Protein AF-A0A942FGP1-F1 (afdb_monomer_lite)

Radius of gyration: 25.04 Å; chains: 1; bounding box: 58×70×70 Å

Foldseek 3Di:
DDPLVVQALVVLQVLLVVPPPPVPLPDDLVLLQQFAADADELQCQQKAWAFDDDDFDDDDPPDDGDDDDRTDIDRPDNDFDKQKDKDWDDPVLVVLVVCVVVVHDDPDNCNVVVSSVRSNVQQSSSVLVVSLQSLCLLLQFAFDDPPNDGDPGDGQLADPVLAAEFPAFLQPQEPDDLLVRLVVSQCCCCVVPVDGQQEKEAAVLSLVSNCSHPNNQVLLCVVDDVPDHPVNDDPPCVVVSQVSVCVSSVHPYYHHAQDWDWDQAPVRDIDIFGSNFNQKMKTADPVSGHPVLFKHKHWAQRVCQCCQPPPPDQWRNHDPNGDTDQGKTWGFDVVVTIIMIMGIHTHGMHGNHSNRMGMYRRHDRPVSDDSDPDDDDDDDDDD

pLDDT: mean 78.92, std 15.1, range [29.55, 97.25]

Structure (mmCIF, N/CA/C/O backbone):
data_AF-A0A942FGP1-F1
#
_entry.id   AF-A0A942FGP1-F1
#
loop_
_atom_site.group_PDB
_atom_site.id
_atom_site.type_symbol
_atom_site.label_atom_id
_atom_site.label_alt_id
_atom_site.label_comp_id
_atom_site.label_asym_id
_atom_site.label_entity_id
_atom_site.label_seq_id
_atom_site.pdbx_PDB_ins_code
_atom_site.Cartn_x
_atom_site.Cartn_y
_atom_site.Cartn_z
_atom_site.occupancy
_atom_site.B_iso_or_equiv
_atom_site.auth_seq_id
_atom_site.auth_comp_id
_atom_site.auth_asym_id
_atom_site.auth_atom_id
_atom_site.pdbx_PDB_model_num
ATOM 1 N N . MET A 1 1 ? 31.647 10.390 -27.284 1.00 47.31 1 MET A N 1
ATOM 2 C CA . MET A 1 1 ? 31.108 9.560 -26.182 1.00 47.31 1 MET A CA 1
ATOM 3 C C . MET A 1 1 ? 30.257 8.477 -26.838 1.00 47.31 1 MET A C 1
ATOM 5 O O . MET A 1 1 ? 29.559 8.817 -27.782 1.00 47.31 1 MET A O 1
ATOM 9 N N . ASP A 1 2 ? 30.380 7.203 -26.460 1.00 49.81 2 ASP A N 1
ATOM 10 C CA . ASP A 1 2 ? 29.672 6.100 -27.139 1.00 49.81 2 ASP A CA 1
ATOM 11 C C . ASP A 1 2 ? 28.141 6.213 -26.911 1.00 49.81 2 ASP A C 1
ATOM 13 O O . ASP A 1 2 ? 27.729 6.326 -25.751 1.00 49.81 2 ASP A O 1
ATOM 17 N N . PRO A 1 3 ? 27.286 6.184 -27.956 1.00 49.53 3 PRO A N 1
ATOM 18 C CA . PRO A 1 3 ? 25.823 6.135 -27.833 1.00 49.53 3 PRO A CA 1
ATOM 19 C C . PRO A 1 3 ? 25.304 5.140 -26.783 1.00 49.53 3 PRO A C 1
ATOM 21 O O . PRO A 1 3 ? 24.361 5.437 -26.045 1.00 49.53 3 PRO A O 1
ATOM 24 N N . ILE A 1 4 ? 25.961 3.980 -26.670 1.00 55.34 4 ILE A N 1
ATOM 25 C CA . ILE A 1 4 ? 25.621 2.909 -25.724 1.00 55.34 4 ILE A CA 1
ATOM 26 C C . ILE A 1 4 ? 25.874 3.347 -24.276 1.00 55.34 4 ILE A C 1
ATOM 28 O O . ILE A 1 4 ? 25.143 2.945 -23.373 1.00 55.34 4 ILE A O 1
ATOM 32 N N . THR A 1 5 ? 26.859 4.216 -24.035 1.00 57.47 5 THR A N 1
ATOM 33 C CA . THR A 1 5 ? 27.150 4.735 -22.689 1.00 57.47 5 THR A CA 1
ATOM 34 C C . THR A 1 5 ? 26.184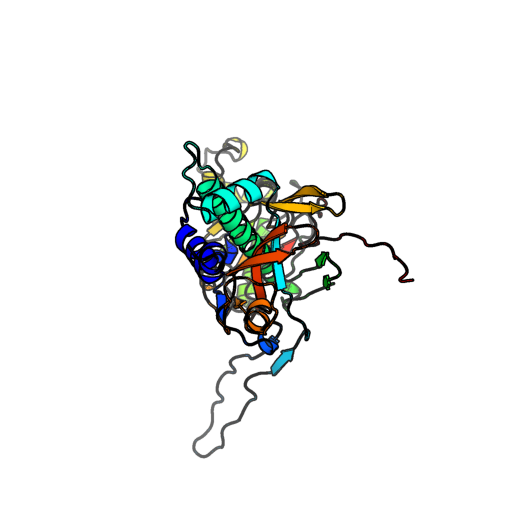 5.830 -22.240 1.00 57.47 5 THR A C 1
ATOM 36 O O . THR A 1 5 ? 25.922 5.951 -21.043 1.00 57.47 5 THR A O 1
ATOM 39 N N . LEU A 1 6 ? 25.615 6.602 -23.176 1.00 56.34 6 LEU A N 1
ATOM 40 C CA . LEU A 1 6 ? 24.695 7.693 -22.850 1.00 56.34 6 LEU A CA 1
ATOM 41 C C . LEU A 1 6 ? 23.259 7.195 -22.639 1.00 56.34 6 LEU A C 1
ATOM 43 O O . LEU A 1 6 ? 22.597 7.636 -21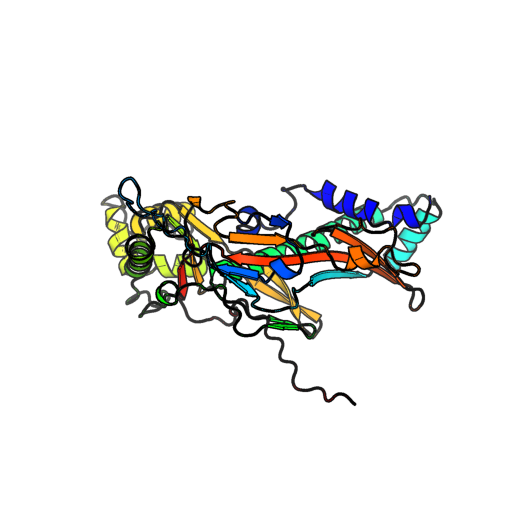.710 1.00 56.34 6 LEU A O 1
ATOM 47 N N . LEU A 1 7 ? 22.791 6.237 -23.439 1.00 57.75 7 LEU A N 1
ATOM 48 C CA . LEU A 1 7 ? 21.453 5.641 -23.291 1.00 57.75 7 LEU A CA 1
ATOM 49 C C . LEU A 1 7 ? 21.452 4.366 -22.441 1.00 57.75 7 LEU A C 1
ATOM 51 O O . LEU A 1 7 ? 20.406 3.751 -22.233 1.00 57.75 7 LEU A O 1
ATOM 55 N N . GLY A 1 8 ? 22.623 3.946 -21.966 1.00 61.94 8 GLY A N 1
ATOM 56 C CA . GLY A 1 8 ? 22.784 2.641 -21.357 1.00 61.94 8 GLY A CA 1
ATOM 57 C C . GLY A 1 8 ? 22.016 2.478 -20.053 1.00 61.94 8 GLY A C 1
ATOM 58 O O . GLY A 1 8 ? 22.049 3.350 -19.180 1.00 61.94 8 GLY A O 1
ATOM 59 N N . ALA A 1 9 ? 21.381 1.317 -19.891 1.00 59.25 9 ALA A N 1
ATOM 60 C CA . ALA A 1 9 ? 20.636 0.953 -18.692 1.00 59.25 9 ALA A CA 1
ATOM 61 C C . ALA A 1 9 ? 21.450 1.150 -17.401 1.00 59.25 9 ALA A C 1
ATOM 63 O O . ALA A 1 9 ? 20.902 1.575 -16.391 1.00 59.25 9 ALA A O 1
ATOM 64 N N . VAL A 1 10 ? 22.769 0.932 -17.417 1.00 62.28 10 VAL A N 1
ATOM 65 C CA . VAL A 1 10 ? 23.646 1.217 -16.263 1.00 62.28 10 VAL A CA 1
ATOM 66 C C . VAL A 1 10 ? 23.620 2.700 -15.853 1.00 62.28 10 VAL A C 1
ATOM 68 O O . VAL A 1 10 ? 23.534 3.000 -14.662 1.00 62.28 10 VAL A O 1
ATOM 71 N N . ARG A 1 11 ? 23.646 3.644 -16.805 1.00 72.00 11 ARG A N 1
ATOM 72 C CA . ARG A 1 11 ? 23.560 5.091 -16.524 1.00 72.00 11 ARG A CA 1
ATOM 73 C C . ARG A 1 11 ? 22.164 5.467 -16.042 1.00 72.00 11 ARG A C 1
ATOM 75 O O . ARG A 1 11 ? 22.049 6.174 -15.045 1.00 72.00 11 ARG A O 1
ATOM 82 N N . VAL A 1 12 ? 21.124 4.978 -16.717 1.00 65.69 12 VAL A N 1
ATOM 83 C CA . VAL A 1 12 ? 19.725 5.252 -16.348 1.00 65.69 12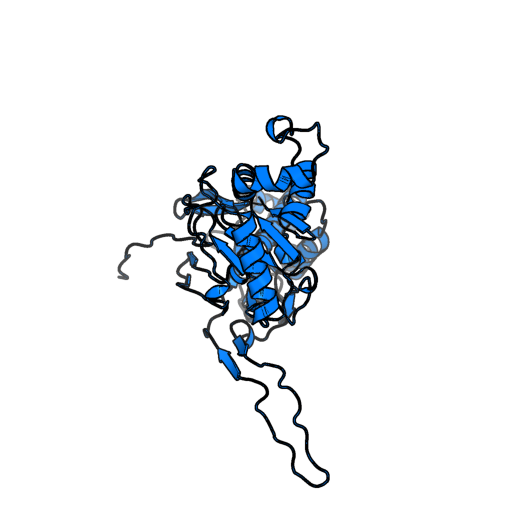 VAL A CA 1
ATOM 84 C C . VAL A 1 12 ? 19.437 4.741 -14.938 1.00 65.69 12 VAL A C 1
ATOM 86 O O . VAL A 1 12 ? 18.879 5.470 -14.125 1.00 65.69 12 VAL A O 1
ATOM 89 N N . ASN A 1 13 ? 19.910 3.540 -14.597 1.00 64.44 13 ASN A N 1
ATOM 90 C CA . ASN A 1 13 ? 19.809 3.001 -13.243 1.00 64.44 13 ASN A CA 1
ATOM 91 C C . ASN A 1 13 ? 20.618 3.809 -12.230 1.00 64.44 13 ASN A C 1
ATOM 93 O O . ASN A 1 13 ? 20.141 4.052 -11.123 1.00 64.44 13 ASN A O 1
ATOM 97 N N . LYS A 1 14 ? 21.820 4.272 -12.597 1.00 61.59 14 LYS A N 1
ATOM 98 C CA . LYS A 1 14 ? 22.600 5.162 -11.733 1.00 61.59 14 LYS A CA 1
ATOM 99 C C . LYS A 1 14 ? 21.821 6.445 -11.440 1.00 61.59 14 LYS A C 1
ATOM 101 O O . LYS A 1 14 ? 21.716 6.797 -10.272 1.00 61.59 14 LYS A O 1
ATOM 106 N N . LEU A 1 15 ? 21.216 7.070 -12.454 1.00 56.22 15 LEU A N 1
ATOM 107 C CA . LEU A 1 15 ? 20.366 8.255 -12.303 1.00 56.22 15 LEU A CA 1
ATOM 108 C C . LEU A 1 15 ? 19.138 7.958 -11.433 1.00 56.22 15 LEU A C 1
ATOM 110 O O . LEU A 1 15 ? 18.907 8.665 -10.456 1.00 56.22 15 LEU A O 1
ATOM 114 N N . MET A 1 16 ? 18.422 6.862 -11.701 1.00 65.75 16 MET A N 1
ATOM 115 C CA . MET A 1 16 ? 17.310 6.411 -10.859 1.00 65.75 16 MET A CA 1
ATOM 116 C C . MET A 1 16 ? 17.722 6.237 -9.399 1.00 65.75 16 MET A C 1
ATOM 118 O O . MET A 1 16 ? 16.976 6.641 -8.513 1.00 65.75 16 MET A O 1
ATOM 122 N N . SER A 1 17 ? 18.893 5.653 -9.133 1.00 57.50 17 SER A N 1
ATOM 123 C CA . SER A 1 17 ? 19.379 5.425 -7.770 1.00 57.50 17 SER A CA 1
ATOM 124 C C . SER A 1 17 ? 19.882 6.702 -7.088 1.00 57.50 17 SER A C 1
ATOM 126 O O . SER A 1 17 ? 19.661 6.865 -5.892 1.00 57.50 17 SER A O 1
ATOM 128 N N . SER A 1 18 ? 20.511 7.625 -7.828 1.00 52.41 18 SER A N 1
ATOM 129 C CA . SER A 1 18 ? 21.059 8.876 -7.286 1.00 52.41 18 SER A CA 1
ATOM 130 C C . SER A 1 18 ? 19.997 9.938 -7.029 1.00 52.41 18 SER A C 1
ATOM 132 O O . SER A 1 18 ? 20.186 10.779 -6.160 1.00 52.41 18 SER A O 1
ATOM 134 N N . LEU A 1 19 ? 18.868 9.883 -7.741 1.00 53.84 19 LEU A N 1
ATOM 135 C CA . LEU A 1 19 ? 17.719 10.770 -7.532 1.00 53.84 19 LEU A CA 1
ATOM 136 C C . LEU A 1 19 ? 16.866 10.352 -6.314 1.00 53.84 19 LEU A C 1
ATOM 138 O O . LEU A 1 19 ? 15.747 10.813 -6.154 1.00 53.84 19 LEU A O 1
ATOM 142 N N . GLN A 1 20 ? 17.393 9.511 -5.410 1.00 50.34 20 GLN A N 1
ATOM 143 C CA . GLN A 1 20 ? 16.831 9.190 -4.085 1.00 50.34 20 GLN A CA 1
ATOM 144 C C . GLN A 1 20 ? 16.715 10.402 -3.131 1.00 50.34 20 GLN A C 1
ATOM 146 O O . GLN A 1 20 ? 16.766 10.234 -1.909 1.00 50.34 20 GLN A O 1
ATOM 151 N N . ASP A 1 21 ? 16.546 11.623 -3.633 1.00 38.91 21 ASP A N 1
ATOM 152 C CA . ASP A 1 21 ? 16.233 12.740 -2.759 1.00 38.91 21 ASP A CA 1
ATOM 153 C C . ASP A 1 21 ? 14.799 12.577 -2.234 1.00 38.91 21 ASP A C 1
ATOM 155 O O . ASP A 1 21 ? 13.811 12.919 -2.883 1.00 38.91 21 ASP A O 1
ATOM 159 N N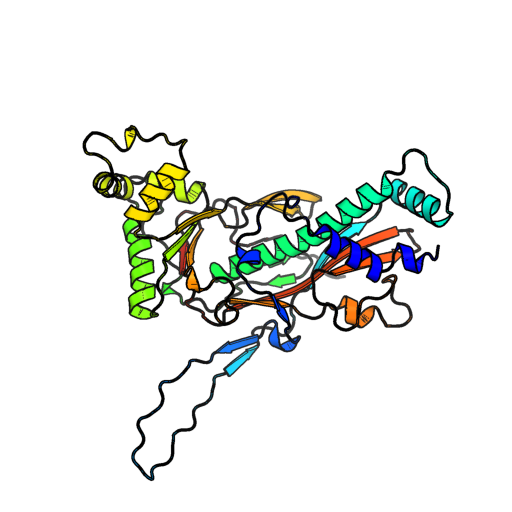 . LYS A 1 22 ? 14.694 12.037 -1.013 1.00 42.41 22 LYS A N 1
ATOM 160 C CA . LYS A 1 22 ? 13.450 11.856 -0.244 1.00 42.41 22 LYS A CA 1
ATOM 161 C C . LYS A 1 22 ? 12.662 13.159 -0.043 1.00 42.41 22 LYS A C 1
ATOM 163 O O . LYS A 1 22 ? 11.555 13.116 0.482 1.00 42.41 22 LYS A O 1
ATOM 168 N N . ARG A 1 23 ? 13.227 14.313 -0.412 1.00 38.12 23 ARG A N 1
ATOM 169 C CA . ARG A 1 23 ? 12.585 15.631 -0.343 1.00 38.12 23 ARG A CA 1
ATOM 170 C C . ARG A 1 23 ? 11.799 15.989 -1.611 1.00 38.12 23 ARG A C 1
ATOM 172 O O . ARG A 1 23 ? 11.054 16.961 -1.576 1.00 38.12 23 ARG A O 1
ATOM 179 N N . GLY A 1 24 ? 11.970 15.235 -2.704 1.00 36.28 24 GLY A N 1
ATOM 180 C CA . GLY A 1 24 ? 11.389 15.533 -4.018 1.00 36.28 24 GLY A CA 1
ATOM 181 C C . GLY A 1 24 ? 10.150 14.721 -4.397 1.00 36.28 24 GLY A C 1
ATOM 182 O O . GLY A 1 24 ? 9.427 15.128 -5.303 1.00 36.28 24 GLY A O 1
ATOM 183 N N . THR A 1 25 ? 9.852 13.608 -3.715 1.00 48.75 25 THR A N 1
ATOM 184 C CA . THR A 1 25 ? 8.616 12.862 -3.987 1.00 48.75 25 THR A CA 1
ATOM 185 C C . THR A 1 25 ? 7.421 13.709 -3.541 1.00 48.75 25 THR A C 1
ATOM 187 O O . THR A 1 25 ? 7.308 13.978 -2.343 1.00 48.75 25 THR A O 1
ATOM 190 N N . PRO A 1 26 ? 6.513 14.122 -4.449 1.00 49.41 26 PRO A N 1
ATOM 191 C CA . PRO A 1 26 ? 5.439 15.064 -4.125 1.00 49.41 26 PRO A CA 1
ATOM 192 C C . PRO A 1 26 ? 4.450 14.526 -3.080 1.00 49.41 26 PRO A C 1
ATOM 194 O O . PRO A 1 26 ? 3.637 15.285 -2.561 1.00 49.41 26 PRO A O 1
ATOM 197 N N . GLN A 1 27 ? 4.501 13.225 -2.770 1.00 62.78 27 GLN A N 1
ATOM 198 C CA . GLN A 1 27 ? 3.649 12.566 -1.787 1.00 62.78 27 GLN A CA 1
ATOM 199 C C . GLN A 1 27 ? 4.424 11.447 -1.072 1.00 62.78 27 GLN A C 1
ATOM 201 O O . GLN A 1 27 ? 5.140 10.675 -1.712 1.00 62.78 27 GLN A O 1
ATOM 206 N N . SER A 1 28 ? 4.275 11.349 0.252 1.00 69.88 28 SER A N 1
ATOM 207 C CA . SER A 1 28 ? 4.846 10.255 1.048 1.00 69.88 28 SER A CA 1
ATOM 208 C C . SER A 1 28 ? 4.071 8.959 0.787 1.00 69.88 28 SER A C 1
ATOM 210 O O . SER A 1 28 ? 2.868 8.896 1.036 1.00 69.88 28 SER A O 1
ATOM 212 N N . LEU A 1 29 ? 4.747 7.927 0.275 1.00 85.19 29 LEU A N 1
ATOM 213 C CA . LEU A 1 29 ? 4.170 6.594 0.061 1.00 85.19 29 LEU A CA 1
ATOM 214 C C . LEU A 1 29 ? 4.206 5.809 1.378 1.00 85.19 29 LEU A C 1
ATOM 216 O O . LEU A 1 29 ? 5.242 5.263 1.766 1.00 85.19 29 LEU A O 1
ATOM 220 N N . LEU A 1 30 ? 3.094 5.828 2.109 1.00 89.62 30 LEU A N 1
ATOM 221 C CA . LEU A 1 30 ? 3.009 5.357 3.489 1.00 89.62 30 LEU A CA 1
ATOM 222 C C . LEU A 1 30 ? 3.295 3.856 3.600 1.00 89.62 30 LEU A C 1
ATOM 224 O O . LEU A 1 30 ? 4.128 3.434 4.404 1.00 89.62 30 LEU A O 1
ATOM 228 N N . PHE A 1 31 ? 2.626 3.047 2.786 1.00 90.06 31 PHE A N 1
ATOM 229 C CA . PHE A 1 31 ? 2.645 1.595 2.908 1.00 90.06 31 PHE A CA 1
ATOM 230 C C . PHE A 1 31 ? 3.867 0.959 2.253 1.00 90.06 31 PHE A C 1
ATOM 232 O O . PHE A 1 31 ? 4.385 -0.029 2.765 1.00 90.06 31 PHE A O 1
ATOM 239 N N . THR A 1 32 ? 4.398 1.560 1.193 1.00 88.62 32 THR A N 1
ATOM 240 C CA . THR A 1 32 ? 5.671 1.181 0.568 1.00 88.62 32 THR A CA 1
ATOM 241 C C . THR A 1 32 ? 6.832 1.371 1.541 1.00 88.62 32 THR A C 1
ATOM 243 O O . THR A 1 32 ? 7.744 0.554 1.568 1.00 88.62 32 THR A O 1
ATOM 246 N N . ASN A 1 33 ? 6.776 2.386 2.410 1.00 87.19 33 ASN A N 1
ATOM 247 C CA . ASN A 1 33 ? 7.776 2.590 3.463 1.00 87.19 33 ASN A CA 1
ATOM 248 C C . ASN A 1 33 ? 7.641 1.621 4.656 1.00 87.19 33 ASN A C 1
ATOM 250 O O . ASN A 1 33 ? 8.549 1.548 5.485 1.00 87.19 33 ASN A O 1
ATOM 254 N N . ARG A 1 34 ? 6.515 0.904 4.767 1.00 89.19 34 ARG A N 1
ATOM 255 C CA . ARG A 1 34 ? 6.228 -0.069 5.841 1.00 89.19 34 ARG A CA 1
ATOM 256 C C . ARG A 1 34 ? 6.321 -1.514 5.396 1.00 89.19 34 ARG A C 1
ATOM 258 O O . ARG A 1 34 ? 6.406 -2.402 6.239 1.00 89.19 34 ARG A O 1
ATOM 265 N N . THR A 1 35 ? 6.223 -1.762 4.099 1.00 92.12 35 THR A N 1
ATOM 266 C CA . THR A 1 35 ? 6.284 -3.100 3.535 1.00 92.12 35 THR A CA 1
ATOM 267 C C . THR A 1 35 ? 7.696 -3.344 3.011 1.00 92.12 35 THR A C 1
ATOM 269 O O . THR A 1 35 ? 8.109 -2.701 2.045 1.00 92.12 35 THR A O 1
ATOM 272 N N . PRO A 1 36 ? 8.450 -4.280 3.609 1.00 91.94 36 PRO A N 1
ATOM 273 C CA . PRO A 1 36 ? 9.779 -4.603 3.125 1.00 91.94 36 PRO A CA 1
ATOM 274 C C . PRO A 1 36 ? 9.686 -5.241 1.736 1.00 91.94 36 PRO A C 1
ATOM 276 O O . PRO A 1 36 ? 8.851 -6.112 1.484 1.00 91.94 36 PRO A O 1
ATOM 279 N N . MET A 1 37 ? 10.566 -4.819 0.830 1.00 90.25 37 MET A N 1
ATOM 280 C CA . MET A 1 37 ? 10.727 -5.450 -0.479 1.00 90.25 37 MET A CA 1
ATOM 281 C C . MET A 1 37 ? 11.721 -6.606 -0.357 1.00 90.25 37 MET A C 1
ATOM 283 O O . MET A 1 37 ? 12.895 -6.386 -0.058 1.00 90.25 37 MET A O 1
ATOM 287 N N . VAL A 1 38 ? 11.262 -7.831 -0.601 1.00 90.31 38 VAL A N 1
ATOM 288 C CA . VAL A 1 38 ? 12.055 -9.053 -0.416 1.00 90.31 38 VAL A CA 1
ATOM 289 C C . VAL A 1 38 ? 12.336 -9.693 -1.776 1.00 90.31 38 VAL A C 1
ATOM 291 O O . VAL A 1 38 ? 11.404 -9.875 -2.560 1.00 90.31 38 VAL A O 1
ATOM 294 N N . PRO A 1 39 ? 13.593 -10.052 -2.092 1.00 89.94 39 PRO A N 1
ATOM 295 C CA . PRO A 1 39 ? 13.903 -10.819 -3.293 1.00 89.94 39 PRO A CA 1
ATOM 296 C C . PRO A 1 39 ? 13.120 -12.138 -3.329 1.00 89.94 39 PRO A C 1
ATOM 298 O O . PRO A 1 39 ? 13.241 -12.946 -2.415 1.00 89.94 39 PRO A O 1
ATOM 301 N N . ALA A 1 40 ? 12.352 -12.370 -4.394 1.00 84.94 40 ALA A N 1
ATOM 302 C CA . ALA A 1 40 ? 11.568 -13.595 -4.576 1.00 84.94 40 ALA A CA 1
ATOM 303 C C . ALA A 1 40 ? 11.896 -14.290 -5.906 1.00 84.94 40 ALA A C 1
ATOM 305 O O . ALA A 1 40 ? 12.213 -13.625 -6.902 1.00 84.94 40 ALA A O 1
ATOM 306 N N . ALA A 1 41 ? 11.842 -15.622 -5.937 1.00 83.06 41 ALA A N 1
ATOM 307 C CA . ALA A 1 41 ? 11.866 -16.368 -7.197 1.00 83.06 41 ALA A CA 1
ATOM 308 C C . ALA A 1 41 ? 10.513 -16.250 -7.917 1.00 83.06 41 ALA A C 1
ATOM 310 O O . ALA A 1 41 ? 9.500 -15.964 -7.290 1.00 83.06 41 ALA A O 1
ATOM 311 N N . GLU A 1 42 ? 10.470 -16.477 -9.231 1.00 74.38 42 GLU A N 1
ATOM 312 C CA . GLU A 1 42 ? 9.257 -16.256 -10.035 1.00 74.38 42 GLU A CA 1
ATOM 313 C C . GLU A 1 42 ? 8.050 -17.064 -9.539 1.00 74.38 42 GLU A C 1
ATOM 315 O O . GLU A 1 42 ? 6.977 -16.502 -9.322 1.00 74.38 42 GLU A O 1
ATOM 320 N N . GLY A 1 43 ? 8.268 -18.347 -9.241 1.00 69.50 43 GLY A N 1
ATOM 321 C CA . GLY A 1 43 ? 7.252 -19.220 -8.656 1.00 69.50 43 GLY A CA 1
ATOM 322 C C . GLY A 1 43 ? 6.852 -18.856 -7.225 1.00 69.50 43 GLY A C 1
ATOM 323 O O . GLY A 1 43 ? 5.889 -19.416 -6.729 1.00 69.50 43 GLY A O 1
ATOM 324 N N . GLU A 1 44 ? 7.549 -17.933 -6.556 1.00 74.44 44 GLU A N 1
ATOM 325 C CA . GLU A 1 44 ? 7.251 -17.492 -5.187 1.00 74.44 44 GLU A CA 1
ATOM 326 C C . GLU A 1 44 ? 6.524 -16.144 -5.120 1.00 74.44 44 GLU A C 1
ATOM 328 O O . GLU A 1 44 ? 6.033 -15.777 -4.051 1.00 74.44 44 GLU A O 1
ATOM 333 N N . ILE A 1 45 ? 6.475 -15.386 -6.223 1.00 77.06 45 ILE A N 1
ATOM 334 C CA . ILE A 1 45 ? 5.902 -14.028 -6.242 1.00 77.06 45 ILE A CA 1
ATOM 335 C C . ILE A 1 45 ? 4.408 -14.070 -5.918 1.00 77.06 45 ILE A C 1
ATOM 337 O O . ILE A 1 45 ? 3.935 -13.297 -5.091 1.00 77.06 45 ILE A O 1
ATOM 341 N N . MET A 1 46 ? 3.695 -15.011 -6.537 1.00 74.00 46 MET A N 1
ATOM 342 C CA . MET A 1 46 ? 2.265 -15.264 -6.316 1.00 74.00 46 MET A CA 1
ATOM 343 C C . MET A 1 46 ? 2.036 -16.492 -5.424 1.00 74.00 46 MET A C 1
ATOM 345 O O . MET A 1 46 ? 0.934 -17.042 -5.370 1.00 74.00 46 MET A O 1
ATOM 349 N N . ALA A 1 47 ? 3.093 -16.971 -4.762 1.00 57.53 47 ALA A N 1
ATOM 350 C CA . ALA A 1 47 ? 2.977 -18.080 -3.838 1.00 57.53 47 ALA A CA 1
ATOM 351 C C . ALA A 1 47 ? 2.586 -17.584 -2.455 1.00 57.53 47 ALA A C 1
ATOM 353 O O . ALA A 1 47 ? 3.131 -16.618 -1.918 1.00 57.53 47 ALA A O 1
ATOM 354 N N . ARG A 1 48 ? 1.680 -18.334 -1.847 1.00 64.56 48 ARG A N 1
ATOM 355 C CA . ARG A 1 48 ? 1.194 -18.134 -0.497 1.00 64.56 48 ARG A CA 1
ATOM 356 C C . ARG A 1 48 ? 1.646 -19.302 0.358 1.00 64.56 48 ARG A C 1
ATOM 358 O O . ARG A 1 48 ? 1.179 -20.427 0.184 1.00 64.56 48 ARG A O 1
ATOM 365 N N . PHE A 1 49 ? 2.545 -19.050 1.299 1.00 58.72 49 PHE A N 1
ATOM 366 C CA . PHE A 1 49 ? 2.874 -20.044 2.309 1.00 58.72 49 PHE A CA 1
ATOM 367 C C . PHE A 1 49 ? 1.811 -20.021 3.410 1.00 58.72 49 PHE A C 1
ATOM 369 O O . PHE A 1 49 ? 1.617 -19.016 4.086 1.00 58.72 49 PHE A O 1
ATOM 376 N N . MET A 1 50 ? 1.104 -21.135 3.581 1.00 63.59 50 MET A N 1
ATOM 377 C CA . MET A 1 50 ? 0.179 -21.357 4.687 1.00 63.59 50 MET A CA 1
ATOM 378 C C . MET A 1 50 ? 0.818 -22.337 5.666 1.00 63.59 50 MET A C 1
ATOM 380 O O . MET A 1 50 ? 0.635 -23.551 5.558 1.00 63.59 50 MET A O 1
ATOM 384 N N . GLY A 1 51 ? 1.590 -21.806 6.608 1.00 56.38 51 GLY A N 1
ATOM 385 C CA . GLY A 1 51 ? 2.138 -22.554 7.734 1.00 56.38 51 GLY A CA 1
ATOM 386 C C . GLY A 1 51 ? 1.858 -21.809 9.029 1.00 56.38 51 GLY A C 1
ATOM 387 O O . GLY A 1 51 ? 1.967 -20.587 9.083 1.00 56.38 51 GLY A O 1
ATOM 388 N N . GLN A 1 52 ? 1.460 -22.541 10.064 1.00 59.38 52 GLN A N 1
ATOM 389 C CA . GLN A 1 52 ? 1.351 -22.011 11.420 1.00 59.38 52 GLN A CA 1
ATOM 390 C C . GLN A 1 52 ? 2.447 -22.643 12.268 1.00 59.38 52 GLN A C 1
ATOM 392 O O . GLN A 1 52 ? 2.776 -23.817 12.091 1.00 59.38 52 GLN A O 1
ATOM 397 N N . ILE A 1 53 ? 3.000 -21.871 13.201 1.00 64.31 53 ILE A N 1
ATOM 398 C CA . ILE A 1 53 ? 3.874 -22.429 14.229 1.00 64.31 53 ILE A CA 1
ATOM 399 C C . ILE A 1 53 ? 2.977 -23.232 15.170 1.00 64.31 53 ILE A C 1
ATOM 401 O O . ILE A 1 53 ? 2.143 -22.667 15.876 1.00 64.31 53 ILE A O 1
ATOM 405 N N . LEU A 1 54 ? 3.120 -24.553 15.134 1.00 66.94 54 LEU A N 1
ATOM 406 C CA . LEU A 1 54 ? 2.427 -25.450 16.050 1.00 66.94 54 LEU A CA 1
ATOM 407 C C . LEU A 1 54 ? 3.142 -25.434 17.402 1.00 66.94 54 LEU A C 1
ATOM 409 O O . LEU A 1 54 ? 4.369 -25.339 17.468 1.00 66.94 54 LEU A O 1
ATOM 413 N N . ILE A 1 55 ? 2.370 -25.531 18.482 1.00 72.19 55 ILE A N 1
ATOM 414 C CA . ILE A 1 55 ? 2.942 -25.762 19.807 1.00 72.19 55 ILE A CA 1
ATOM 415 C C . ILE A 1 55 ? 3.628 -27.133 19.822 1.00 72.19 55 ILE A C 1
ATOM 417 O O . ILE A 1 55 ? 3.125 -28.089 19.235 1.00 72.19 55 ILE A O 1
ATOM 421 N N . ALA A 1 56 ? 4.794 -27.215 20.460 1.00 76.94 56 ALA A N 1
ATOM 422 C CA . ALA A 1 56 ? 5.484 -28.485 20.631 1.00 76.94 56 ALA A CA 1
ATOM 423 C C . ALA A 1 56 ? 4.686 -29.401 21.569 1.00 76.94 56 ALA A C 1
ATOM 425 O O . ALA A 1 56 ? 4.178 -28.948 22.598 1.00 76.94 56 ALA A O 1
ATOM 426 N N . ASP A 1 57 ? 4.613 -30.687 21.235 1.00 76.81 57 ASP A N 1
ATOM 427 C CA . ASP A 1 57 ? 3.978 -31.667 22.109 1.00 76.81 57 ASP A CA 1
ATOM 428 C C . ASP A 1 57 ? 4.834 -31.952 23.342 1.00 76.81 57 ASP A C 1
ATOM 430 O O . ASP A 1 57 ? 6.066 -32.004 23.282 1.00 76.81 57 ASP A O 1
ATOM 434 N N . LEU A 1 58 ? 4.160 -32.227 24.457 1.00 78.50 58 LEU A N 1
ATOM 435 C CA . LEU A 1 58 ? 4.785 -32.844 25.618 1.00 78.50 58 LEU A CA 1
ATOM 436 C C . LEU A 1 58 ? 4.966 -34.336 25.338 1.00 78.50 58 LEU A C 1
ATOM 438 O O . LEU A 1 58 ? 3.993 -35.063 25.139 1.00 78.50 58 LEU A O 1
ATOM 442 N N . ILE A 1 59 ? 6.215 -34.792 25.329 1.00 81.44 59 ILE A N 1
ATOM 443 C CA . ILE A 1 59 ? 6.574 -36.177 25.029 1.00 81.44 59 ILE A CA 1
ATOM 444 C C . ILE A 1 59 ? 7.260 -36.762 26.262 1.00 81.44 59 ILE A C 1
ATOM 446 O O . ILE A 1 59 ? 8.150 -36.137 26.836 1.00 81.44 59 ILE A O 1
ATOM 450 N N . ALA A 1 60 ? 6.824 -37.947 26.688 1.00 77.19 60 ALA A N 1
ATOM 451 C CA . ALA A 1 60 ? 7.454 -38.665 27.791 1.00 77.19 60 ALA A CA 1
ATOM 452 C C . ALA A 1 60 ? 8.832 -39.212 27.382 1.00 77.19 60 ALA A C 1
ATOM 454 O O . ALA A 1 60 ? 9.049 -39.546 26.214 1.00 77.19 60 ALA A O 1
ATOM 455 N N . ASP A 1 61 ? 9.740 -39.364 28.349 1.00 66.69 61 ASP A N 1
ATOM 456 C CA . ASP A 1 61 ? 11.062 -39.946 28.105 1.00 66.69 61 ASP A CA 1
ATOM 457 C C . ASP A 1 61 ? 10.947 -41.314 27.408 1.00 66.69 61 ASP A C 1
ATOM 459 O O . ASP A 1 61 ? 10.227 -42.213 27.849 1.00 66.69 61 ASP A O 1
ATOM 463 N N . GLY A 1 62 ? 11.645 -41.459 26.279 1.00 70.69 62 GLY A N 1
ATOM 464 C CA . GLY A 1 62 ? 11.651 -42.676 25.460 1.00 70.69 62 GLY A CA 1
ATOM 465 C C . GLY A 1 62 ? 10.523 -42.796 24.424 1.00 70.69 62 GLY A C 1
ATOM 466 O O . GLY A 1 62 ? 10.505 -43.775 23.678 1.00 70.69 62 GLY A O 1
ATOM 467 N N . GLN A 1 63 ? 9.605 -41.829 24.329 1.00 72.75 63 GLN A N 1
ATOM 468 C CA . GLN A 1 63 ? 8.571 -41.795 23.286 1.00 72.75 63 GLN A CA 1
ATOM 469 C C . GLN A 1 63 ? 9.032 -41.012 22.047 1.00 72.75 63 GLN A C 1
ATOM 471 O O . GLN A 1 63 ? 9.870 -40.113 22.116 1.00 72.75 63 GLN A O 1
ATOM 476 N N . ARG A 1 64 ? 8.487 -41.366 20.877 1.00 69.81 64 ARG A N 1
ATOM 477 C CA . ARG A 1 64 ? 8.836 -40.724 19.603 1.00 69.81 64 ARG A CA 1
ATOM 478 C C . ARG A 1 64 ? 8.035 -39.436 19.418 1.00 69.81 64 ARG A C 1
ATOM 480 O O . ARG A 1 64 ? 6.816 -39.444 19.552 1.00 69.81 64 ARG A O 1
ATOM 487 N N . ALA A 1 65 ? 8.722 -38.359 19.047 1.00 76.75 65 ALA A N 1
ATOM 488 C CA . ALA A 1 65 ? 8.086 -37.089 18.720 1.00 76.75 65 ALA A CA 1
ATOM 489 C C . ALA A 1 65 ? 7.205 -37.178 17.464 1.00 76.75 65 ALA A C 1
ATOM 491 O O . ALA A 1 65 ? 7.568 -37.845 16.487 1.00 76.75 65 ALA A O 1
ATOM 492 N N . GLY A 1 66 ? 6.078 -36.463 17.483 1.00 71.81 66 GLY A N 1
ATOM 493 C CA . GLY A 1 66 ? 5.278 -36.208 16.291 1.00 71.81 66 GLY A CA 1
ATOM 494 C C . GLY A 1 66 ? 6.067 -35.368 15.285 1.00 71.81 66 GLY A C 1
ATOM 495 O O . GLY A 1 66 ? 6.733 -34.403 15.654 1.00 71.81 66 GLY A O 1
ATOM 496 N N . VAL A 1 67 ? 6.013 -35.743 14.006 1.00 75.25 67 VAL A N 1
ATOM 497 C CA . VAL A 1 67 ? 6.560 -34.931 12.912 1.00 75.25 67 VAL A CA 1
ATOM 498 C C . VAL A 1 67 ? 5.387 -34.304 12.182 1.00 75.25 67 VAL A C 1
ATOM 500 O O . VAL A 1 67 ? 4.596 -35.001 11.548 1.00 75.25 67 VAL A O 1
ATOM 503 N N . TYR A 1 68 ? 5.282 -32.985 12.281 1.00 73.06 68 TYR A N 1
ATOM 504 C CA . TYR A 1 68 ? 4.218 -32.220 11.650 1.00 73.06 68 TYR A CA 1
ATOM 505 C C . TYR A 1 68 ? 4.694 -31.605 10.338 1.00 73.06 68 TYR A C 1
ATOM 507 O O . TYR A 1 68 ? 5.858 -31.234 10.183 1.00 73.06 68 TYR A O 1
ATOM 515 N N . SER A 1 69 ? 3.779 -31.486 9.377 1.00 70.88 69 SER A N 1
ATOM 516 C CA . SER A 1 69 ? 4.043 -30.728 8.156 1.00 70.88 69 SER A CA 1
ATOM 517 C C . SER A 1 69 ? 4.202 -29.248 8.510 1.00 70.88 69 SER A C 1
ATOM 519 O O . SER A 1 69 ? 3.335 -28.678 9.167 1.00 70.88 69 SER A O 1
ATOM 521 N N . ALA A 1 70 ? 5.295 -28.625 8.062 1.00 64.12 70 ALA A N 1
ATOM 522 C CA . ALA A 1 70 ? 5.618 -27.228 8.366 1.00 64.12 70 ALA A CA 1
ATOM 523 C C . ALA A 1 70 ? 4.650 -26.207 7.729 1.00 64.12 70 ALA A C 1
ATOM 525 O O . ALA A 1 70 ? 4.705 -25.022 8.047 1.00 64.12 70 ALA A O 1
ATOM 526 N N . GLY A 1 71 ? 3.768 -26.651 6.829 1.00 62.09 71 GLY A N 1
ATOM 527 C CA . GLY A 1 71 ? 2.843 -25.808 6.079 1.00 62.09 71 GLY A CA 1
ATOM 528 C C . GLY A 1 71 ? 2.717 -26.258 4.627 1.00 62.09 71 GLY A C 1
ATOM 529 O O . GLY A 1 71 ? 3.404 -27.179 4.180 1.00 62.09 71 GLY A O 1
ATOM 530 N N . LYS A 1 72 ? 1.826 -25.606 3.878 1.00 59.66 72 LYS A N 1
ATOM 531 C CA . LYS A 1 72 ? 1.639 -25.831 2.437 1.00 59.66 72 LYS A CA 1
ATOM 532 C C . LYS A 1 72 ? 1.919 -24.546 1.667 1.00 59.66 72 LYS A C 1
ATOM 534 O O . LYS A 1 72 ? 1.413 -23.488 2.031 1.00 59.66 72 LYS A O 1
ATOM 539 N N . LEU A 1 73 ? 2.690 -24.651 0.588 1.00 54.97 73 LEU A N 1
ATOM 540 C CA . LEU A 1 73 ? 2.810 -23.587 -0.404 1.00 54.97 73 LEU A CA 1
ATOM 541 C C . LEU A 1 73 ? 1.634 -23.711 -1.380 1.00 54.97 73 LEU A C 1
ATOM 543 O O . LEU A 1 73 ? 1.473 -24.745 -2.024 1.00 54.97 73 LEU A O 1
ATOM 547 N N . PHE A 1 74 ? 0.807 -22.677 -1.469 1.00 58.66 74 PHE A N 1
ATOM 548 C CA . PHE A 1 74 ? -0.247 -22.561 -2.471 1.00 58.66 74 PHE A CA 1
ATOM 549 C C . PHE A 1 74 ? 0.205 -21.588 -3.555 1.00 58.66 74 PHE A C 1
ATOM 551 O O . PHE A 1 74 ? 0.594 -20.467 -3.248 1.00 58.66 74 PHE A O 1
ATOM 558 N N . LEU A 1 75 ? 0.147 -22.008 -4.815 1.00 53.88 75 LEU A N 1
ATOM 559 C CA . LEU A 1 75 ? 0.335 -21.122 -5.960 1.00 53.88 75 LEU A CA 1
ATOM 560 C C . LEU A 1 75 ? -1.048 -20.614 -6.371 1.00 53.88 75 LEU A C 1
ATOM 562 O O . LEU A 1 75 ? -1.876 -21.411 -6.805 1.00 53.88 75 LEU A O 1
ATOM 566 N N . GLU A 1 76 ? -1.326 -19.324 -6.172 1.00 56.12 76 GLU A N 1
ATOM 567 C CA . GLU A 1 76 ? -2.642 -18.748 -6.501 1.00 56.12 76 GLU A CA 1
ATOM 568 C C . GLU A 1 76 ? -2.799 -18.475 -8.005 1.00 56.12 76 GLU A C 1
ATOM 570 O O . GLU A 1 76 ? -3.899 -18.567 -8.539 1.00 56.12 76 GLU A O 1
ATOM 575 N N . THR A 1 77 ? -1.701 -18.196 -8.709 1.00 58.59 77 THR A N 1
ATOM 576 C CA . THR A 1 77 ? -1.643 -18.066 -10.173 1.00 58.59 77 THR A CA 1
ATOM 577 C C . THR A 1 77 ? -0.203 -18.262 -10.653 1.00 58.59 77 THR A C 1
ATOM 579 O O . THR A 1 77 ? 0.741 -18.093 -9.879 1.00 58.59 77 THR A O 1
ATOM 582 N N . THR A 1 78 ? -0.011 -18.636 -11.918 1.00 54.72 78 THR A N 1
ATOM 583 C CA . THR A 1 78 ? 1.318 -18.908 -12.491 1.00 54.72 78 THR A CA 1
ATOM 584 C C . THR A 1 78 ? 2.014 -17.669 -13.050 1.00 54.72 78 THR A C 1
ATOM 586 O O . THR A 1 78 ? 3.219 -17.721 -13.279 1.00 54.72 78 THR A O 1
ATOM 589 N N . ASN A 1 79 ? 1.294 -16.558 -13.262 1.00 65.75 79 ASN A N 1
ATOM 590 C CA . ASN A 1 79 ? 1.811 -15.422 -14.031 1.00 65.75 79 ASN A CA 1
ATOM 591 C C . ASN A 1 79 ? 1.856 -14.134 -13.186 1.00 65.75 79 ASN A C 1
ATOM 593 O O . ASN A 1 79 ? 0.843 -13.441 -13.075 1.00 65.75 79 ASN A O 1
ATOM 597 N N . PRO A 1 80 ? 3.011 -13.785 -12.589 1.00 71.25 80 PRO A N 1
ATOM 598 C CA . PRO A 1 80 ? 3.168 -12.529 -11.863 1.00 71.25 80 PRO A CA 1
ATOM 599 C C . PRO A 1 80 ? 3.155 -11.318 -12.820 1.00 71.25 80 PRO A C 1
ATOM 601 O O . PRO A 1 80 ? 3.812 -11.364 -13.867 1.00 71.25 80 PRO A O 1
ATOM 604 N N . PRO A 1 81 ? 2.460 -10.216 -12.473 1.00 72.44 81 PRO A N 1
ATOM 605 C CA . PRO A 1 81 ? 2.386 -9.033 -13.325 1.00 72.44 81 PRO A CA 1
ATOM 606 C C . PRO A 1 81 ? 3.717 -8.267 -13.361 1.00 72.44 81 PRO A C 1
ATOM 608 O O . PRO A 1 81 ? 4.468 -8.215 -12.381 1.00 72.44 81 PRO A O 1
ATOM 611 N N . ASN A 1 82 ? 3.993 -7.625 -14.499 1.00 80.88 82 ASN A N 1
ATOM 612 C CA . ASN A 1 82 ? 5.086 -6.663 -14.637 1.00 80.88 82 ASN A CA 1
ATOM 613 C C . ASN A 1 82 ? 4.522 -5.246 -14.448 1.00 80.88 82 ASN A C 1
ATOM 615 O O . ASN A 1 82 ? 3.550 -4.871 -15.098 1.00 80.88 82 ASN A O 1
ATOM 619 N N . LEU A 1 83 ? 5.129 -4.457 -13.569 1.00 86.25 83 LEU A N 1
ATOM 620 C CA . LEU A 1 83 ? 4.767 -3.065 -13.313 1.00 86.25 83 LEU A CA 1
ATOM 621 C C . LEU A 1 83 ? 5.634 -2.191 -14.214 1.00 86.25 83 LEU A C 1
ATOM 623 O O . LEU A 1 83 ? 6.841 -2.095 -13.994 1.00 86.25 83 LEU A O 1
ATOM 627 N N . LYS A 1 84 ? 5.046 -1.578 -15.240 1.00 85.88 84 LYS A N 1
ATOM 628 C CA . LYS A 1 84 ? 5.808 -0.870 -16.270 1.00 85.88 84 LYS A CA 1
ATOM 629 C C . LYS A 1 84 ? 5.151 0.445 -16.654 1.00 85.88 84 LYS A C 1
ATOM 631 O O . LYS A 1 84 ? 3.940 0.513 -16.825 1.00 85.88 84 LYS A O 1
ATOM 636 N N . ILE A 1 85 ? 5.978 1.467 -16.824 1.00 85.12 85 ILE A N 1
ATOM 637 C CA . ILE A 1 85 ? 5.593 2.774 -17.353 1.00 85.12 85 ILE A CA 1
ATOM 638 C C . ILE A 1 85 ? 6.683 3.254 -18.309 1.00 85.12 85 ILE A C 1
ATOM 640 O O . ILE A 1 85 ? 7.865 2.961 -18.102 1.00 85.12 85 ILE A O 1
ATOM 644 N N . GLY A 1 86 ? 6.288 3.944 -19.377 1.00 87.00 86 GLY A N 1
ATOM 645 C CA . GLY A 1 86 ? 7.202 4.442 -20.396 1.00 87.00 86 GLY A CA 1
ATOM 646 C C . GLY A 1 86 ? 6.904 5.877 -20.794 1.00 87.00 86 GLY A C 1
ATOM 647 O O . GLY A 1 86 ? 5.762 6.326 -20.733 1.00 87.00 86 GLY A O 1
ATOM 648 N N . THR A 1 87 ? 7.938 6.595 -21.217 1.00 86.81 87 THR A N 1
ATOM 649 C CA . THR A 1 87 ? 7.815 7.936 -21.793 1.00 86.81 87 THR A CA 1
ATOM 650 C C . THR A 1 87 ? 8.689 8.012 -23.033 1.00 86.81 87 THR A C 1
ATOM 652 O O . THR A 1 87 ? 9.907 7.820 -22.964 1.00 86.81 87 THR A O 1
ATOM 655 N N . ALA A 1 88 ? 8.053 8.237 -24.182 1.00 87.44 88 ALA A N 1
ATOM 656 C CA . ALA A 1 88 ? 8.749 8.466 -25.438 1.00 87.44 88 ALA A CA 1
ATOM 657 C C . ALA A 1 88 ? 9.290 9.898 -25.474 1.00 87.44 88 ALA A C 1
ATOM 659 O O . ALA A 1 88 ? 8.590 10.831 -25.083 1.00 87.44 88 ALA A O 1
ATOM 660 N N . LEU A 1 89 ? 10.526 10.059 -25.944 1.00 85.75 89 LEU A N 1
ATOM 661 C CA . LEU A 1 89 ? 11.088 11.375 -26.207 1.00 85.75 89 LEU A CA 1
ATOM 662 C C . LEU A 1 89 ? 10.391 12.012 -27.407 1.00 85.75 89 LEU A C 1
ATOM 664 O O . LEU A 1 89 ? 10.193 11.365 -28.437 1.00 85.75 89 LEU A O 1
ATOM 668 N N . ASN A 1 90 ? 10.066 13.295 -27.289 1.00 84.94 90 ASN A N 1
ATOM 669 C CA . ASN A 1 90 ? 9.565 14.075 -28.414 1.00 84.94 90 ASN A CA 1
ATOM 670 C C . ASN A 1 90 ? 10.706 14.463 -29.379 1.00 84.94 90 ASN A C 1
ATOM 672 O O . ASN A 1 90 ? 11.892 14.342 -29.068 1.00 84.94 90 ASN A O 1
ATOM 676 N N . GLN A 1 91 ? 10.358 14.965 -30.569 1.00 81.62 91 GLN A N 1
ATOM 677 C CA . GLN A 1 91 ? 11.346 15.304 -31.603 1.00 81.62 91 GLN A CA 1
ATOM 678 C C . GLN A 1 91 ? 12.387 16.334 -31.130 1.00 81.62 91 GLN A C 1
ATOM 680 O O . GLN A 1 91 ? 13.559 16.252 -31.497 1.00 81.62 91 GLN A O 1
ATOM 685 N N . THR A 1 92 ? 11.979 17.298 -30.305 1.00 82.12 92 THR A N 1
ATOM 686 C CA . THR A 1 92 ? 12.879 18.327 -29.768 1.00 82.12 92 THR A CA 1
ATOM 687 C C . THR A 1 92 ? 13.915 17.712 -28.831 1.00 82.12 92 THR A C 1
ATOM 689 O O . THR A 1 92 ? 15.104 18.010 -28.942 1.00 82.12 92 THR A O 1
ATOM 692 N N . GLU A 1 93 ? 13.484 16.811 -27.952 1.00 82.38 93 GLU A N 1
ATOM 693 C CA . GLU A 1 93 ? 14.348 16.063 -27.037 1.00 82.38 93 GLU A CA 1
ATOM 694 C C . GLU A 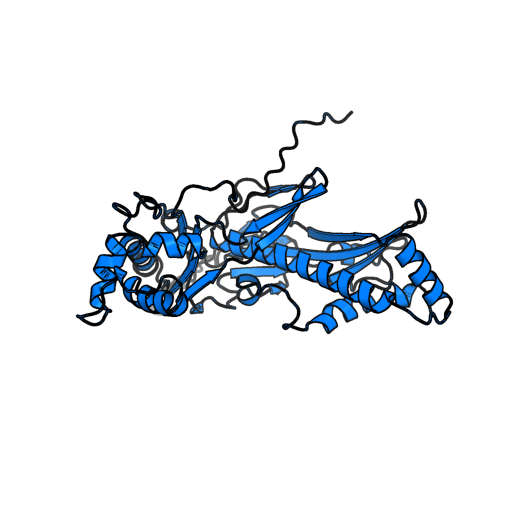1 93 ? 15.299 15.126 -27.794 1.00 82.38 93 GLU A C 1
ATOM 696 O O . GLU A 1 93 ? 16.479 15.046 -27.454 1.00 82.38 93 GLU A O 1
ATOM 701 N N . LEU A 1 94 ? 14.831 14.476 -28.866 1.00 82.38 94 LEU A N 1
ATOM 702 C CA . LEU A 1 94 ? 15.674 13.655 -29.745 1.00 82.38 94 LEU A CA 1
ATOM 703 C C . LEU A 1 94 ? 16.759 14.486 -30.447 1.00 82.38 94 LEU A C 1
ATOM 705 O O . LEU A 1 94 ? 17.923 14.081 -30.482 1.00 82.38 94 LEU A O 1
ATOM 709 N N . ASN A 1 95 ? 16.418 15.678 -30.943 1.00 82.00 95 ASN A N 1
ATOM 710 C CA . ASN A 1 95 ? 17.384 16.585 -31.568 1.00 82.00 95 ASN A CA 1
ATOM 711 C C . ASN A 1 95 ? 18.443 17.070 -30.557 1.00 82.00 95 ASN A C 1
ATOM 713 O O . ASN A 1 95 ? 19.634 17.151 -30.875 1.00 82.00 95 ASN A O 1
ATOM 717 N N . GLN A 1 96 ? 18.034 17.361 -29.318 1.00 78.50 96 GLN A N 1
ATOM 718 C CA . GLN A 1 96 ? 18.954 17.735 -28.238 1.00 78.50 96 GLN A CA 1
ATOM 719 C C . GLN A 1 96 ? 19.873 16.572 -27.843 1.00 78.50 96 GLN A C 1
ATOM 721 O O . GLN A 1 96 ? 21.082 16.763 -27.695 1.00 78.50 96 GLN A O 1
ATOM 726 N N . LEU A 1 97 ? 19.332 15.355 -27.747 1.00 78.50 97 LEU A N 1
ATOM 727 C CA . LEU A 1 97 ? 20.103 14.137 -27.507 1.00 78.50 97 LEU A CA 1
ATOM 728 C C . LEU A 1 97 ? 21.164 13.920 -28.600 1.00 78.50 97 LEU A C 1
ATOM 730 O O . LEU A 1 97 ? 22.329 13.677 -28.284 1.00 78.50 97 LEU A O 1
ATOM 734 N N . GLN A 1 98 ? 20.800 14.074 -29.876 1.00 78.06 98 GLN A N 1
ATOM 735 C CA . GLN A 1 98 ? 21.740 13.962 -30.995 1.00 78.06 98 GLN A CA 1
ATOM 736 C C . GLN A 1 98 ? 22.849 15.021 -30.919 1.00 78.06 98 GLN A C 1
ATOM 738 O O . GLN A 1 98 ? 24.027 14.703 -31.095 1.00 78.06 98 GLN A O 1
ATOM 743 N N . THR A 1 99 ? 22.489 16.266 -30.600 1.00 78.56 99 THR A N 1
ATOM 744 C CA . THR A 1 99 ? 23.437 17.383 -30.448 1.00 78.56 99 THR A CA 1
ATOM 745 C C . THR A 1 99 ? 24.475 17.081 -29.360 1.00 78.56 99 THR A C 1
ATOM 747 O O . THR A 1 99 ? 25.675 17.296 -29.551 1.00 78.56 99 THR A O 1
ATOM 750 N N . LYS A 1 100 ? 24.043 16.465 -28.254 1.00 75.12 100 LYS A N 1
ATOM 751 C CA . LYS A 1 100 ? 24.937 15.990 -27.189 1.00 75.12 100 LYS A CA 1
ATOM 752 C C . LYS A 1 100 ? 25.826 14.837 -27.597 1.00 75.12 100 LYS A C 1
ATOM 754 O O . LYS A 1 100 ? 27.006 14.825 -27.255 1.00 75.12 100 LYS A O 1
ATOM 759 N N . MET A 1 101 ? 25.274 13.857 -28.305 1.00 72.50 101 MET A N 1
ATOM 760 C CA . MET A 1 101 ? 26.050 12.719 -28.795 1.00 72.50 101 MET A CA 1
ATOM 761 C C . MET A 1 101 ? 27.154 13.170 -29.759 1.00 72.50 101 MET A C 1
ATOM 763 O O . MET A 1 101 ? 28.256 12.622 -29.724 1.00 72.50 101 MET A O 1
ATOM 767 N N . ALA A 1 102 ? 26.888 14.217 -30.543 1.00 76.00 102 ALA A N 1
ATOM 768 C CA . ALA A 1 102 ? 27.858 14.870 -31.417 1.00 76.00 102 ALA A CA 1
ATOM 769 C C . ALA A 1 102 ? 28.884 15.756 -30.674 1.00 76.00 102 ALA A C 1
ATOM 771 O O . ALA A 1 102 ? 29.812 16.261 -31.300 1.00 76.00 102 ALA A O 1
ATOM 772 N N . GLY A 1 103 ? 28.754 15.941 -29.353 1.00 70.75 103 GLY A N 1
ATOM 773 C CA . GLY A 1 103 ? 29.668 16.759 -28.547 1.00 70.75 103 GLY A CA 1
ATOM 774 C C . GLY A 1 103 ? 29.516 18.269 -28.755 1.00 70.75 103 GLY A C 1
ATOM 775 O O . GLY A 1 103 ? 30.425 19.024 -28.416 1.00 70.75 103 GLY A O 1
ATOM 776 N N . ILE A 1 104 ? 28.389 18.715 -29.314 1.00 75.56 104 ILE A N 1
ATOM 777 C CA . ILE A 1 104 ? 28.114 20.128 -29.580 1.00 75.56 104 ILE A CA 1
ATOM 778 C C . ILE A 1 104 ? 27.617 20.784 -28.285 1.00 75.56 104 ILE A C 1
ATOM 780 O O . ILE A 1 104 ? 26.651 20.324 -27.675 1.00 75.56 104 ILE A O 1
ATOM 784 N N . GLN A 1 105 ? 28.274 21.866 -27.861 1.00 65.62 105 GLN A N 1
ATOM 785 C CA . GLN A 1 105 ? 27.851 22.644 -26.697 1.00 65.62 105 GLN A CA 1
ATOM 786 C C . GLN A 1 105 ? 26.697 23.578 -27.071 1.00 65.62 105 GLN A C 1
ATOM 788 O O . GLN A 1 105 ? 26.851 24.466 -27.907 1.00 65.62 105 GLN A O 1
ATOM 793 N N . VAL A 1 106 ? 25.547 23.381 -26.429 1.00 67.88 106 VAL A N 1
ATOM 794 C CA . VAL A 1 106 ? 24.382 24.267 -26.527 1.00 67.88 106 VAL A CA 1
ATOM 795 C C . VAL A 1 106 ? 24.365 25.163 -25.290 1.00 67.88 106 VAL A C 1
ATOM 797 O O . VAL A 1 106 ? 24.497 24.662 -24.177 1.00 67.88 106 VAL A O 1
ATOM 800 N N . MET A 1 107 ? 24.225 26.479 -25.483 1.00 57.34 107 MET A N 1
ATOM 801 C CA . MET A 1 107 ? 24.266 27.475 -24.397 1.00 57.34 107 MET A CA 1
ATOM 802 C C . MET A 1 107 ? 23.110 27.324 -23.384 1.00 57.34 107 MET A C 1
ATOM 804 O O . MET A 1 107 ? 23.313 27.635 -22.217 1.00 57.34 107 MET A O 1
ATOM 808 N N . ASP A 1 108 ? 21.966 26.761 -23.799 1.00 63.69 108 ASP A N 1
ATOM 809 C CA . ASP A 1 108 ? 20.788 26.467 -22.959 1.00 63.69 108 ASP A CA 1
ATOM 810 C C . ASP A 1 108 ? 20.422 24.971 -22.994 1.00 63.69 108 ASP A C 1
ATOM 812 O O . ASP A 1 108 ? 19.370 24.549 -23.484 1.00 63.69 108 ASP A O 1
ATOM 816 N N . ASP A 1 109 ? 21.328 24.126 -22.508 1.00 67.19 109 ASP A N 1
ATOM 817 C CA . ASP A 1 109 ? 21.123 22.679 -22.477 1.00 67.19 109 ASP A CA 1
ATOM 818 C C . ASP A 1 109 ? 20.150 22.236 -21.362 1.00 67.19 109 ASP A C 1
ATOM 820 O O . ASP A 1 109 ? 20.538 21.896 -20.244 1.00 67.19 109 ASP A O 1
ATOM 824 N N . LEU A 1 110 ? 18.856 22.209 -21.688 1.00 72.12 110 LEU A N 1
ATOM 825 C CA . LEU A 1 110 ? 17.770 21.765 -20.800 1.00 72.12 110 LEU A CA 1
ATOM 826 C C . LEU A 1 110 ? 17.611 20.236 -20.730 1.00 72.12 110 LEU A C 1
ATOM 828 O O . LEU A 1 110 ? 16.871 19.724 -19.884 1.00 72.12 110 LEU A O 1
ATOM 832 N N . PHE A 1 111 ? 18.300 19.488 -21.594 1.00 75.44 111 PHE A N 1
ATOM 833 C CA . PHE A 1 111 ? 18.126 18.042 -21.705 1.00 75.44 111 PHE A CA 1
ATOM 834 C C . PHE A 1 111 ? 18.515 17.242 -20.442 1.00 75.44 111 PHE A C 1
ATOM 836 O O . PHE A 1 111 ? 17.768 16.342 -20.079 1.00 75.44 111 PHE A O 1
ATOM 843 N N . PRO A 1 112 ? 19.613 17.528 -19.699 1.00 74.12 112 PRO A N 1
ATOM 844 C CA . PRO A 1 112 ? 19.930 16.763 -18.489 1.00 74.12 112 PRO A CA 1
ATOM 845 C C . PRO A 1 112 ? 18.856 16.919 -17.409 1.00 74.12 112 PRO A C 1
ATOM 847 O O . PRO A 1 112 ? 18.588 15.988 -16.649 1.00 74.12 112 PRO A O 1
ATOM 850 N N . TYR A 1 113 ? 18.253 18.107 -17.328 1.00 74.12 113 TYR A N 1
ATOM 851 C CA . TYR A 1 113 ? 17.208 18.410 -16.360 1.00 74.12 113 TYR A CA 1
ATOM 852 C C . TYR A 1 113 ? 15.895 17.706 -16.721 1.00 74.12 113 TYR A C 1
ATOM 854 O O . TYR A 1 113 ? 15.287 17.061 -15.868 1.00 74.12 113 TYR A O 1
ATOM 862 N N . THR A 1 114 ? 15.480 17.779 -17.988 1.00 76.88 114 THR A N 1
ATOM 863 C CA . THR A 1 114 ? 14.272 17.095 -18.481 1.00 76.88 114 THR A CA 1
ATOM 864 C C . THR A 1 114 ? 14.414 15.575 -18.416 1.00 76.88 114 THR A C 1
ATOM 866 O O . THR A 1 114 ? 13.533 14.915 -17.873 1.00 76.88 114 THR A O 1
ATOM 869 N N . GLU A 1 115 ? 15.553 15.022 -18.837 1.00 80.31 115 GLU A N 1
ATOM 870 C CA . GLU A 1 115 ? 15.868 13.591 -18.734 1.00 80.31 115 GLU A CA 1
ATOM 871 C C . GLU A 1 115 ? 15.813 13.099 -17.280 1.00 80.31 115 GLU A C 1
ATOM 873 O O . GLU A 1 115 ? 15.183 12.081 -16.991 1.00 80.31 115 GLU A O 1
ATOM 878 N N . SER A 1 116 ? 16.405 13.845 -16.340 1.00 77.75 116 SER A N 1
ATOM 879 C CA . SER A 1 116 ? 16.359 13.487 -14.915 1.00 77.75 116 SER A CA 1
ATOM 880 C C . SER A 1 116 ? 14.927 13.478 -14.374 1.00 77.75 116 SER A C 1
ATOM 882 O O . SER A 1 116 ? 14.565 12.569 -13.631 1.00 77.75 116 SER A O 1
ATOM 884 N N . ARG A 1 117 ? 14.086 14.440 -14.782 1.00 79.75 117 ARG A N 1
ATOM 885 C CA . ARG A 1 117 ? 12.665 14.481 -14.396 1.00 79.75 117 ARG A CA 1
ATOM 886 C C . ARG A 1 117 ? 11.858 13.334 -14.992 1.00 79.75 117 ARG A C 1
ATOM 888 O O . ARG A 1 117 ? 11.021 12.772 -14.294 1.00 79.75 117 ARG A O 1
ATOM 895 N N . ILE A 1 118 ? 12.101 12.979 -16.254 1.00 83.69 118 ILE A N 1
ATOM 896 C CA . ILE A 1 118 ? 11.454 11.826 -16.894 1.00 83.69 118 ILE A CA 1
ATOM 897 C C . ILE A 1 118 ? 11.795 10.557 -16.109 1.00 83.69 118 ILE A C 1
ATOM 899 O O . ILE A 1 118 ? 10.900 9.821 -15.705 1.00 83.69 118 ILE A O 1
ATOM 903 N N . ILE A 1 119 ? 13.078 10.328 -15.829 1.00 80.69 119 ILE A N 1
ATOM 904 C CA . ILE A 1 119 ? 13.541 9.135 -15.112 1.00 80.69 119 ILE A CA 1
ATOM 905 C C . ILE A 1 119 ? 12.958 9.062 -13.690 1.00 80.69 119 ILE A C 1
ATOM 907 O O . ILE A 1 119 ? 12.542 7.983 -13.259 1.00 80.69 119 ILE A O 1
ATOM 911 N N . ASP A 1 120 ? 12.895 10.186 -12.975 1.00 80.94 120 ASP A N 1
ATOM 912 C CA . ASP A 1 120 ? 12.309 10.244 -11.632 1.00 80.94 120 ASP A CA 1
ATOM 913 C C . ASP A 1 120 ? 10.800 9.955 -11.649 1.00 80.94 120 ASP A C 1
ATOM 915 O O . ASP A 1 120 ? 10.315 9.114 -10.891 1.00 80.94 120 ASP A O 1
ATOM 919 N N . ASN A 1 121 ? 10.065 10.542 -12.600 1.00 82.81 121 ASN A N 1
ATOM 920 C CA . ASN A 1 121 ? 8.637 10.274 -12.792 1.00 82.81 121 ASN A CA 1
ATOM 921 C C . ASN A 1 121 ? 8.362 8.792 -13.087 1.00 82.81 121 ASN A C 1
ATOM 923 O O . ASN A 1 121 ? 7.432 8.214 -12.525 1.00 82.81 121 ASN A O 1
ATOM 927 N N . LEU A 1 122 ? 9.181 8.156 -13.931 1.00 85.81 122 LEU A N 1
ATOM 928 C CA . LEU A 1 122 ? 9.048 6.731 -14.247 1.00 85.81 122 LEU A CA 1
ATOM 929 C C . LEU A 1 122 ? 9.271 5.857 -13.008 1.00 85.81 122 LEU A C 1
ATOM 931 O O . LEU A 1 122 ? 8.515 4.916 -12.760 1.00 85.81 122 LEU A O 1
ATOM 935 N N . ARG A 1 123 ? 10.286 6.179 -12.199 1.00 83.69 123 ARG A N 1
ATOM 936 C CA . ARG A 1 123 ? 10.550 5.482 -10.935 1.00 83.69 123 ARG A CA 1
ATOM 937 C C . ARG A 1 123 ? 9.390 5.657 -9.956 1.00 83.69 123 ARG A C 1
ATOM 939 O O . ARG A 1 123 ? 8.936 4.677 -9.364 1.00 83.69 123 ARG A O 1
ATOM 946 N N . GLN A 1 124 ? 8.912 6.889 -9.801 1.00 84.62 124 GLN A N 1
ATOM 947 C CA . GLN A 1 124 ? 7.796 7.214 -8.925 1.00 84.62 124 GLN A CA 1
ATOM 948 C C . GLN A 1 124 ? 6.522 6.487 -9.364 1.00 84.62 124 GLN A C 1
ATOM 950 O O . GLN A 1 124 ? 5.843 5.927 -8.512 1.00 84.62 124 GLN A O 1
ATOM 955 N N . GLY A 1 125 ? 6.233 6.404 -10.665 1.00 84.94 125 GLY A N 1
ATOM 956 C CA . GLY A 1 125 ? 5.083 5.661 -11.189 1.00 84.94 125 GLY A CA 1
ATOM 957 C C . GLY A 1 125 ? 5.098 4.178 -10.798 1.00 84.94 125 GLY A C 1
ATOM 958 O O . GLY A 1 125 ? 4.078 3.641 -10.364 1.00 84.94 125 GLY A O 1
ATOM 959 N N . VAL A 1 126 ? 6.266 3.521 -10.850 1.00 87.94 126 VAL A N 1
ATOM 960 C CA . VAL A 1 126 ? 6.407 2.129 -10.378 1.00 87.94 126 VAL A CA 1
ATOM 961 C C . VAL A 1 126 ? 6.129 2.029 -8.876 1.00 87.94 126 VAL A C 1
ATOM 963 O O . VAL A 1 126 ? 5.388 1.144 -8.451 1.00 87.94 126 VAL A O 1
ATOM 966 N N . PHE A 1 127 ? 6.668 2.941 -8.064 1.00 87.81 127 PHE A N 1
ATOM 967 C CA . PHE A 1 127 ? 6.405 2.935 -6.623 1.00 87.81 127 PHE A CA 1
ATOM 968 C C . PHE A 1 127 ? 4.956 3.255 -6.263 1.00 87.81 127 PHE A C 1
ATOM 970 O O . PHE A 1 127 ? 4.418 2.640 -5.350 1.00 87.81 127 PHE A O 1
ATOM 977 N N . GLN A 1 128 ? 4.298 4.161 -6.983 1.00 87.50 128 GLN A N 1
ATOM 978 C CA . GLN A 1 128 ? 2.872 4.424 -6.803 1.00 87.50 128 GLN A CA 1
ATOM 979 C C . GLN A 1 128 ? 2.051 3.163 -7.089 1.00 87.50 128 GLN A C 1
ATOM 981 O O . GLN A 1 128 ? 1.148 2.827 -6.329 1.00 87.50 128 GLN A O 1
ATOM 986 N N . ARG A 1 129 ? 2.405 2.384 -8.118 1.00 86.75 129 ARG A N 1
ATOM 987 C CA . ARG A 1 129 ? 1.739 1.097 -8.351 1.00 86.75 129 ARG A CA 1
ATOM 988 C C . ARG A 1 129 ? 2.006 0.098 -7.218 1.00 86.75 129 ARG A C 1
ATOM 990 O O . ARG A 1 129 ? 1.072 -0.560 -6.769 1.00 86.75 129 ARG A O 1
ATOM 997 N N . ILE A 1 130 ? 3.234 0.019 -6.705 1.00 89.50 130 ILE A N 1
ATOM 998 C CA . ILE A 1 130 ? 3.558 -0.808 -5.526 1.00 89.50 130 ILE A CA 1
ATOM 999 C C . ILE A 1 130 ? 2.728 -0.375 -4.304 1.00 89.50 130 ILE A C 1
ATOM 1001 O O . ILE A 1 130 ? 2.201 -1.231 -3.596 1.00 89.50 130 ILE A O 1
ATOM 1005 N N . GLU A 1 131 ? 2.543 0.929 -4.093 1.00 90.31 131 GLU A N 1
ATOM 1006 C CA . GLU A 1 131 ? 1.695 1.482 -3.033 1.00 90.31 131 GLU A CA 1
ATOM 1007 C C . GLU A 1 131 ? 0.248 0.999 -3.166 1.00 90.31 131 GLU A C 1
ATOM 1009 O O . GLU A 1 131 ? -0.292 0.447 -2.207 1.00 90.31 131 GLU A O 1
ATOM 1014 N N . THR A 1 132 ? -0.357 1.119 -4.357 1.00 87.38 132 THR A N 1
ATOM 1015 C CA . THR A 1 132 ? -1.735 0.637 -4.582 1.00 87.38 132 THR A CA 1
ATOM 1016 C C . THR A 1 132 ? -1.873 -0.847 -4.244 1.00 87.38 132 THR A C 1
ATOM 1018 O O . THR A 1 132 ? -2.790 -1.231 -3.524 1.00 87.38 132 THR A O 1
ATOM 1021 N N . LEU A 1 133 ? -0.923 -1.685 -4.670 1.00 89.12 133 LEU A N 1
ATOM 1022 C CA . LEU A 1 133 ? -0.944 -3.118 -4.378 1.00 89.12 133 LEU A CA 1
ATOM 1023 C C . LEU A 1 133 ? -0.791 -3.391 -2.873 1.00 89.12 133 LEU A C 1
ATOM 1025 O O . LEU A 1 133 ? -1.518 -4.210 -2.312 1.00 89.12 133 LEU A O 1
ATOM 1029 N N . ASN A 1 134 ? 0.111 -2.681 -2.193 1.00 91.50 134 ASN A N 1
ATOM 1030 C CA . ASN A 1 134 ? 0.319 -2.806 -0.749 1.00 91.50 134 ASN A CA 1
ATOM 1031 C C . ASN A 1 134 ? -0.917 -2.409 0.070 1.00 91.50 134 ASN A C 1
ATOM 1033 O O . ASN A 1 134 ? -1.156 -2.987 1.137 1.00 91.50 134 ASN A O 1
ATOM 1037 N N . ILE A 1 135 ? -1.699 -1.442 -0.410 1.00 91.75 135 ILE A N 1
ATOM 1038 C CA . ILE A 1 135 ? -2.984 -1.067 0.189 1.00 91.75 135 ILE A CA 1
ATOM 1039 C C . ILE A 1 135 ? -4.018 -2.155 -0.076 1.00 91.75 135 ILE A C 1
ATOM 1041 O O . ILE A 1 135 ? -4.699 -2.580 0.855 1.00 91.75 135 ILE A O 1
ATOM 1045 N N . ALA A 1 136 ? -4.083 -2.676 -1.303 1.00 88.00 136 ALA A N 1
ATOM 1046 C CA . ALA A 1 136 ? -4.991 -3.762 -1.666 1.00 88.00 136 ALA A CA 1
ATOM 1047 C C . ALA A 1 136 ? -4.774 -5.005 -0.796 1.00 88.00 136 ALA A C 1
ATOM 1049 O O . ALA A 1 136 ? -5.726 -5.589 -0.269 1.00 88.00 136 ALA A O 1
ATOM 1050 N N . ALA A 1 137 ? -3.509 -5.343 -0.536 1.00 88.94 137 ALA A N 1
ATOM 1051 C CA . ALA A 1 137 ? -3.144 -6.398 0.397 1.00 88.94 137 ALA A CA 1
ATOM 1052 C C . ALA A 1 137 ? -3.701 -6.135 1.803 1.00 88.94 137 ALA A C 1
ATOM 1054 O O . ALA A 1 137 ? -4.260 -7.042 2.419 1.00 88.94 137 ALA A O 1
ATOM 1055 N N . ARG A 1 138 ? -3.620 -4.900 2.308 1.00 90.94 138 ARG A N 1
ATOM 1056 C CA . ARG A 1 138 ? -4.115 -4.532 3.647 1.00 90.94 138 ARG A CA 1
ATOM 1057 C C . ARG A 1 138 ? -5.634 -4.453 3.743 1.00 90.94 138 ARG A C 1
ATOM 1059 O O . ARG A 1 138 ? -6.163 -4.813 4.792 1.00 90.94 138 ARG A O 1
ATOM 1066 N N . ILE A 1 139 ? -6.320 -4.064 2.670 1.00 91.25 139 ILE A N 1
ATOM 1067 C CA . ILE A 1 139 ? -7.786 -4.125 2.544 1.00 91.25 139 ILE A CA 1
ATOM 1068 C C . ILE A 1 139 ? -8.256 -5.583 2.407 1.00 91.25 139 ILE A C 1
ATOM 1070 O O . ILE A 1 139 ? -9.331 -5.946 2.879 1.00 91.25 139 ILE A O 1
ATOM 1074 N N . GLY A 1 140 ? -7.426 -6.452 1.824 1.00 82.25 140 GLY A N 1
ATOM 1075 C CA . GLY A 1 140 ? -7.714 -7.874 1.650 1.00 82.25 140 GLY A CA 1
ATOM 1076 C C . GLY A 1 140 ? -8.501 -8.194 0.378 1.00 82.25 140 GLY A C 1
ATOM 1077 O O . GLY A 1 140 ? -9.189 -9.220 0.344 1.00 82.25 140 GLY A O 1
ATOM 1078 N N . GLY A 1 141 ? -8.407 -7.332 -0.638 1.00 81.12 141 GLY A N 1
ATOM 1079 C CA . GLY A 1 141 ? -9.046 -7.498 -1.942 1.00 81.12 141 GLY A CA 1
ATOM 1080 C C . GLY A 1 141 ? -8.431 -6.581 -3.001 1.00 81.12 141 GLY A C 1
ATOM 1081 O O . GLY A 1 141 ? -7.978 -5.485 -2.669 1.00 81.12 141 GLY A O 1
ATOM 1082 N N . PHE A 1 142 ? -8.396 -7.042 -4.251 1.00 79.94 142 PHE A N 1
ATOM 1083 C CA . PHE A 1 142 ? -7.881 -6.297 -5.401 1.00 79.94 142 PHE A CA 1
ATOM 1084 C C . PHE A 1 142 ? -8.579 -6.734 -6.691 1.00 79.94 142 PHE A C 1
ATOM 1086 O O . PHE A 1 142 ? -8.825 -7.929 -6.875 1.00 79.94 142 PHE A O 1
ATOM 1093 N N . SER A 1 143 ? -8.813 -5.783 -7.592 1.00 75.25 143 SER A N 1
ATOM 1094 C CA . SER A 1 143 ? -9.205 -6.061 -8.971 1.00 75.25 143 SER A CA 1
ATOM 1095 C C . SER A 1 143 ? -8.415 -5.160 -9.924 1.00 75.25 143 SER A C 1
ATOM 1097 O O . SER A 1 143 ? -8.006 -4.055 -9.573 1.00 75.25 143 SER A O 1
ATOM 1099 N N . TYR A 1 144 ? -8.168 -5.632 -11.139 1.00 75.94 144 TYR A N 1
ATOM 1100 C CA . TYR A 1 144 ? -7.449 -4.877 -12.161 1.00 75.94 144 TYR A CA 1
ATOM 1101 C C . TYR A 1 144 ? -7.934 -5.283 -13.538 1.00 75.94 144 TYR A C 1
ATOM 1103 O O . TYR A 1 144 ? -7.849 -6.462 -13.872 1.00 75.94 144 TYR A O 1
ATOM 1111 N N . ASP A 1 145 ? -8.399 -4.325 -14.332 1.00 72.50 145 ASP A N 1
ATOM 1112 C CA . ASP A 1 145 ? -8.752 -4.546 -15.730 1.00 72.50 145 ASP A CA 1
ATOM 1113 C C . ASP A 1 145 ? -8.151 -3.438 -16.599 1.00 72.50 145 ASP A C 1
ATOM 1115 O O . ASP A 1 145 ? -8.718 -2.357 -16.785 1.00 72.50 145 ASP A O 1
ATOM 1119 N N . LYS A 1 146 ? -6.920 -3.674 -17.066 1.00 70.19 146 LYS A N 1
ATOM 1120 C CA . LYS A 1 146 ? -6.213 -2.731 -17.937 1.00 70.19 146 LYS A CA 1
ATOM 1121 C C . LYS A 1 146 ? -5.154 -3.425 -18.780 1.00 70.19 146 LYS A C 1
ATOM 1123 O O . LYS A 1 146 ? -4.503 -4.370 -18.338 1.00 70.19 146 LYS A O 1
ATOM 1128 N N . LEU A 1 147 ? -4.926 -2.903 -19.988 1.00 68.81 147 LEU A N 1
ATOM 1129 C CA . LEU A 1 147 ? -3.878 -3.367 -20.913 1.00 68.81 147 LEU A CA 1
ATOM 1130 C C . LEU A 1 147 ? -3.944 -4.885 -21.194 1.00 68.81 147 LEU A C 1
ATOM 1132 O O . LEU A 1 147 ? -2.911 -5.535 -21.342 1.00 68.81 147 LEU A O 1
ATOM 1136 N N . GLY A 1 148 ? -5.155 -5.453 -21.236 1.00 65.19 148 GLY A N 1
ATOM 1137 C CA . GLY A 1 148 ? -5.376 -6.885 -21.469 1.00 65.19 148 GLY A CA 1
ATOM 1138 C C . GLY A 1 148 ? -5.032 -7.794 -20.282 1.00 65.19 148 GLY A C 1
ATOM 1139 O O . GLY A 1 148 ? -5.042 -9.014 -20.431 1.00 65.19 148 GLY A O 1
ATOM 1140 N N . ILE A 1 149 ? -4.724 -7.231 -19.109 1.00 69.62 149 ILE A N 1
ATOM 1141 C CA . ILE A 1 149 ? -4.573 -7.978 -17.860 1.00 69.62 149 ILE A CA 1
ATOM 1142 C C . ILE A 1 149 ? -5.864 -7.821 -17.067 1.00 69.62 149 ILE A C 1
ATOM 1144 O O . ILE A 1 149 ? -6.175 -6.719 -16.617 1.00 69.62 149 ILE A O 1
ATOM 1148 N N . LYS A 1 150 ? -6.554 -8.944 -16.850 1.00 72.19 150 LYS A N 1
ATOM 1149 C CA . LYS A 1 150 ? -7.731 -9.024 -15.989 1.00 72.19 150 LYS A CA 1
ATOM 1150 C C . LYS A 1 150 ? -7.421 -9.834 -14.733 1.00 72.19 150 LYS A C 1
ATOM 1152 O O . LYS A 1 150 ? -7.064 -11.010 -14.805 1.00 72.19 150 LYS A O 1
ATOM 1157 N N . MET A 1 151 ? -7.541 -9.191 -13.581 1.00 73.00 151 MET A N 1
ATOM 1158 C CA . MET A 1 151 ? -7.484 -9.791 -12.255 1.00 73.00 151 MET A CA 1
ATOM 1159 C C . MET A 1 151 ? -8.800 -9.479 -11.558 1.00 73.00 151 MET A C 1
ATOM 1161 O O . MET A 1 151 ? -9.063 -8.329 -11.223 1.00 73.00 151 MET A O 1
ATOM 1165 N N . GLU A 1 152 ? -9.627 -10.493 -11.349 1.00 74.38 152 GLU A N 1
ATOM 1166 C CA . GLU A 1 152 ? -10.952 -10.329 -10.757 1.00 74.38 152 GLU A CA 1
ATOM 1167 C C . GLU A 1 152 ? -11.022 -11.088 -9.434 1.00 74.38 152 GLU A C 1
ATOM 1169 O O . GLU A 1 152 ? -10.608 -12.246 -9.348 1.00 74.38 152 GLU A O 1
ATOM 1174 N N . GLY A 1 153 ? -11.511 -10.424 -8.384 1.00 69.44 153 GLY A N 1
ATOM 1175 C CA . GLY A 1 153 ? -11.727 -11.059 -7.085 1.00 69.44 153 GLY A CA 1
ATOM 1176 C C . GLY A 1 153 ? -10.449 -11.570 -6.411 1.00 69.44 153 GLY A C 1
ATOM 1177 O O . GLY A 1 153 ? -10.503 -12.559 -5.673 1.00 69.44 153 GLY A O 1
ATOM 1178 N N . VAL A 1 154 ? -9.298 -10.921 -6.635 1.00 76.19 154 VAL A N 1
ATOM 1179 C CA . VAL A 1 154 ? -8.041 -11.322 -5.988 1.00 76.19 154 VAL A CA 1
ATOM 1180 C C . VAL A 1 154 ? -8.186 -11.159 -4.482 1.00 76.19 154 VAL A C 1
ATOM 1182 O O . VAL A 1 154 ? -8.518 -10.087 -3.973 1.00 76.19 154 VAL A O 1
ATOM 1185 N N . THR A 1 155 ? -7.916 -12.237 -3.753 1.00 81.75 155 THR A N 1
ATOM 1186 C CA . THR A 1 155 ? -7.977 -12.275 -2.295 1.00 81.75 155 THR A CA 1
ATOM 1187 C C . THR A 1 155 ? -6.593 -12.504 -1.718 1.00 81.75 155 THR A C 1
ATOM 1189 O O . THR A 1 155 ? -5.851 -13.357 -2.179 1.00 81.75 155 THR A O 1
ATOM 1192 N N . PHE A 1 156 ? -6.275 -11.787 -0.644 1.00 82.06 156 PHE A N 1
ATOM 1193 C CA . PHE A 1 156 ? -5.034 -11.989 0.107 1.00 82.06 156 PHE A CA 1
ATOM 1194 C C . PHE A 1 156 ? -5.235 -12.871 1.350 1.00 82.06 156 PHE A C 1
ATOM 1196 O O . PHE A 1 156 ? -4.427 -12.854 2.277 1.00 82.06 156 PHE A O 1
ATOM 1203 N N . GLY A 1 157 ? -6.352 -13.603 1.410 1.00 81.44 157 GLY A N 1
ATOM 1204 C CA . GLY A 1 157 ? -6.653 -14.539 2.495 1.00 81.44 157 GLY A CA 1
ATOM 1205 C C . GLY A 1 157 ? -7.133 -13.899 3.800 1.00 81.44 157 GLY A C 1
ATOM 1206 O O . GLY A 1 157 ? -7.256 -14.611 4.791 1.00 81.44 157 GLY A O 1
ATOM 1207 N N . MET A 1 158 ? -7.426 -12.590 3.828 1.00 87.75 158 MET A N 1
ATOM 1208 C CA . MET A 1 158 ? -7.965 -11.933 5.026 1.00 87.75 158 MET A CA 1
ATOM 1209 C C . MET A 1 158 ? -9.251 -12.645 5.497 1.00 87.75 158 MET A C 1
ATOM 1211 O O . MET A 1 158 ? -10.190 -12.760 4.699 1.00 87.75 158 MET A O 1
ATOM 1215 N N . PRO A 1 159 ? -9.323 -13.082 6.771 1.00 90.38 159 PRO A N 1
ATOM 1216 C CA . PRO A 1 159 ? -10.530 -13.658 7.354 1.00 90.38 159 PRO A CA 1
ATOM 1217 C C . PRO A 1 159 ? -11.758 -12.762 7.169 1.00 90.38 159 PRO A C 1
ATOM 1219 O O . PRO A 1 159 ? -11.678 -11.543 7.314 1.00 90.38 159 PRO A O 1
ATOM 1222 N N . SER A 1 160 ? -12.910 -13.362 6.864 1.00 90.00 160 SER A N 1
ATOM 1223 C CA . SER A 1 160 ? -14.137 -12.620 6.543 1.00 90.00 160 SER A CA 1
ATOM 1224 C C . SER A 1 160 ? -14.650 -11.758 7.696 1.00 90.00 160 SER A C 1
ATOM 1226 O O . SER A 1 160 ? -15.239 -10.714 7.461 1.00 90.00 160 SER A O 1
ATOM 1228 N N . ASP A 1 161 ? -14.410 -12.162 8.942 1.00 91.44 161 ASP A N 1
ATOM 1229 C CA . ASP A 1 161 ? -14.795 -11.393 10.128 1.00 91.44 161 ASP A CA 1
ATOM 1230 C C . ASP A 1 161 ? -13.904 -10.165 10.373 1.00 91.44 161 ASP A C 1
ATOM 1232 O O . ASP A 1 161 ? -14.302 -9.263 11.103 1.00 91.44 161 ASP A O 1
ATOM 1236 N N . LEU A 1 162 ? -12.734 -10.089 9.730 1.00 93.44 162 LEU A N 1
ATOM 1237 C CA . LEU A 1 162 ? -11.886 -8.894 9.692 1.00 93.44 162 LEU A CA 1
ATOM 1238 C C . LEU A 1 162 ? -12.232 -7.957 8.517 1.00 93.44 162 LEU A C 1
ATOM 1240 O O . LEU A 1 162 ? -11.643 -6.881 8.417 1.00 93.44 162 LEU A O 1
ATOM 1244 N N . LYS A 1 163 ? -13.201 -8.332 7.665 1.00 92.12 163 LYS A N 1
ATOM 1245 C CA . LYS A 1 163 ? -13.818 -7.489 6.625 1.00 92.12 163 LYS A CA 1
ATOM 1246 C C . LYS A 1 163 ? -15.156 -6.955 7.136 1.00 92.12 163 LYS A C 1
ATOM 1248 O O . LYS A 1 163 ? -16.220 -7.504 6.860 1.00 92.12 163 LYS A O 1
ATOM 1253 N N . ILE A 1 164 ? -15.094 -5.903 7.936 1.00 92.25 164 ILE A N 1
ATOM 1254 C CA . ILE A 1 164 ? -16.229 -5.407 8.711 1.00 92.25 164 ILE A CA 1
ATOM 1255 C C . ILE A 1 164 ? -17.004 -4.377 7.886 1.00 92.25 164 ILE A C 1
ATOM 1257 O O . ILE A 1 164 ? -16.426 -3.480 7.279 1.00 92.25 164 ILE A O 1
ATOM 1261 N N . THR A 1 165 ? -18.328 -4.484 7.890 1.00 93.06 165 THR A N 1
ATOM 1262 C CA . THR A 1 165 ? -19.225 -3.444 7.371 1.00 93.06 165 THR A CA 1
ATOM 1263 C C . THR A 1 165 ? -20.129 -3.026 8.526 1.00 93.06 165 THR A C 1
ATOM 1265 O O . THR A 1 165 ? -20.868 -3.881 9.024 1.00 93.06 165 THR A O 1
ATOM 1268 N N . PRO A 1 166 ? -20.024 -1.781 9.028 1.00 92.44 166 PRO A N 1
ATOM 1269 C CA . PRO A 1 166 ? -20.930 -1.260 10.039 1.00 92.44 166 PRO A CA 1
ATOM 1270 C C . PRO A 1 166 ? -22.388 -1.388 9.602 1.00 92.44 166 PRO A C 1
ATOM 1272 O O . PRO A 1 166 ? -22.699 -1.291 8.417 1.00 92.44 166 PRO A O 1
ATOM 1275 N N . VAL A 1 167 ? -23.285 -1.583 10.569 1.00 90.12 167 VAL A N 1
ATOM 1276 C CA . VAL A 1 167 ? -24.731 -1.654 10.295 1.00 90.12 167 VAL A CA 1
ATOM 1277 C C . VAL A 1 167 ? -25.248 -0.313 9.773 1.00 90.12 167 VAL A C 1
ATOM 1279 O O . VAL A 1 167 ? -26.023 -0.284 8.824 1.00 90.12 167 VAL A O 1
ATOM 1282 N N . ASN A 1 168 ? -24.790 0.779 10.387 1.00 94.06 168 ASN A N 1
ATOM 1283 C CA . ASN A 1 168 ? -25.056 2.144 9.953 1.00 94.06 168 ASN A CA 1
ATOM 1284 C C . ASN A 1 168 ? -23.740 2.755 9.468 1.00 94.06 168 ASN A C 1
ATOM 1286 O O . ASN A 1 168 ? -22.749 2.764 10.202 1.00 94.06 168 ASN A O 1
ATOM 1290 N N . GLU A 1 169 ? -23.738 3.269 8.244 1.00 93.44 169 GLU A N 1
ATOM 1291 C CA . GLU A 1 169 ? -22.592 3.967 7.662 1.00 93.44 169 GLU A CA 1
ATOM 1292 C C . GLU A 1 169 ? -22.222 5.200 8.489 1.00 93.44 169 GLU A C 1
ATOM 1294 O O . GLU A 1 169 ? -23.093 5.902 8.993 1.00 93.44 169 GLU A O 1
ATOM 1299 N N . TRP A 1 170 ? -20.933 5.524 8.586 1.00 94.12 170 TRP A N 1
ATOM 1300 C CA . TRP A 1 170 ? -20.430 6.656 9.377 1.00 94.12 170 TRP A CA 1
ATOM 1301 C C . TRP A 1 170 ? -20.878 8.024 8.855 1.00 94.12 170 TRP A C 1
ATOM 1303 O O . TRP A 1 170 ? -20.734 9.032 9.542 1.00 94.12 170 TRP A O 1
ATOM 1313 N N . THR A 1 171 ? -21.431 8.061 7.647 1.00 91.50 171 THR A N 1
ATOM 1314 C CA . THR A 1 171 ? -22.086 9.222 7.038 1.00 91.50 171 THR A CA 1
ATOM 1315 C C . THR A 1 171 ? -23.421 9.557 7.717 1.00 91.50 171 THR A C 1
ATOM 1317 O O . THR A 1 171 ? -23.840 10.715 7.682 1.00 91.50 171 THR A O 1
ATOM 1320 N N . ASP A 1 172 ? -24.064 8.599 8.398 1.00 93.62 172 ASP A N 1
ATOM 1321 C CA . ASP A 1 172 ? -25.227 8.841 9.255 1.00 93.62 172 ASP A CA 1
ATOM 1322 C C . ASP A 1 172 ? -24.787 9.327 10.645 1.00 93.62 172 ASP A C 1
ATOM 1324 O O . ASP A 1 172 ? -24.635 8.562 11.600 1.00 93.62 172 ASP A O 1
ATOM 1328 N N . ALA A 1 173 ? -24.633 10.644 10.782 1.00 90.12 173 ALA A N 1
ATOM 1329 C CA . ALA A 1 173 ? -24.199 11.273 12.029 1.00 90.12 173 ALA A CA 1
ATOM 1330 C C . ALA A 1 173 ? -25.117 11.000 13.245 1.00 90.12 173 ALA A C 1
ATOM 1332 O O . ALA A 1 173 ? -24.695 11.204 14.390 1.00 90.12 173 ALA A O 1
ATOM 1333 N N . SER A 1 174 ? -26.363 10.563 13.032 1.00 93.81 174 SER A N 1
ATOM 1334 C CA . SER A 1 174 ? -27.329 10.335 14.114 1.00 93.81 174 SER A CA 1
ATOM 1335 C C . SER A 1 174 ? -27.261 8.910 14.655 1.00 93.81 174 SER A C 1
ATOM 1337 O O . SER A 1 174 ? -27.289 8.727 15.872 1.00 93.81 174 SER A O 1
ATOM 1339 N N . ASN A 1 175 ? -27.151 7.914 13.768 1.00 94.50 175 ASN A N 1
ATOM 1340 C CA . ASN A 1 175 ? -27.278 6.499 14.140 1.00 94.50 175 ASN A CA 1
ATOM 1341 C C . ASN A 1 175 ? -25.983 5.686 14.011 1.00 94.50 175 ASN A C 1
ATOM 1343 O O . ASN A 1 175 ? -25.937 4.550 14.491 1.00 94.50 175 ASN A O 1
ATOM 1347 N N . ALA A 1 176 ? -24.943 6.216 13.365 1.00 95.00 176 ALA A N 1
ATOM 1348 C CA . ALA A 1 176 ? -23.670 5.518 13.239 1.00 95.00 176 ALA A CA 1
ATOM 1349 C C . ALA A 1 176 ? -22.940 5.384 14.576 1.00 95.00 176 ALA A C 1
ATOM 1351 O O . ALA A 1 176 ? -22.963 6.286 15.420 1.00 95.00 176 ALA A O 1
ATOM 1352 N N . THR A 1 177 ? -22.240 4.259 14.734 1.00 95.94 177 THR A N 1
ATOM 1353 C CA . THR A 1 177 ? -21.496 3.925 15.954 1.00 95.94 177 THR A CA 1
ATOM 1354 C C . THR A 1 177 ? -20.015 3.631 15.678 1.00 95.94 177 THR A C 1
ATOM 1356 O O . THR A 1 177 ? -19.541 2.521 15.944 1.00 95.94 177 THR A O 1
ATOM 1359 N N . PRO A 1 178 ? -19.247 4.610 15.160 1.00 95.50 178 PRO A N 1
ATOM 1360 C CA . PRO A 1 178 ? -17.858 4.401 14.758 1.00 95.50 178 PRO A CA 1
ATOM 1361 C C . PRO A 1 178 ? -16.949 3.964 15.907 1.00 95.50 178 PRO A C 1
ATOM 1363 O O . PRO A 1 178 ? -15.977 3.239 15.691 1.00 95.50 178 PRO A O 1
ATOM 1366 N N . VAL A 1 179 ? -17.236 4.380 17.145 1.00 95.38 179 VAL A N 1
ATOM 1367 C CA . VAL A 1 179 ? -16.411 3.992 18.293 1.00 95.38 179 VAL A CA 1
ATOM 1368 C C . VAL A 1 179 ? -16.655 2.529 18.640 1.00 95.38 179 VAL A C 1
ATOM 1370 O O . VAL A 1 179 ? -15.699 1.794 18.895 1.00 95.38 179 VAL A O 1
ATOM 1373 N N . ALA A 1 180 ? -17.912 2.083 18.601 1.00 95.31 180 ALA A N 1
ATOM 1374 C CA . ALA A 1 180 ? -18.248 0.674 18.771 1.00 95.31 180 ALA A CA 1
ATOM 1375 C C . ALA A 1 180 ? -17.630 -0.200 17.667 1.00 95.31 180 ALA A C 1
ATOM 1377 O O . ALA A 1 180 ? -17.033 -1.230 17.987 1.00 95.31 180 ALA A O 1
ATOM 1378 N N . ASP A 1 181 ? -17.693 0.233 16.404 1.00 95.88 181 ASP A N 1
ATOM 1379 C CA . ASP A 1 181 ? -17.150 -0.510 15.260 1.00 95.88 181 ASP A CA 1
ATOM 1380 C C . ASP A 1 181 ? -15.638 -0.743 15.397 1.00 95.88 181 ASP A C 1
ATOM 1382 O O . ASP A 1 181 ? -15.152 -1.874 15.278 1.00 95.88 181 ASP A O 1
ATOM 1386 N N . VAL A 1 182 ? -14.882 0.314 15.720 1.00 96.56 182 VAL A N 1
ATOM 1387 C CA . VAL A 1 182 ? -13.425 0.230 15.906 1.00 96.56 182 VAL A CA 1
ATOM 1388 C C . VAL A 1 182 ? -13.074 -0.639 17.115 1.00 96.56 182 VAL A C 1
ATOM 1390 O O . VAL A 1 182 ? -12.181 -1.487 17.037 1.00 96.56 182 VAL A O 1
ATOM 1393 N N . LEU A 1 183 ? -13.775 -0.483 18.241 1.00 94.12 183 LEU A N 1
ATOM 1394 C CA . LEU A 1 183 ? -13.523 -1.296 19.435 1.00 94.12 183 LEU A CA 1
ATOM 1395 C C . LEU A 1 183 ? -13.877 -2.773 19.219 1.00 94.12 183 LEU A C 1
ATOM 1397 O O . LEU A 1 183 ? -13.167 -3.644 19.728 1.00 94.12 183 LEU A O 1
ATOM 1401 N N . MET A 1 184 ? -14.922 -3.067 18.443 1.00 93.44 184 MET A N 1
ATOM 1402 C CA . MET A 1 184 ? -15.283 -4.429 18.056 1.00 93.44 184 MET A CA 1
ATOM 1403 C C . MET A 1 184 ? -14.177 -5.067 17.215 1.00 93.44 184 MET A C 1
ATOM 1405 O O . MET A 1 184 ? -13.735 -6.169 17.539 1.00 93.44 184 MET A O 1
ATOM 1409 N N . ALA A 1 185 ? -13.681 -4.365 16.195 1.00 94.56 185 ALA A N 1
ATOM 1410 C CA . ALA A 1 185 ? -12.594 -4.849 15.348 1.00 94.56 185 ALA A CA 1
ATOM 1411 C C . ALA A 1 185 ? -11.315 -5.129 16.156 1.00 94.56 185 ALA A C 1
ATOM 1413 O O . ALA A 1 185 ? -10.682 -6.176 16.004 1.00 94.56 185 ALA A O 1
ATOM 1414 N N . LYS A 1 186 ? -10.971 -4.233 17.088 1.00 95.06 186 LYS A N 1
ATOM 1415 C CA . LYS A 1 186 ? -9.837 -4.417 18.008 1.00 95.06 186 LYS A CA 1
ATOM 1416 C C . LYS A 1 186 ? -10.021 -5.626 18.912 1.00 95.06 186 LYS A C 1
ATOM 1418 O O . LYS A 1 186 ? -9.104 -6.433 19.047 1.00 95.06 186 LYS A O 1
ATOM 1423 N N . ARG A 1 187 ? -11.203 -5.774 19.515 1.00 93.44 187 ARG A N 1
ATOM 1424 C CA . ARG A 1 187 ? -11.518 -6.918 20.376 1.00 93.44 187 ARG A CA 1
ATOM 1425 C C . ARG A 1 187 ? -11.466 -8.226 19.595 1.00 93.44 187 ARG A C 1
ATOM 1427 O O . ARG A 1 187 ? -10.948 -9.208 20.114 1.00 93.44 187 ARG A O 1
ATOM 1434 N N . LEU A 1 188 ? -11.965 -8.237 18.361 1.00 94.38 188 LEU A N 1
ATOM 1435 C CA . LEU A 1 188 ? -11.898 -9.397 17.482 1.00 94.38 188 LEU A CA 1
ATOM 1436 C C . LEU A 1 188 ? -10.442 -9.784 17.187 1.00 94.38 188 LEU A C 1
ATOM 1438 O O . LEU A 1 188 ? -10.076 -10.943 17.381 1.00 94.38 188 LEU A O 1
ATOM 1442 N N . GLY A 1 189 ? -9.604 -8.812 16.812 1.00 93.25 189 GLY A N 1
ATOM 1443 C CA . GLY A 1 189 ? -8.163 -9.008 16.627 1.00 93.25 189 GLY A CA 1
ATOM 1444 C C . GLY A 1 189 ? -7.490 -9.609 17.861 1.00 93.25 189 GLY A C 1
ATOM 1445 O O . GLY A 1 189 ? -6.797 -10.620 17.765 1.00 93.25 189 GLY A O 1
ATOM 1446 N N . GLN A 1 190 ? -7.753 -9.043 19.038 1.00 93.56 190 GLN A N 1
ATOM 1447 C CA . GLN A 1 190 ? -7.113 -9.469 20.283 1.00 93.56 190 GLN A CA 1
ATOM 1448 C C . GLN A 1 190 ? -7.579 -10.851 20.744 1.00 93.56 190 GLN A C 1
ATOM 1450 O O . GLN A 1 190 ? -6.756 -11.702 21.065 1.00 93.56 190 GLN A O 1
ATOM 1455 N N . VAL A 1 191 ? -8.893 -11.082 20.780 1.00 93.38 191 VAL A N 1
ATOM 1456 C CA . VAL A 1 191 ? -9.477 -12.294 21.372 1.00 93.38 191 VAL A CA 1
ATOM 1457 C C . VAL A 1 191 ? -9.336 -13.494 20.446 1.00 93.38 191 VAL A C 1
ATOM 1459 O O . VAL A 1 191 ? -9.004 -14.580 20.908 1.00 93.38 191 VAL A O 1
ATOM 1462 N N . LYS A 1 192 ? -9.605 -13.321 19.148 1.00 93.06 192 LYS A N 1
ATOM 1463 C CA . LYS A 1 192 ? -9.618 -14.440 18.200 1.00 93.06 192 LYS A CA 1
ATOM 1464 C C . LYS A 1 192 ? -8.251 -14.696 17.578 1.00 93.06 192 LYS A C 1
ATOM 1466 O O . LYS A 1 192 ? -7.911 -15.845 17.314 1.00 93.06 192 LYS A O 1
ATOM 1471 N N . TYR A 1 193 ? -7.485 -13.635 17.339 1.00 91.94 193 TYR A N 1
ATOM 1472 C CA . TYR A 1 193 ? -6.257 -13.708 16.553 1.00 91.94 193 TYR A CA 1
ATOM 1473 C C . TYR A 1 193 ? -4.987 -13.378 17.345 1.00 91.94 193 TYR A C 1
ATOM 1475 O O . TYR A 1 193 ? -3.894 -13.547 16.810 1.00 91.94 193 TYR A O 1
ATOM 1483 N N . GLY A 1 194 ? -5.104 -12.930 18.601 1.00 91.00 194 GLY A N 1
ATOM 1484 C CA . GLY A 1 194 ? -3.958 -12.532 19.422 1.00 91.00 194 GLY A CA 1
ATOM 1485 C C . GLY A 1 194 ? -3.240 -11.274 18.920 1.00 91.00 194 GLY A C 1
ATOM 1486 O O . GLY A 1 194 ? -2.094 -11.043 19.292 1.00 91.00 194 GLY A O 1
ATOM 1487 N N . ILE A 1 195 ? -3.884 -10.466 18.069 1.00 92.81 195 ILE A N 1
ATOM 1488 C CA . ILE A 1 195 ? -3.286 -9.277 17.450 1.00 92.81 195 ILE A CA 1
ATOM 1489 C C . ILE A 1 195 ? -3.869 -8.013 18.062 1.00 92.81 195 ILE A C 1
ATOM 1491 O O . ILE A 1 195 ? -5.082 -7.834 18.153 1.00 92.81 195 ILE A O 1
ATOM 1495 N N . VAL A 1 196 ? -2.986 -7.095 18.443 1.00 94.44 196 VAL A N 1
ATOM 1496 C CA . VAL A 1 196 ? -3.374 -5.769 18.916 1.00 94.44 196 VAL A CA 1
ATOM 1497 C C . VAL A 1 196 ? -3.348 -4.799 17.741 1.00 94.44 196 VAL A C 1
ATOM 1499 O O . VAL A 1 196 ? -2.279 -4.362 17.315 1.00 94.44 196 VAL A O 1
ATOM 1502 N N . PHE A 1 197 ? -4.531 -4.444 17.240 1.00 96.38 197 PHE A N 1
ATOM 1503 C CA . PHE A 1 197 ? -4.684 -3.320 16.320 1.00 96.38 197 PHE A CA 1
ATOM 1504 C C . PHE A 1 197 ? -4.620 -2.006 17.110 1.00 96.38 197 PHE A C 1
ATOM 1506 O O . PHE A 1 197 ? -5.556 -1.651 17.834 1.00 96.38 197 PHE A O 1
ATOM 1513 N N . ASP A 1 198 ? -3.489 -1.312 17.023 1.00 96.12 198 ASP A N 1
ATOM 1514 C CA . ASP A 1 198 ? -3.197 -0.067 17.743 1.00 96.12 198 ASP A CA 1
ATOM 1515 C C . ASP A 1 198 ? -3.081 1.156 16.822 1.00 96.12 198 ASP A C 1
ATOM 1517 O O . ASP A 1 198 ? -3.039 2.282 17.329 1.00 96.12 198 ASP A O 1
ATOM 1521 N N . ARG A 1 199 ? -3.095 0.955 15.498 1.00 96.06 199 ARG A N 1
ATOM 1522 C CA . ARG A 1 199 ? -3.100 2.014 14.487 1.00 96.06 199 ARG A CA 1
ATOM 1523 C C . ARG A 1 199 ? -4.340 1.936 13.603 1.00 96.06 199 ARG A C 1
ATOM 1525 O O . ARG A 1 199 ? -4.733 0.855 13.165 1.00 96.06 199 ARG A O 1
ATOM 1532 N N . MET A 1 200 ? -4.906 3.101 13.300 1.00 96.88 200 MET A N 1
ATOM 1533 C CA . MET A 1 200 ? -5.941 3.272 12.281 1.00 96.88 200 MET A CA 1
ATOM 1534 C C . MET A 1 200 ? -5.449 4.189 11.165 1.00 96.88 200 MET A C 1
ATOM 1536 O O . MET A 1 200 ? -4.988 5.296 11.440 1.00 96.88 200 MET A O 1
ATOM 1540 N N . VAL A 1 201 ? -5.581 3.738 9.920 1.00 96.12 201 VAL A N 1
ATOM 1541 C CA . VAL A 1 201 ? -5.298 4.519 8.714 1.00 96.12 201 VAL A CA 1
ATOM 1542 C C . VAL A 1 201 ? -6.606 4.739 7.964 1.00 96.12 201 VAL A C 1
ATOM 1544 O O . VAL A 1 201 ? -7.323 3.784 7.661 1.00 96.12 201 VAL A O 1
ATOM 1547 N N . LEU A 1 202 ? -6.933 5.997 7.695 1.00 94.38 202 LEU A N 1
ATOM 1548 C CA . LEU A 1 202 ? -8.163 6.403 7.019 1.00 94.38 202 LEU A CA 1
ATOM 1549 C C . LEU A 1 202 ? -7.960 7.696 6.231 1.00 94.38 202 LEU A C 1
ATOM 1551 O O . LEU A 1 202 ? -6.959 8.385 6.399 1.00 94.38 202 LEU A O 1
ATOM 1555 N N . THR A 1 203 ? -8.906 8.030 5.366 1.00 91.44 203 THR A N 1
ATOM 1556 C CA . THR A 1 203 ? -8.922 9.312 4.647 1.00 91.44 203 THR A CA 1
ATOM 1557 C C . THR A 1 203 ? -9.471 10.421 5.544 1.00 91.44 203 THR A C 1
ATOM 1559 O O . THR A 1 203 ? -10.179 10.147 6.521 1.00 91.44 203 THR A O 1
ATOM 1562 N N . LEU A 1 204 ? -9.195 11.688 5.227 1.00 89.31 204 LEU A N 1
ATOM 1563 C CA . LEU A 1 204 ? -9.772 12.815 5.970 1.00 89.31 204 LEU A CA 1
ATOM 1564 C C . LEU A 1 204 ? -11.303 12.813 5.877 1.00 89.31 204 LEU A C 1
ATOM 1566 O O . LEU A 1 204 ? -11.978 13.165 6.840 1.00 89.31 204 LEU A O 1
ATOM 1570 N N . ALA A 1 205 ? -11.856 12.366 4.746 1.00 88.62 205 ALA A N 1
ATOM 1571 C CA . ALA A 1 205 ? -13.297 12.223 4.562 1.00 88.62 205 ALA A CA 1
ATOM 1572 C C . ALA A 1 205 ? -13.903 11.226 5.566 1.00 88.62 205 ALA A C 1
ATOM 1574 O O . ALA A 1 205 ? -14.834 11.578 6.292 1.00 88.62 205 ALA A O 1
ATOM 1575 N N . ALA A 1 206 ? -13.334 10.019 5.668 1.00 91.19 206 ALA A N 1
ATOM 1576 C CA . ALA A 1 206 ? -13.770 9.016 6.640 1.00 91.19 206 ALA A CA 1
ATOM 1577 C C . ALA A 1 206 ? -13.562 9.488 8.089 1.00 91.19 206 ALA A C 1
ATOM 1579 O O . ALA A 1 206 ? -14.409 9.242 8.948 1.00 91.19 206 ALA A O 1
ATOM 1580 N N . PHE A 1 207 ? -12.461 10.197 8.362 1.00 92.94 207 PHE A N 1
ATOM 1581 C CA . PHE A 1 207 ? -12.184 10.762 9.683 1.00 92.94 207 PHE A CA 1
ATOM 1582 C C . PHE A 1 207 ? -13.239 11.793 10.094 1.00 92.94 207 PHE A C 1
ATOM 1584 O O . PHE A 1 207 ? -13.806 11.690 11.181 1.00 92.94 207 PHE A O 1
ATOM 1591 N N . ASN A 1 208 ? -13.549 12.740 9.207 1.00 90.50 208 ASN A N 1
ATOM 1592 C CA . ASN A 1 208 ? -14.549 13.775 9.450 1.00 90.50 208 ASN A CA 1
ATOM 1593 C C . ASN A 1 208 ? -15.946 13.181 9.663 1.00 90.50 208 ASN A C 1
ATOM 1595 O O . ASN A 1 208 ? -16.661 13.621 10.562 1.00 90.50 208 ASN A O 1
ATOM 1599 N N . ALA A 1 209 ? -16.311 12.152 8.890 1.00 91.19 209 ALA A N 1
ATOM 1600 C CA . ALA A 1 209 ? -17.559 11.421 9.089 1.00 91.19 209 ALA A CA 1
ATOM 1601 C C . ALA A 1 209 ? -17.611 10.780 10.486 1.00 91.19 209 ALA A C 1
ATOM 1603 O O . ALA A 1 209 ? -18.560 11.003 11.233 1.00 91.19 209 ALA A O 1
ATOM 1604 N N . ALA A 1 210 ? -16.543 10.083 10.894 1.00 92.56 210 ALA A N 1
ATOM 1605 C CA . ALA A 1 210 ? -16.471 9.419 12.194 1.00 92.56 210 ALA A CA 1
ATOM 1606 C C . ALA A 1 210 ? -16.648 10.392 13.372 1.00 92.56 210 ALA A C 1
ATOM 1608 O O . ALA A 1 210 ? -17.429 10.129 14.291 1.00 92.56 210 ALA A O 1
ATOM 1609 N N . ILE A 1 211 ? -15.943 11.528 13.353 1.00 91.12 211 ILE A N 1
ATOM 1610 C CA . ILE A 1 211 ? -15.974 12.492 14.464 1.00 91.12 211 ILE A CA 1
ATOM 1611 C C . ILE A 1 211 ? -17.266 13.318 14.511 1.00 91.12 211 ILE A C 1
ATOM 1613 O O . ILE A 1 211 ? -17.622 13.841 15.568 1.00 91.12 211 ILE A O 1
ATOM 1617 N N . ALA A 1 212 ? -17.970 13.440 13.382 1.00 88.94 212 ALA A N 1
ATOM 1618 C CA . ALA A 1 212 ? -19.244 14.145 13.306 1.00 88.94 212 ALA A CA 1
ATOM 1619 C C . ALA A 1 212 ? -20.387 13.370 13.983 1.00 88.94 212 ALA A C 1
ATOM 1621 O O . ALA A 1 212 ? -21.391 13.979 14.348 1.00 88.94 212 ALA A O 1
ATOM 1622 N N . THR A 1 213 ? -20.234 12.058 14.188 1.00 92.25 213 THR A N 1
ATOM 1623 C CA . THR A 1 213 ? -21.277 11.207 14.774 1.00 92.25 213 THR A CA 1
ATOM 1624 C C . THR A 1 213 ? -21.611 11.559 16.223 1.00 92.25 213 THR A C 1
ATOM 1626 O O . THR A 1 213 ? -20.747 11.885 17.041 1.00 92.25 213 THR A O 1
ATOM 1629 N N . THR A 1 214 ? -22.886 11.407 16.578 1.00 92.88 214 THR A N 1
ATOM 1630 C CA . THR A 1 214 ? -23.388 11.645 17.938 1.00 92.88 214 THR A CA 1
ATOM 1631 C C . THR A 1 214 ? -22.688 10.748 18.966 1.00 92.88 214 THR A C 1
ATOM 1633 O O . THR A 1 214 ? -22.368 11.199 20.070 1.00 92.88 214 THR A O 1
ATOM 1636 N N . GLU A 1 215 ? -22.394 9.490 18.612 1.00 93.94 215 GLU A N 1
ATOM 1637 C CA . GLU A 1 215 ? -21.665 8.569 19.490 1.00 93.94 215 GLU A CA 1
ATOM 1638 C C . GLU A 1 215 ? -20.262 9.098 19.820 1.00 93.94 215 GLU A C 1
ATOM 1640 O O . GLU A 1 215 ? -19.889 9.171 20.998 1.00 93.94 215 GLU A O 1
ATOM 1645 N N . PHE A 1 216 ? -19.501 9.500 18.796 1.00 92.75 216 PHE A N 1
ATOM 1646 C CA . PHE A 1 216 ? -18.155 10.024 18.987 1.00 92.75 216 PHE A CA 1
ATOM 1647 C C . PHE A 1 216 ? -18.178 11.280 19.852 1.00 92.75 216 PHE A C 1
ATOM 1649 O O . PHE A 1 216 ? -17.448 11.347 20.838 1.00 92.75 216 PHE A O 1
ATOM 1656 N N . GLN A 1 217 ? -19.053 12.242 19.549 1.00 89.50 217 GLN A N 1
ATOM 1657 C CA . GLN A 1 217 ? -19.153 13.489 20.309 1.00 89.50 217 GLN A CA 1
ATOM 1658 C C . GLN A 1 217 ? -19.474 13.247 21.787 1.00 89.50 217 GLN A C 1
ATOM 1660 O O . GLN A 1 217 ? -18.890 13.887 22.664 1.00 89.50 217 GLN A O 1
ATOM 1665 N N . ASN A 1 218 ? -20.370 12.302 22.084 1.00 89.50 218 ASN A N 1
ATOM 1666 C CA . ASN A 1 218 ? -20.730 11.957 23.458 1.00 89.50 218 ASN A CA 1
ATOM 1667 C C . ASN A 1 218 ? -19.562 11.324 24.221 1.00 89.50 218 ASN A C 1
ATOM 1669 O O . ASN A 1 218 ? -19.329 11.680 25.376 1.00 89.50 218 ASN A O 1
ATOM 1673 N N . LYS A 1 219 ? -18.798 10.428 23.586 1.00 90.25 219 LYS A N 1
A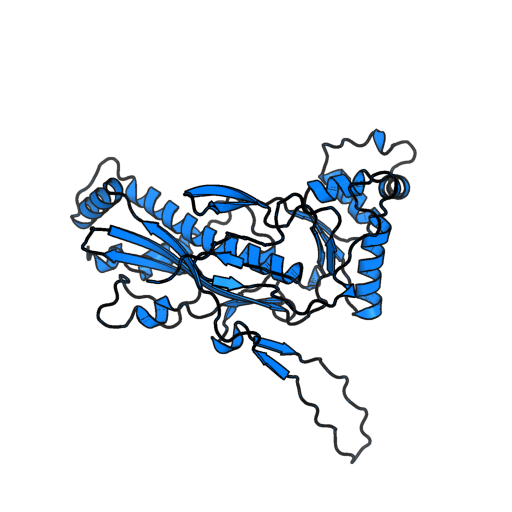TOM 1674 C CA . LYS A 1 219 ? -17.614 9.810 24.204 1.00 90.25 219 LYS A CA 1
ATOM 1675 C C . LYS A 1 219 ? -16.432 10.775 24.284 1.00 90.25 219 LYS A C 1
ATOM 1677 O O . LYS A 1 219 ? -15.697 10.758 25.259 1.00 90.25 219 LYS A O 1
ATOM 1682 N N . ALA A 1 220 ? -16.269 11.668 23.315 1.00 88.75 220 ALA A N 1
ATOM 1683 C CA . ALA A 1 220 ? -15.217 12.677 23.312 1.00 88.75 220 ALA A CA 1
ATOM 1684 C C . ALA A 1 220 ? -15.312 13.623 24.521 1.00 88.75 220 ALA A C 1
ATOM 1686 O O . ALA A 1 220 ? -14.282 14.018 25.066 1.00 88.75 220 ALA A O 1
ATOM 1687 N N . ARG A 1 221 ? -16.527 13.923 25.006 1.00 84.44 221 ARG A N 1
ATOM 1688 C CA . ARG A 1 221 ? -16.741 14.764 26.201 1.00 84.44 221 ARG A CA 1
ATOM 1689 C C . ARG A 1 221 ? -16.025 14.258 27.451 1.00 84.44 221 ARG A C 1
ATOM 1691 O O . ARG A 1 221 ? -15.668 15.081 28.283 1.00 84.44 221 ARG A O 1
ATOM 1698 N N . THR A 1 222 ? -15.776 12.954 27.595 1.00 85.38 222 THR A N 1
ATOM 1699 C CA . THR A 1 222 ? -15.057 12.430 28.773 1.00 85.38 222 THR A CA 1
ATOM 1700 C C . THR A 1 222 ? -13.576 12.810 28.788 1.00 85.38 222 THR A C 1
ATOM 1702 O O . THR A 1 222 ? -12.935 12.704 29.827 1.00 85.38 222 THR A O 1
ATOM 1705 N N . TYR A 1 223 ? -13.031 13.233 27.646 1.00 85.38 223 TYR A N 1
ATOM 1706 C CA . TYR A 1 223 ? -11.628 13.619 27.478 1.00 85.38 223 TYR A CA 1
ATOM 1707 C C . TYR A 1 223 ? -11.442 15.131 27.304 1.00 85.38 223 TYR A C 1
ATOM 1709 O O . TYR A 1 223 ? -10.309 15.610 27.271 1.00 85.38 223 TYR A O 1
ATOM 1717 N N . LEU A 1 224 ? -12.537 15.884 27.185 1.00 82.50 224 LEU A N 1
ATOM 1718 C CA . LEU A 1 224 ? -12.521 17.341 27.112 1.00 82.50 224 LEU A CA 1
ATOM 1719 C C . LEU A 1 224 ? -12.609 17.944 28.517 1.00 82.50 224 LEU A C 1
ATOM 1721 O O . LEU A 1 224 ? -13.173 17.356 29.439 1.00 82.50 224 LEU A O 1
ATOM 1725 N N . ALA A 1 225 ? -12.064 19.149 28.683 1.00 75.38 225 ALA A N 1
ATOM 1726 C CA . ALA A 1 225 ? -12.252 19.899 29.918 1.00 75.38 225 ALA A CA 1
ATOM 1727 C C . ALA A 1 225 ? -13.752 20.212 30.127 1.00 75.38 225 ALA A C 1
ATOM 1729 O O . ALA A 1 225 ? -14.445 20.476 29.142 1.00 75.38 225 ALA A O 1
ATOM 1730 N N . PRO A 1 226 ? -14.257 20.274 31.376 1.00 70.00 226 PRO A N 1
ATOM 1731 C CA . PRO A 1 226 ? -15.692 20.415 31.667 1.00 70.00 226 PRO A CA 1
ATOM 1732 C C . PRO A 1 226 ? -16.409 21.596 30.987 1.00 70.00 226 PRO A C 1
ATOM 1734 O O . PRO A 1 226 ? -17.617 21.541 30.784 1.00 70.00 226 PRO A O 1
ATOM 1737 N N . ASN A 1 227 ? -15.672 22.651 30.618 1.00 69.69 227 ASN A N 1
ATOM 1738 C CA . ASN A 1 227 ? -16.209 23.871 30.004 1.00 69.69 227 ASN A CA 1
ATOM 1739 C C . ASN A 1 227 ? -16.043 23.927 28.470 1.00 69.69 227 ASN A C 1
ATOM 1741 O O . ASN A 1 227 ? -16.419 24.923 27.855 1.00 69.69 227 ASN A O 1
ATOM 1745 N N . VAL A 1 228 ? -15.462 22.898 27.843 1.00 68.19 228 VAL A N 1
ATOM 1746 C CA . VAL A 1 228 ? -15.250 22.837 26.389 1.00 68.19 228 VAL A CA 1
ATOM 1747 C C . VAL A 1 228 ? -16.307 21.923 25.776 1.00 68.19 228 VAL A C 1
ATOM 1749 O O . VAL A 1 228 ? -16.298 20.712 25.991 1.00 68.19 228 VAL A O 1
ATOM 1752 N N . SER A 1 229 ? -17.233 22.496 25.005 1.00 66.88 229 SER A N 1
ATOM 1753 C CA . SER A 1 229 ? -18.174 21.707 24.208 1.00 66.88 229 SER A CA 1
ATOM 1754 C C . SER A 1 229 ? -17.508 21.222 22.920 1.00 66.88 229 SER A C 1
ATOM 1756 O O . SER A 1 229 ? -16.624 21.880 22.371 1.00 66.88 229 SER A O 1
ATOM 1758 N N . PHE A 1 230 ? -17.974 20.086 22.396 1.00 66.69 230 PHE A N 1
ATOM 1759 C CA . PHE A 1 230 ? -17.528 19.591 21.091 1.00 66.69 230 PHE A CA 1
ATOM 1760 C C . PHE A 1 230 ? -17.846 20.586 19.961 1.00 66.69 230 PHE A C 1
ATOM 1762 O O . PHE A 1 230 ? -17.074 20.732 19.023 1.00 66.69 230 PHE A O 1
ATOM 1769 N N . THR A 1 231 ? -18.941 21.338 20.098 1.00 63.31 231 THR A N 1
ATOM 1770 C CA . THR A 1 231 ? -19.355 22.410 19.182 1.00 63.31 231 THR A CA 1
ATOM 1771 C C . THR A 1 231 ? -18.367 23.576 19.115 1.00 63.31 231 THR A C 1
ATOM 1773 O O . THR A 1 231 ? -18.369 24.307 18.132 1.00 63.31 231 THR A O 1
ATOM 1776 N N . ASN A 1 232 ? -17.531 23.750 20.143 1.00 57.31 232 ASN A N 1
ATOM 1777 C CA . ASN A 1 232 ? -16.515 24.802 20.210 1.00 57.31 232 ASN A CA 1
ATOM 1778 C C . ASN A 1 232 ? -15.136 24.323 19.726 1.00 57.31 232 ASN A C 1
ATOM 1780 O O . ASN A 1 232 ? -14.189 25.111 19.722 1.00 57.31 232 ASN A O 1
ATOM 1784 N N . LEU A 1 233 ? -14.992 23.046 19.350 1.00 64.19 233 LEU A N 1
ATOM 1785 C CA . LEU A 1 233 ? -13.756 22.551 18.756 1.00 64.19 233 LEU A CA 1
ATOM 1786 C C . LEU A 1 233 ? -13.618 23.108 17.345 1.00 64.19 233 LEU A C 1
ATOM 1788 O O . LEU A 1 233 ? -14.520 22.983 16.518 1.00 64.19 233 LEU A O 1
ATOM 1792 N N . ASN A 1 234 ? -12.467 23.710 17.063 1.00 61.88 234 ASN A N 1
ATOM 1793 C CA . ASN A 1 234 ? -12.184 24.201 15.729 1.00 61.88 234 ASN A CA 1
ATOM 1794 C C . ASN A 1 234 ? -12.044 23.007 14.773 1.00 61.88 234 ASN A C 1
ATOM 1796 O O . ASN A 1 234 ? -11.084 22.245 14.871 1.00 61.88 234 ASN A O 1
ATOM 1800 N N . ALA A 1 235 ? -12.990 22.858 13.843 1.00 61.50 235 ALA A N 1
ATOM 1801 C CA . ALA A 1 235 ? -12.958 21.815 12.818 1.00 61.50 235 ALA A CA 1
ATOM 1802 C C . ALA A 1 235 ? -11.735 21.906 11.888 1.00 61.50 235 ALA A C 1
ATOM 1804 O O . ALA A 1 235 ? -11.436 20.952 11.180 1.00 61.50 235 ALA A O 1
ATOM 1805 N N . ALA A 1 236 ? -11.022 23.038 11.900 1.00 60.66 236 ALA A N 1
ATOM 1806 C CA . ALA A 1 236 ? -9.793 23.231 11.143 1.00 60.66 236 ALA A CA 1
ATOM 1807 C C . ALA A 1 236 ? -8.525 22.704 11.849 1.00 60.66 236 ALA A C 1
ATOM 1809 O O . ALA A 1 236 ? -7.485 22.612 11.200 1.00 60.66 236 ALA A O 1
ATOM 1810 N N . ASP A 1 237 ? -8.572 22.370 13.148 1.00 76.62 237 ASP A N 1
ATOM 1811 C CA . ASP A 1 237 ? -7.420 21.808 13.875 1.00 76.62 237 ASP A CA 1
ATOM 1812 C C . ASP A 1 237 ? -7.456 20.272 13.868 1.00 76.62 237 ASP A C 1
ATOM 1814 O O . ASP A 1 237 ? -7.850 19.604 14.834 1.00 76.62 237 ASP A O 1
ATOM 1818 N N . THR A 1 238 ? -7.046 19.706 12.734 1.00 79.50 238 THR A N 1
ATOM 1819 C CA . THR A 1 238 ? -7.027 18.258 12.499 1.00 79.50 238 THR A CA 1
ATOM 1820 C C . THR A 1 238 ? -6.131 17.513 13.493 1.00 79.50 238 THR A C 1
ATOM 1822 O O . THR A 1 238 ? -6.444 16.386 13.880 1.00 79.50 238 THR A O 1
ATOM 1825 N N . ASP A 1 239 ? -5.028 18.109 13.951 1.00 84.38 239 ASP A N 1
ATOM 1826 C CA . ASP A 1 239 ? -4.097 17.433 14.859 1.00 84.38 239 ASP A CA 1
ATOM 1827 C C . ASP A 1 239 ? -4.652 17.330 16.279 1.00 84.38 239 ASP A C 1
ATOM 1829 O O . ASP A 1 239 ? -4.543 16.270 16.912 1.00 84.38 239 ASP A O 1
ATOM 1833 N N . TYR A 1 240 ? -5.321 18.379 16.764 1.00 83.69 240 TYR A N 1
ATOM 1834 C CA . TYR A 1 240 ? -6.050 18.306 18.025 1.00 83.69 240 TYR A CA 1
ATOM 1835 C C . TYR A 1 240 ? -7.149 17.236 17.969 1.00 83.69 240 TYR A C 1
ATOM 1837 O O . TYR A 1 240 ? -7.235 16.379 18.856 1.00 83.69 240 TYR A O 1
ATOM 1845 N N . GLN A 1 241 ? -7.947 17.224 16.895 1.00 85.56 241 GLN A N 1
ATOM 1846 C CA . GLN A 1 241 ? -9.011 16.235 16.713 1.00 85.56 241 GLN A CA 1
ATOM 1847 C C . GLN A 1 241 ? -8.473 14.806 16.628 1.00 85.56 241 GLN A C 1
ATOM 1849 O O . GLN A 1 241 ? -9.042 13.905 17.244 1.00 85.56 241 GLN A O 1
ATOM 1854 N N . LYS A 1 242 ? -7.351 14.581 15.935 1.00 89.62 242 LYS A N 1
ATOM 1855 C CA . LYS A 1 242 ? -6.689 13.269 15.890 1.00 89.62 242 LYS A CA 1
ATOM 1856 C C . LYS A 1 242 ? -6.253 12.812 17.276 1.00 89.62 242 LYS A C 1
ATOM 1858 O O . LYS A 1 242 ? -6.430 11.644 17.610 1.00 89.62 242 LYS A O 1
ATOM 1863 N N . ASN A 1 243 ? -5.692 13.701 18.094 1.00 88.19 243 ASN A N 1
ATOM 1864 C CA . ASN A 1 243 ? -5.256 13.344 19.445 1.00 88.19 243 ASN A CA 1
ATOM 1865 C C . ASN A 1 243 ? -6.433 13.007 20.368 1.00 88.19 243 ASN A C 1
ATOM 1867 O O . ASN A 1 243 ? -6.359 12.036 21.121 1.00 88.19 243 ASN A O 1
ATOM 1871 N N . LEU A 1 244 ? -7.544 13.737 20.258 1.00 89.56 244 LEU A N 1
ATOM 1872 C CA . LEU A 1 244 ? -8.785 13.391 20.948 1.00 89.56 244 LEU A CA 1
ATOM 1873 C C . LEU A 1 244 ? -9.335 12.039 20.468 1.00 89.56 244 LEU A C 1
ATOM 1875 O O . LEU A 1 244 ? -9.654 11.171 21.280 1.00 89.56 244 LEU A O 1
ATOM 1879 N N . ALA A 1 245 ? -9.380 11.830 19.152 1.00 92.00 245 ALA A N 1
ATOM 1880 C CA . ALA A 1 245 ? -9.865 10.602 18.539 1.00 92.00 245 ALA A CA 1
ATOM 1881 C C . ALA A 1 245 ? -9.038 9.371 18.938 1.00 92.00 245 ALA A C 1
ATOM 1883 O O . ALA A 1 245 ? -9.622 8.322 19.202 1.00 92.00 245 ALA A O 1
ATOM 1884 N N . LYS A 1 246 ? -7.706 9.488 19.068 1.00 93.81 246 LYS A N 1
ATOM 1885 C CA . LYS A 1 246 ? -6.843 8.402 19.576 1.00 93.81 246 LYS A CA 1
ATOM 1886 C C . LYS A 1 246 ? -7.336 7.892 20.928 1.00 93.81 246 LYS A C 1
ATOM 1888 O O . LYS A 1 246 ? -7.484 6.686 21.107 1.00 93.81 246 LYS A O 1
ATOM 1893 N N . ASN A 1 247 ? -7.668 8.803 21.841 1.00 91.62 247 ASN A N 1
ATOM 1894 C CA . ASN A 1 247 ? -8.173 8.442 23.164 1.00 91.62 247 ASN A CA 1
ATOM 1895 C C . ASN A 1 247 ? -9.561 7.796 23.089 1.00 91.62 247 ASN A C 1
ATOM 1897 O O . ASN A 1 247 ? -9.777 6.752 23.700 1.00 91.62 247 ASN A O 1
ATOM 1901 N N . VAL A 1 248 ? -10.478 8.367 22.299 1.00 93.19 248 VAL A N 1
ATOM 1902 C CA . VAL A 1 248 ? -11.858 7.864 22.164 1.00 93.19 248 VAL A CA 1
ATOM 1903 C C . VAL A 1 248 ? -11.903 6.470 21.526 1.00 93.19 248 VAL A C 1
ATOM 1905 O O . VAL A 1 248 ? -12.600 5.587 22.021 1.00 93.19 248 VAL A O 1
ATOM 1908 N N . PHE A 1 249 ? -11.132 6.240 20.460 1.00 94.56 249 PHE A N 1
ATOM 1909 C CA . PHE A 1 249 ? -11.020 4.935 19.794 1.00 94.56 249 PHE A CA 1
ATOM 1910 C C . PHE A 1 249 ? -10.071 3.961 20.532 1.00 94.56 249 PHE A C 1
ATOM 1912 O O . PHE A 1 249 ? -9.950 2.778 20.183 1.00 94.56 249 PHE A O 1
ATOM 1919 N N . GLY A 1 250 ? -9.371 4.441 21.565 1.00 92.25 250 GLY A N 1
ATOM 1920 C CA . GLY A 1 250 ? -8.372 3.694 22.330 1.00 92.25 250 GLY A CA 1
ATOM 1921 C C . GLY A 1 250 ? -7.171 3.242 21.493 1.00 92.25 250 GLY A C 1
ATOM 1922 O O . GLY A 1 250 ? -6.637 2.157 21.726 1.00 92.25 250 GLY A O 1
ATOM 1923 N N . LEU A 1 251 ? -6.813 3.994 20.459 1.00 95.12 251 LEU A N 1
ATOM 1924 C CA . LEU A 1 251 ? -5.711 3.701 19.545 1.00 95.12 251 LEU A CA 1
ATOM 1925 C C . LEU A 1 251 ? -4.447 4.436 19.992 1.00 95.12 251 LEU A C 1
ATOM 1927 O O . LEU A 1 251 ? -4.512 5.516 20.575 1.00 95.12 251 LEU A O 1
ATOM 1931 N N . LYS A 1 252 ? -3.283 3.873 19.672 1.00 93.94 252 LYS A N 1
ATOM 1932 C CA . LYS A 1 252 ? -1.999 4.556 19.855 1.00 93.94 252 LYS A CA 1
ATOM 1933 C C . LYS A 1 252 ? -1.790 5.607 18.767 1.00 93.94 252 LYS A C 1
ATOM 1935 O O . LYS A 1 252 ? -1.242 6.678 19.026 1.00 93.94 252 LYS A O 1
ATOM 1940 N N . GLU A 1 253 ? -2.239 5.304 17.552 1.00 93.75 253 GLU A N 1
ATOM 1941 C CA . GLU A 1 253 ? -1.976 6.119 16.376 1.00 93.75 253 GLU A CA 1
ATOM 1942 C C . GLU A 1 253 ? -3.190 6.189 15.439 1.00 93.75 253 GLU A C 1
ATOM 1944 O O . GLU A 1 253 ? -3.907 5.210 15.237 1.00 93.75 253 GLU A O 1
ATOM 1949 N N . ILE A 1 254 ? -3.417 7.379 14.878 1.00 95.06 254 ILE A N 1
ATOM 1950 C CA . ILE A 1 254 ? -4.387 7.627 13.810 1.00 95.06 254 ILE A CA 1
ATOM 1951 C C . ILE A 1 254 ? -3.654 8.389 12.720 1.00 95.06 254 ILE A C 1
ATOM 1953 O O . ILE A 1 254 ? -3.078 9.451 12.984 1.00 95.06 254 ILE A O 1
ATOM 1957 N N . GLU A 1 255 ? -3.711 7.860 11.509 1.00 92.94 255 GLU A N 1
ATOM 1958 C CA . GLU A 1 255 ? -3.051 8.422 10.344 1.00 92.94 255 GLU A CA 1
ATOM 1959 C C . GLU A 1 255 ? -4.060 8.739 9.263 1.00 92.94 255 GLU A C 1
ATOM 1961 O O . GLU A 1 255 ? -4.871 7.900 8.876 1.00 92.94 255 GLU A O 1
ATOM 1966 N N . ILE A 1 256 ? -3.973 9.971 8.781 1.00 92.12 256 ILE A N 1
ATOM 1967 C CA . ILE A 1 256 ? -4.776 10.440 7.668 1.00 92.12 256 ILE A CA 1
ATOM 1968 C C . ILE A 1 256 ? -3.953 10.247 6.401 1.00 92.12 256 ILE A C 1
ATOM 1970 O O . ILE A 1 256 ? -2.837 10.764 6.310 1.00 92.12 256 ILE A O 1
ATOM 1974 N N . TYR A 1 257 ? -4.493 9.491 5.450 1.00 92.06 257 TYR A N 1
ATOM 1975 C CA . TYR A 1 257 ? -3.818 9.152 4.206 1.00 92.06 257 TYR A CA 1
ATOM 1976 C C . TYR A 1 257 ? -4.676 9.527 2.993 1.00 92.06 257 TYR A C 1
ATOM 1978 O O . TYR A 1 257 ? -5.438 8.716 2.476 1.00 92.06 257 TYR A O 1
ATOM 1986 N N . ASP A 1 258 ? -4.514 10.772 2.535 1.00 87.56 258 ASP A N 1
ATOM 1987 C CA . ASP A 1 258 ? -5.208 11.349 1.369 1.00 87.56 258 ASP A CA 1
ATOM 1988 C C . ASP A 1 258 ? -4.288 11.506 0.149 1.00 87.56 258 ASP A C 1
ATOM 1990 O O . ASP A 1 258 ? -4.502 12.358 -0.717 1.00 87.56 258 ASP A O 1
ATOM 1994 N N . ALA A 1 259 ? -3.218 10.712 0.084 1.00 86.56 259 ALA A N 1
ATOM 1995 C CA . ALA A 1 259 ? -2.375 10.682 -1.100 1.00 86.56 259 ALA A CA 1
ATOM 1996 C C . ALA A 1 259 ? -3.194 10.198 -2.312 1.00 86.56 259 ALA A C 1
ATOM 1998 O O . ALA A 1 259 ? -4.108 9.374 -2.191 1.00 86.56 259 ALA A O 1
ATOM 1999 N N . ARG A 1 260 ? -2.845 10.698 -3.498 1.00 85.44 260 ARG A N 1
ATOM 2000 C CA . ARG A 1 260 ? -3.569 10.436 -4.745 1.00 85.44 260 ARG A CA 1
ATOM 2001 C C . ARG A 1 260 ? -2.616 10.013 -5.842 1.00 85.44 260 ARG A C 1
ATOM 2003 O O . ARG A 1 260 ? -1.532 10.579 -5.983 1.00 85.44 260 ARG A O 1
ATOM 2010 N N . TYR A 1 261 ? -3.066 9.086 -6.667 1.00 82.69 261 TYR A N 1
ATOM 2011 C CA . TYR A 1 261 ? -2.389 8.734 -7.903 1.00 82.69 261 TYR A CA 1
ATOM 2012 C C . TYR A 1 261 ? -3.146 9.296 -9.098 1.00 82.69 261 TYR A C 1
ATOM 2014 O O . TYR A 1 261 ? -4.299 9.723 -8.991 1.00 82.69 261 TYR A O 1
ATOM 2022 N N . TRP A 1 262 ? -2.445 9.340 -10.223 1.00 82.38 262 TRP A N 1
ATOM 2023 C CA . TRP A 1 262 ? -3.007 9.708 -11.508 1.00 82.38 262 TRP A CA 1
ATOM 2024 C C . TRP A 1 262 ? -2.942 8.503 -12.426 1.00 82.38 262 TRP A C 1
ATOM 2026 O O . TRP A 1 262 ? -1.940 7.785 -12.454 1.00 82.38 262 TRP A O 1
ATOM 2036 N N . THR A 1 263 ? -4.004 8.303 -13.186 1.00 78.38 263 THR A N 1
ATOM 2037 C CA . THR A 1 263 ? -4.082 7.281 -14.217 1.00 78.38 263 THR A CA 1
ATOM 2038 C C . THR A 1 263 ? -4.604 7.895 -15.490 1.00 78.38 263 THR A C 1
ATOM 2040 O O . THR A 1 263 ? -5.469 8.762 -15.464 1.00 78.38 263 THR A O 1
ATOM 2043 N N . GLU A 1 264 ? -4.090 7.415 -16.608 1.00 73.38 264 GLU A N 1
ATOM 2044 C CA . GLU A 1 264 ? -4.622 7.757 -17.915 1.00 73.38 264 GLU A CA 1
ATOM 2045 C C . GLU A 1 264 ? -5.759 6.792 -18.262 1.00 73.38 264 GLU A C 1
ATOM 2047 O O . GLU A 1 264 ? -5.590 5.568 -18.147 1.00 73.38 264 GLU A O 1
ATOM 2052 N N . THR A 1 265 ? -6.916 7.329 -18.639 1.00 67.44 265 THR A N 1
ATOM 2053 C CA . THR A 1 265 ? -8.034 6.551 -19.176 1.00 67.44 265 THR A CA 1
ATOM 2054 C C . THR A 1 265 ? -7.701 6.053 -20.579 1.00 67.44 265 THR A C 1
ATOM 2056 O O . THR A 1 265 ? -6.727 6.472 -21.204 1.00 67.44 265 THR A O 1
ATOM 2059 N N . ARG A 1 266 ? -8.534 5.159 -21.114 1.00 63.34 266 ARG A N 1
ATOM 2060 C CA . ARG A 1 266 ? -8.400 4.664 -22.493 1.00 63.34 266 ARG A CA 1
ATOM 2061 C C . ARG A 1 266 ? -8.378 5.789 -23.536 1.00 63.34 266 ARG A C 1
ATOM 2063 O O . ARG A 1 266 ? -7.744 5.645 -24.575 1.00 63.34 266 ARG A O 1
ATOM 2070 N N . GLU A 1 267 ? -9.072 6.884 -23.256 1.00 70.19 267 GLU A N 1
ATOM 2071 C CA . GLU A 1 267 ? -9.238 8.033 -24.151 1.00 70.19 267 GLU A CA 1
ATOM 2072 C C . GLU A 1 267 ? -8.092 9.051 -24.027 1.00 70.19 267 GLU A C 1
ATOM 2074 O O . GLU A 1 267 ? -8.102 10.077 -24.705 1.00 70.19 267 GLU A O 1
ATOM 2079 N N . GLY A 1 268 ? -7.102 8.781 -23.168 1.00 65.44 268 GLY A N 1
ATOM 2080 C CA . GLY A 1 268 ? -5.976 9.680 -22.915 1.00 65.44 268 GLY A CA 1
ATOM 2081 C C . GLY A 1 268 ? -6.275 10.786 -21.898 1.00 65.44 268 GLY A C 1
ATOM 2082 O O . GLY A 1 268 ? -5.477 11.710 -21.736 1.00 65.44 268 GLY A O 1
ATOM 2083 N N . ALA A 1 269 ? -7.419 10.731 -21.205 1.00 76.25 269 ALA A N 1
ATOM 2084 C CA . ALA A 1 269 ? -7.739 11.686 -20.149 1.00 76.25 269 ALA A CA 1
ATOM 2085 C C . ALA A 1 269 ? -7.017 11.309 -18.848 1.00 76.25 269 ALA A C 1
ATOM 2087 O O . ALA A 1 269 ? -6.926 10.138 -18.487 1.00 76.25 269 ALA A O 1
ATOM 2088 N N . LEU A 1 270 ? -6.508 12.306 -18.124 1.00 78.38 270 LEU A N 1
ATOM 2089 C CA . LEU A 1 270 ? -5.890 12.093 -16.817 1.00 78.38 270 LEU A CA 1
ATOM 2090 C C . LEU A 1 270 ? -6.949 12.152 -15.717 1.00 78.38 270 LEU A C 1
ATOM 2092 O O . LEU A 1 270 ? -7.560 13.195 -15.487 1.00 78.38 270 LEU A O 1
ATOM 2096 N N . GLU A 1 271 ? -7.096 11.053 -14.990 1.00 80.50 271 GLU A N 1
ATOM 2097 C CA . GLU A 1 271 ? -7.963 10.941 -13.822 1.00 80.50 271 GLU A CA 1
ATOM 2098 C C . GLU A 1 271 ? -7.137 10.779 -12.551 1.00 80.50 271 GLU A C 1
ATOM 2100 O O . GLU A 1 271 ? -6.069 10.164 -12.557 1.00 80.50 271 GLU A O 1
ATOM 2105 N N . SER A 1 272 ? -7.628 11.341 -11.444 1.00 82.06 272 SER A N 1
ATOM 2106 C CA . SER A 1 272 ? -6.986 11.207 -10.138 1.00 82.06 272 SER A CA 1
ATOM 2107 C C . SER A 1 272 ? -7.854 10.434 -9.157 1.00 82.06 272 SER A C 1
ATOM 2109 O O . SER A 1 272 ? -8.932 10.903 -8.783 1.00 82.06 272 SER A O 1
ATOM 2111 N N . GLY A 1 273 ? -7.321 9.329 -8.639 1.00 79.88 273 GLY A N 1
ATOM 2112 C CA . GLY A 1 273 ? -7.936 8.519 -7.587 1.00 79.88 273 GLY A CA 1
ATOM 2113 C C . GLY A 1 273 ? -7.173 8.609 -6.257 1.00 79.88 273 GLY A C 1
ATOM 2114 O O . GLY A 1 273 ? -5.957 8.838 -6.256 1.00 79.88 273 GLY A O 1
ATOM 2115 N N . PRO A 1 274 ? -7.849 8.459 -5.104 1.00 85.62 274 PRO A N 1
ATOM 2116 C CA . PRO A 1 274 ? -7.173 8.308 -3.820 1.00 85.62 274 PRO A CA 1
ATOM 2117 C C . PRO A 1 274 ? -6.526 6.920 -3.719 1.00 85.62 274 PRO A C 1
ATOM 2119 O O . PRO A 1 274 ? -7.108 5.929 -4.150 1.00 85.62 274 PRO A O 1
ATOM 2122 N N . PHE A 1 275 ? -5.330 6.825 -3.132 1.00 87.38 275 PHE A N 1
ATOM 2123 C CA . PHE A 1 275 ? -4.677 5.526 -2.914 1.00 87.38 275 PHE A CA 1
ATOM 2124 C C . PHE A 1 275 ? -5.474 4.625 -1.962 1.00 87.38 275 PHE A C 1
ATOM 2126 O O . PHE A 1 275 ? -5.623 3.430 -2.209 1.00 87.38 275 PHE A O 1
ATOM 2133 N N . LEU A 1 276 ? -5.963 5.201 -0.861 1.00 88.56 276 LEU A N 1
ATOM 2134 C CA . LEU A 1 276 ? -6.892 4.554 0.058 1.00 88.56 276 LEU A CA 1
ATOM 2135 C C . LEU A 1 276 ? -8.317 4.980 -0.319 1.00 88.56 276 LEU A C 1
ATOM 2137 O O . LEU A 1 276 ? -8.592 6.182 -0.290 1.00 88.56 276 LEU A O 1
ATOM 2141 N N . PRO A 1 277 ? -9.227 4.047 -0.651 1.00 87.25 277 PRO A N 1
ATOM 2142 C CA . PRO A 1 277 ? -10.600 4.406 -0.984 1.00 87.25 277 PRO A CA 1
ATOM 2143 C C . PRO A 1 277 ? -11.279 5.170 0.156 1.00 87.25 277 PRO A C 1
ATOM 2145 O O . PRO A 1 277 ? -11.072 4.870 1.335 1.00 87.25 277 PRO A O 1
ATOM 2148 N N . LEU A 1 278 ? -12.114 6.154 -0.190 1.00 88.81 278 LEU A N 1
ATOM 2149 C CA . LEU A 1 278 ? -12.690 7.093 0.783 1.00 88.81 278 LEU A CA 1
ATOM 2150 C C . LEU A 1 278 ? -13.582 6.410 1.828 1.00 88.81 278 LEU A C 1
ATOM 2152 O O . LEU A 1 278 ? -13.756 6.937 2.922 1.00 88.81 278 LEU A O 1
ATOM 2156 N N . ASN A 1 279 ? -14.121 5.239 1.496 1.00 89.00 279 ASN A N 1
ATOM 2157 C CA . ASN A 1 279 ? -14.993 4.446 2.350 1.00 89.00 279 ASN A CA 1
ATOM 2158 C C . ASN A 1 279 ? -14.271 3.336 3.126 1.00 89.00 279 ASN A C 1
ATOM 2160 O O . ASN A 1 279 ? -14.936 2.545 3.798 1.00 89.00 279 ASN A O 1
ATOM 2164 N N . LYS A 1 280 ? -12.940 3.229 3.034 1.00 91.56 280 LYS A N 1
ATOM 2165 C CA . LYS A 1 280 ? -12.174 2.180 3.714 1.00 91.56 280 LYS A CA 1
ATOM 2166 C C . LYS A 1 280 ? -11.368 2.747 4.871 1.00 91.56 280 LYS A C 1
ATOM 2168 O O . LYS A 1 280 ? -10.691 3.765 4.760 1.00 91.56 280 LYS A O 1
ATOM 2173 N N . VAL A 1 281 ? -11.400 2.015 5.976 1.00 95.31 281 VAL A N 1
ATOM 2174 C CA . VAL A 1 281 ? -10.550 2.239 7.144 1.00 95.31 281 VAL A CA 1
ATOM 2175 C C . VAL A 1 281 ? -9.741 0.976 7.383 1.00 95.31 281 VAL A C 1
ATOM 2177 O O . VAL A 1 281 ? -10.297 -0.122 7.416 1.00 95.31 281 VAL A O 1
ATOM 2180 N N . ILE A 1 282 ? -8.430 1.120 7.545 1.00 96.44 282 ILE A N 1
ATOM 2181 C CA . ILE A 1 282 ? -7.518 0.012 7.828 1.00 96.44 282 ILE A CA 1
ATOM 2182 C C . ILE A 1 282 ? -7.114 0.087 9.294 1.00 96.44 282 ILE A C 1
ATOM 2184 O O . ILE A 1 282 ? -6.652 1.122 9.772 1.00 96.44 282 ILE A O 1
ATOM 2188 N N . LEU A 1 283 ? -7.257 -1.028 10.000 1.00 97.25 283 LEU A N 1
ATOM 2189 C CA . LEU A 1 283 ? -6.698 -1.228 11.328 1.00 97.25 283 LEU A CA 1
ATOM 2190 C C . LEU A 1 283 ? -5.504 -2.169 11.215 1.00 97.25 283 LEU A C 1
ATOM 2192 O O . LEU A 1 283 ? -5.621 -3.262 10.662 1.00 97.25 283 LEU A O 1
ATOM 2196 N N . GLU A 1 284 ? -4.358 -1.747 11.735 1.00 95.56 284 GLU A N 1
ATOM 2197 C CA . GLU A 1 284 ? -3.119 -2.522 11.709 1.00 95.56 284 GLU A CA 1
ATOM 2198 C C . GLU A 1 284 ? -2.364 -2.397 13.037 1.00 95.56 284 GLU A C 1
ATOM 2200 O O . GLU A 1 284 ? -2.717 -1.599 13.912 1.00 95.56 284 GLU A O 1
ATOM 2205 N N . SER A 1 285 ? -1.348 -3.241 13.211 1.00 94.56 285 SER A N 1
ATOM 2206 C CA . SER A 1 285 ? -0.450 -3.173 14.360 1.00 94.56 285 SER A CA 1
ATOM 2207 C C . SER A 1 285 ? 0.833 -2.435 13.992 1.00 94.56 285 SER A C 1
ATOM 2209 O O . SER A 1 285 ? 1.504 -2.817 13.034 1.00 94.56 285 SER A O 1
ATOM 2211 N N . THR A 1 286 ? 1.239 -1.458 14.802 1.00 92.81 286 THR A N 1
ATOM 2212 C CA . THR A 1 286 ? 2.518 -0.740 14.653 1.00 92.81 286 THR A CA 1
ATOM 2213 C C . THR A 1 286 ? 3.727 -1.687 14.696 1.00 92.81 286 THR A C 1
ATOM 2215 O O . THR A 1 286 ? 4.766 -1.400 14.111 1.00 92.81 286 THR A O 1
ATOM 2218 N N . GLN A 1 287 ? 3.589 -2.856 15.332 1.00 90.56 287 GLN A N 1
ATOM 2219 C CA . GLN A 1 287 ? 4.629 -3.891 15.412 1.00 90.56 287 GLN A CA 1
ATOM 2220 C C . GLN A 1 287 ? 4.839 -4.655 14.095 1.00 90.56 287 GLN A C 1
ATOM 2222 O O . GLN A 1 287 ? 5.817 -5.389 13.955 1.00 90.56 287 GLN A O 1
ATOM 2227 N N . SER A 1 288 ? 3.911 -4.523 13.143 1.00 90.62 288 SER A N 1
ATOM 2228 C CA . SER A 1 288 ? 4.002 -5.176 11.832 1.00 90.62 288 SER A CA 1
ATOM 2229 C C . SER A 1 288 ? 4.829 -4.374 10.825 1.00 90.62 288 SER A C 1
ATOM 2231 O O . SER A 1 288 ? 5.170 -4.904 9.767 1.00 90.62 288 SER A O 1
ATOM 2233 N N . ASP A 1 289 ? 5.174 -3.123 11.140 1.00 90.12 289 ASP A N 1
ATOM 2234 C CA . ASP A 1 289 ? 5.956 -2.265 10.253 1.00 90.12 289 ASP A CA 1
ATOM 2235 C C . ASP A 1 289 ? 7.329 -2.876 9.964 1.00 90.12 289 ASP A C 1
ATOM 2237 O O . ASP A 1 289 ? 8.074 -3.251 10.869 1.00 90.12 289 ASP A O 1
ATOM 2241 N N . ASN A 1 290 ? 7.677 -2.949 8.680 1.00 89.81 290 ASN A N 1
ATOM 2242 C CA . ASN A 1 290 ? 8.925 -3.518 8.175 1.00 89.81 290 ASN A CA 1
ATOM 2243 C C . ASN A 1 290 ? 9.171 -4.986 8.569 1.00 89.81 290 ASN A C 1
ATOM 2245 O O . ASN A 1 290 ? 10.293 -5.480 8.444 1.00 89.81 290 ASN A O 1
ATOM 2249 N N . ASN A 1 291 ? 8.131 -5.715 8.987 1.00 90.00 291 ASN A N 1
ATOM 2250 C CA . ASN A 1 291 ? 8.224 -7.135 9.299 1.00 90.00 291 ASN A CA 1
ATOM 2251 C C . ASN A 1 291 ? 7.809 -7.992 8.096 1.00 90.00 291 ASN A C 1
ATOM 2253 O O . ASN A 1 291 ? 6.623 -8.215 7.845 1.00 90.00 291 ASN A O 1
ATOM 2257 N N . ALA A 1 292 ? 8.803 -8.536 7.390 1.00 88.31 292 ALA A N 1
ATOM 2258 C CA . ALA A 1 292 ? 8.584 -9.386 6.217 1.00 88.31 292 ALA A CA 1
ATOM 2259 C C . ALA A 1 292 ? 7.806 -10.672 6.536 1.00 88.31 292 ALA A C 1
ATOM 2261 O O . ALA A 1 292 ? 7.180 -11.245 5.654 1.00 88.31 292 ALA A O 1
ATOM 2262 N N . SER A 1 293 ? 7.796 -11.102 7.800 1.00 86.19 293 SER A N 1
ATOM 2263 C CA . SER A 1 293 ? 7.043 -12.275 8.267 1.00 86.19 293 SER A CA 1
ATOM 2264 C C . SER A 1 293 ? 5.539 -12.007 8.398 1.00 86.19 293 SER A C 1
ATOM 2266 O O . SER A 1 293 ? 4.781 -12.919 8.713 1.00 86.19 293 SER A O 1
ATOM 2268 N N . VAL A 1 294 ? 5.103 -10.757 8.211 1.00 89.12 294 VAL A N 1
ATOM 2269 C CA . VAL A 1 294 ? 3.703 -10.332 8.308 1.00 89.12 294 VAL A CA 1
ATOM 2270 C C . VAL A 1 294 ? 3.162 -10.013 6.919 1.00 89.12 294 VAL A C 1
ATOM 2272 O O . VAL A 1 294 ? 2.257 -10.699 6.432 1.00 89.12 294 VAL A O 1
ATOM 2275 N N . ILE A 1 295 ? 3.739 -9.001 6.273 1.00 90.56 295 ILE A N 1
ATOM 2276 C CA . ILE A 1 295 ? 3.439 -8.598 4.898 1.00 90.56 295 ILE A CA 1
ATOM 2277 C C . ILE A 1 295 ? 4.759 -8.195 4.248 1.00 90.56 295 ILE A C 1
ATOM 2279 O O . ILE A 1 295 ? 5.504 -7.402 4.819 1.00 90.56 295 ILE A O 1
ATOM 2283 N N . ASP A 1 296 ? 5.029 -8.692 3.048 1.00 92.19 296 ASP A N 1
ATOM 2284 C CA . ASP A 1 296 ? 6.161 -8.255 2.236 1.00 92.19 296 ASP A CA 1
ATOM 2285 C C . ASP A 1 296 ? 5.742 -7.978 0.792 1.00 92.19 296 ASP A C 1
ATOM 2287 O O . ASP A 1 296 ? 4.652 -8.346 0.356 1.00 92.19 296 ASP A O 1
ATOM 2291 N N . PHE A 1 297 ? 6.604 -7.288 0.052 1.00 91.50 297 PHE A N 1
ATOM 2292 C CA . PHE A 1 297 ? 6.474 -7.162 -1.392 1.00 91.50 297 PHE A CA 1
ATOM 2293 C C . PHE A 1 297 ? 7.494 -8.086 -2.051 1.00 91.50 297 PHE A C 1
ATOM 2295 O O . PHE A 1 297 ? 8.704 -7.854 -1.955 1.00 91.50 297 PHE A O 1
ATOM 2302 N N . ALA A 1 298 ? 7.012 -9.136 -2.714 1.00 90.75 298 ALA A N 1
ATOM 2303 C CA . ALA A 1 298 ? 7.846 -10.106 -3.404 1.00 90.75 298 ALA A CA 1
ATOM 2304 C C . ALA A 1 298 ? 8.441 -9.470 -4.663 1.00 90.75 298 ALA A C 1
ATOM 2306 O O . ALA A 1 298 ? 7.792 -9.398 -5.703 1.00 90.75 298 ALA A O 1
ATOM 2307 N N . ASN A 1 299 ? 9.675 -8.986 -4.572 1.00 90.75 299 ASN A N 1
ATOM 2308 C CA . ASN A 1 299 ? 10.353 -8.302 -5.663 1.00 90.75 299 ASN A CA 1
ATOM 2309 C C . ASN A 1 299 ? 11.075 -9.322 -6.544 1.00 90.75 299 ASN A C 1
ATOM 2311 O O . ASN A 1 299 ? 12.107 -9.868 -6.147 1.00 90.75 299 ASN A O 1
ATOM 2315 N N . GLY A 1 300 ? 10.530 -9.591 -7.726 1.00 89.12 300 GLY A N 1
ATOM 2316 C CA . GLY A 1 300 ? 11.060 -10.506 -8.732 1.00 89.12 300 GLY A CA 1
ATOM 2317 C C . GLY A 1 300 ? 12.162 -9.898 -9.601 1.00 89.12 300 GLY A C 1
ATOM 2318 O O . GLY A 1 300 ? 12.372 -8.685 -9.626 1.00 89.12 300 GLY A O 1
ATOM 2319 N N . VAL A 1 301 ? 12.867 -10.755 -10.344 1.00 88.56 301 VAL A N 1
ATOM 2320 C CA . VAL A 1 301 ? 13.746 -10.302 -11.434 1.00 88.56 301 VAL A CA 1
ATOM 2321 C C . VAL A 1 301 ? 12.866 -9.791 -12.569 1.00 88.56 301 VAL A C 1
ATOM 2323 O O . VAL A 1 301 ? 11.937 -10.483 -12.981 1.00 88.56 301 VAL A O 1
ATOM 2326 N N . VAL A 1 302 ? 13.127 -8.583 -13.064 1.00 88.50 302 VAL A N 1
ATOM 2327 C CA . VAL A 1 302 ? 12.340 -8.016 -14.168 1.00 88.50 302 VAL A CA 1
ATOM 2328 C C . VAL A 1 302 ? 12.575 -8.815 -15.453 1.00 88.50 302 VAL A C 1
ATOM 2330 O O . VAL A 1 302 ? 13.707 -9.198 -15.748 1.00 88.50 302 VAL A O 1
ATOM 2333 N N . THR A 1 303 ? 11.528 -9.071 -16.242 1.00 84.56 303 THR A N 1
ATOM 2334 C CA . THR A 1 303 ? 11.654 -9.872 -17.479 1.00 84.56 303 THR A CA 1
ATOM 2335 C C . THR A 1 303 ? 12.637 -9.238 -18.456 1.00 84.56 303 THR A C 1
ATOM 2337 O O . THR A 1 303 ? 13.395 -9.929 -19.131 1.00 84.56 303 THR A O 1
ATOM 2340 N N . GLU A 1 304 ? 12.690 -7.911 -18.475 1.00 85.06 304 GLU A N 1
ATOM 2341 C CA . GLU A 1 304 ? 13.622 -7.142 -19.284 1.00 85.06 304 GLU A CA 1
ATOM 2342 C C . GLU A 1 304 ? 15.094 -7.438 -18.986 1.00 85.06 304 GLU A C 1
ATOM 2344 O O . GLU A 1 304 ? 15.914 -7.367 -19.896 1.00 85.06 304 GLU A O 1
ATOM 2349 N N . ALA A 1 305 ? 15.442 -7.833 -17.759 1.00 84.12 305 ALA A N 1
ATOM 2350 C CA . ALA A 1 305 ? 16.801 -8.256 -17.421 1.00 84.12 305 ALA A CA 1
ATOM 2351 C C . ALA A 1 305 ? 17.180 -9.622 -18.006 1.00 84.12 305 ALA A C 1
ATOM 2353 O O . ALA A 1 305 ? 18.359 -9.882 -18.252 1.00 84.12 305 ALA A O 1
ATOM 2354 N N . LEU A 1 306 ? 16.187 -10.482 -18.250 1.00 80.88 306 LEU A N 1
ATOM 2355 C CA . LEU A 1 306 ? 16.396 -11.795 -18.856 1.00 80.88 306 LEU A CA 1
ATOM 2356 C C . LEU A 1 306 ? 16.688 -11.659 -20.356 1.00 80.88 306 LEU A C 1
ATOM 2358 O O . LEU A 1 306 ? 17.555 -12.350 -20.885 1.00 80.88 306 LEU A O 1
ATOM 2362 N N . ILE A 1 307 ? 15.997 -10.734 -21.032 1.00 81.25 307 ILE A N 1
ATOM 2363 C CA . ILE A 1 307 ? 16.114 -10.534 -22.486 1.00 81.25 307 ILE A CA 1
ATOM 2364 C C . ILE A 1 307 ? 17.146 -9.474 -22.892 1.00 81.25 307 ILE A C 1
ATOM 2366 O O . ILE A 1 307 ? 17.551 -9.433 -24.052 1.00 81.25 307 ILE A O 1
ATOM 2370 N N . SER A 1 308 ? 17.589 -8.608 -21.974 1.00 82.31 308 SER A N 1
ATOM 2371 C CA . SER A 1 308 ? 18.540 -7.524 -22.279 1.00 82.31 308 SER A CA 1
ATOM 2372 C C . SER A 1 308 ? 19.879 -8.031 -22.821 1.00 82.31 308 SER A C 1
ATOM 2374 O O . SER A 1 308 ? 20.554 -7.314 -23.554 1.00 82.31 308 SER A O 1
ATOM 2376 N N . ASN A 1 309 ? 20.259 -9.259 -22.466 1.00 75.62 309 ASN A N 1
ATOM 2377 C CA . ASN A 1 309 ? 21.535 -9.872 -22.830 1.00 75.62 309 ASN A CA 1
ATOM 2378 C C . ASN A 1 309 ? 21.444 -10.764 -24.082 1.00 75.62 309 ASN A C 1
ATOM 2380 O O . ASN A 1 309 ? 22.457 -11.310 -24.518 1.00 75.62 309 ASN A O 1
ATOM 2384 N N . ILE A 1 310 ? 20.254 -10.909 -24.676 1.00 82.06 310 ILE A N 1
ATOM 2385 C CA . ILE A 1 310 ? 20.063 -11.672 -25.913 1.00 82.06 310 ILE A CA 1
ATOM 2386 C C . ILE A 1 310 ? 20.530 -10.819 -27.109 1.00 82.06 310 ILE A C 1
ATOM 2388 O O . ILE A 1 310 ? 20.163 -9.640 -27.195 1.00 82.06 310 ILE A O 1
ATOM 2392 N N . PRO A 1 311 ? 21.321 -11.374 -28.050 1.00 78.88 311 PRO A N 1
ATOM 2393 C CA . PRO A 1 311 ? 21.714 -10.664 -29.266 1.00 78.88 311 PRO A CA 1
ATOM 2394 C C . PRO A 1 311 ? 20.498 -10.125 -30.033 1.00 78.88 311 PRO A C 1
ATOM 2396 O O . PRO A 1 311 ? 19.539 -10.854 -30.269 1.00 78.88 311 PRO A O 1
ATOM 2399 N N . GLY A 1 312 ? 20.541 -8.848 -30.425 1.00 75.38 312 GLY A N 1
ATOM 2400 C CA . GLY A 1 312 ? 19.432 -8.178 -31.120 1.00 75.38 312 GLY A CA 1
ATOM 2401 C C . GLY A 1 312 ? 18.393 -7.516 -30.207 1.00 75.38 312 GLY A C 1
ATOM 2402 O O . GLY A 1 312 ? 17.417 -6.968 -30.710 1.00 75.38 312 GLY A O 1
ATOM 2403 N N . SER A 1 313 ? 18.596 -7.518 -28.883 1.00 80.75 313 SER A N 1
ATOM 2404 C CA . SER A 1 313 ? 17.725 -6.788 -27.954 1.00 80.75 313 SER A CA 1
ATOM 2405 C C . SER A 1 313 ? 17.652 -5.292 -28.286 1.00 80.75 313 SER A C 1
ATOM 2407 O O . SER A 1 313 ? 18.667 -4.630 -28.521 1.00 80.75 313 SER A O 1
ATOM 2409 N N . THR A 1 314 ? 16.440 -4.736 -28.257 1.00 82.19 314 THR A N 1
ATOM 2410 C CA . THR A 1 314 ? 16.198 -3.296 -28.444 1.00 82.19 314 THR A CA 1
ATOM 2411 C C . THR A 1 314 ? 16.571 -2.473 -27.206 1.00 82.19 314 THR A C 1
ATOM 2413 O O . THR A 1 314 ? 16.692 -1.248 -27.299 1.00 82.19 314 THR A O 1
ATOM 2416 N N . ILE A 1 315 ? 16.800 -3.135 -26.063 1.00 82.00 315 ILE A N 1
ATOM 2417 C CA . ILE A 1 315 ? 17.213 -2.523 -24.796 1.00 82.00 315 ILE A CA 1
ATOM 2418 C C . ILE A 1 315 ? 18.662 -2.044 -24.901 1.00 82.00 315 ILE A C 1
ATOM 2420 O O . ILE A 1 315 ? 19.580 -2.832 -25.137 1.00 82.00 315 ILE A O 1
ATOM 2424 N N . LYS A 1 316 ? 18.900 -0.749 -24.673 1.00 79.62 316 LYS A N 1
ATOM 2425 C CA . LYS A 1 316 ? 20.248 -0.175 -24.777 1.00 79.62 316 LYS A CA 1
ATOM 2426 C C . LYS A 1 316 ? 21.023 -0.279 -23.460 1.00 79.62 316 LYS A C 1
ATOM 2428 O O . LYS A 1 316 ? 20.521 0.013 -22.376 1.00 79.62 316 LYS A O 1
ATOM 2433 N N . GLY A 1 317 ? 22.287 -0.698 -23.569 1.00 66.31 317 GLY A N 1
ATOM 2434 C CA . GLY A 1 317 ? 23.266 -0.774 -22.476 1.00 66.31 317 GLY A CA 1
ATOM 2435 C C . GLY A 1 317 ? 22.954 -1.757 -21.350 1.00 66.31 317 GLY A C 1
ATOM 2436 O O . GLY A 1 317 ? 23.389 -1.493 -20.236 1.00 66.31 317 GLY A O 1
ATOM 2437 N N . GLN A 1 318 ? 22.225 -2.835 -21.676 1.00 74.56 318 GLN A N 1
ATOM 2438 C CA . GLN A 1 318 ? 22.063 -4.093 -20.929 1.00 74.56 318 GLN A CA 1
ATOM 2439 C C . GLN A 1 318 ? 21.744 -3.971 -19.428 1.00 74.56 318 GLN A C 1
ATOM 2441 O O . GLN A 1 318 ? 22.511 -3.458 -18.617 1.00 74.56 318 GLN A O 1
ATOM 2446 N N . LEU A 1 319 ? 20.609 -4.533 -19.015 1.00 79.25 319 LEU A N 1
ATOM 2447 C CA . LEU A 1 319 ? 20.310 -4.703 -17.593 1.00 79.25 319 LEU A CA 1
ATOM 2448 C C . LEU A 1 319 ? 21.130 -5.862 -16.994 1.00 79.25 319 LEU A C 1
ATOM 2450 O O . LEU A 1 319 ? 21.288 -6.888 -17.666 1.00 79.25 319 LEU A O 1
ATOM 2454 N N . PRO A 1 320 ? 21.594 -5.750 -15.733 1.00 79.19 320 PRO A N 1
ATOM 2455 C CA . PRO A 1 320 ? 22.170 -6.878 -15.002 1.00 79.19 320 PRO A CA 1
ATOM 2456 C C . PRO A 1 320 ? 21.204 -8.072 -14.983 1.00 79.19 320 PRO A C 1
ATOM 2458 O O . PRO A 1 320 ? 20.021 -7.877 -14.726 1.00 79.19 320 PRO A O 1
ATOM 2461 N N . MET A 1 321 ? 21.691 -9.302 -15.185 1.00 72.38 321 MET A N 1
ATOM 2462 C CA . MET A 1 321 ? 20.842 -10.503 -15.363 1.00 72.38 321 MET A CA 1
ATOM 2463 C C . MET A 1 321 ? 19.892 -10.816 -14.188 1.00 72.38 321 MET A C 1
ATOM 2465 O O . MET A 1 321 ? 18.899 -11.504 -14.377 1.00 72.38 321 MET A O 1
ATOM 2469 N N . ASN A 1 322 ? 20.162 -10.280 -12.993 1.00 80.25 322 ASN A N 1
ATOM 2470 C CA . ASN A 1 322 ? 19.320 -10.416 -11.798 1.00 80.25 322 ASN A CA 1
ATOM 2471 C C . ASN A 1 322 ? 18.735 -9.071 -11.336 1.00 80.25 322 ASN A C 1
ATOM 2473 O O . ASN A 1 322 ? 18.517 -8.870 -10.140 1.00 80.25 322 ASN A O 1
ATOM 2477 N N . ALA A 1 323 ? 18.538 -8.115 -12.247 1.00 84.31 323 ALA A N 1
ATOM 2478 C CA . ALA A 1 323 ? 18.008 -6.809 -11.881 1.00 84.31 323 ALA A CA 1
ATOM 2479 C C . ALA A 1 323 ? 16.575 -6.938 -11.337 1.00 84.31 323 ALA A C 1
ATOM 2481 O O . ALA A 1 323 ? 15.696 -7.526 -11.970 1.00 84.31 323 ALA A O 1
ATOM 2482 N N . ARG A 1 324 ? 16.351 -6.385 -10.143 1.00 86.62 324 ARG A N 1
ATOM 2483 C CA . ARG A 1 324 ? 15.055 -6.350 -9.455 1.00 86.62 324 ARG A CA 1
ATOM 2484 C C . ARG A 1 324 ? 14.607 -4.905 -9.331 1.00 86.62 324 ARG A C 1
ATOM 2486 O O . ARG A 1 324 ? 15.435 -4.031 -9.087 1.00 86.62 324 ARG A O 1
ATOM 2493 N N . GLY A 1 325 ? 13.316 -4.674 -9.535 1.00 79.12 325 GLY A N 1
ATOM 2494 C CA . GLY A 1 325 ? 12.757 -3.334 -9.664 1.00 79.12 325 GLY A CA 1
ATOM 2495 C C . GLY A 1 325 ? 12.769 -2.507 -8.372 1.00 79.12 325 GLY A C 1
ATOM 2496 O O . GLY A 1 325 ? 12.910 -3.071 -7.283 1.00 79.12 325 GLY A O 1
ATOM 2497 N N . PRO A 1 326 ? 12.550 -1.185 -8.477 1.00 84.81 326 PRO A N 1
ATOM 2498 C CA . PRO A 1 326 ? 12.402 -0.439 -9.729 1.00 84.81 326 PRO A CA 1
ATOM 2499 C C . PRO A 1 326 ? 13.748 -0.232 -10.442 1.00 84.81 326 PRO A C 1
ATOM 2501 O O . PRO A 1 326 ? 14.719 0.210 -9.831 1.00 84.81 326 PRO A O 1
ATOM 2504 N N . VAL A 1 327 ? 13.789 -0.540 -11.740 1.00 85.88 327 VAL A N 1
ATOM 2505 C CA . VAL A 1 327 ? 14.945 -0.329 -12.627 1.00 85.88 327 VAL A CA 1
ATOM 2506 C C . VAL A 1 327 ? 14.524 0.408 -13.887 1.00 85.88 327 VAL A C 1
ATOM 2508 O O . VAL A 1 327 ? 13.368 0.345 -14.305 1.00 85.88 327 VAL A O 1
ATOM 2511 N N . GLY A 1 328 ? 15.477 1.107 -14.491 1.00 84.56 328 GLY A N 1
ATOM 2512 C CA . GLY A 1 328 ? 15.270 1.929 -15.669 1.00 84.56 328 GLY A CA 1
ATOM 2513 C C . GLY A 1 328 ? 16.124 1.474 -16.840 1.00 84.56 328 GLY A C 1
ATOM 2514 O O . GLY A 1 328 ? 17.263 1.030 -16.672 1.00 84.56 328 GLY A O 1
ATOM 2515 N N . TYR A 1 329 ? 15.573 1.591 -18.040 1.00 86.50 329 TYR A N 1
ATOM 2516 C CA . TYR A 1 329 ? 16.283 1.324 -19.287 1.00 86.50 329 TYR A CA 1
ATOM 2517 C C . TYR A 1 329 ? 15.688 2.148 -20.428 1.00 86.50 329 TYR A C 1
ATOM 2519 O O . TYR A 1 329 ? 14.664 2.811 -20.266 1.00 86.50 329 TYR A O 1
ATOM 2527 N N . THR A 1 330 ? 16.338 2.100 -21.588 1.00 86.56 330 THR A N 1
ATOM 2528 C CA . THR A 1 330 ? 15.837 2.723 -22.814 1.00 86.56 330 THR A CA 1
ATOM 2529 C C . THR A 1 330 ? 15.670 1.694 -23.919 1.00 86.56 330 THR A C 1
ATOM 2531 O O . THR A 1 330 ? 16.421 0.716 -24.000 1.00 86.56 330 THR A O 1
ATOM 2534 N N . THR A 1 331 ? 14.694 1.932 -24.787 1.00 87.75 331 THR A N 1
ATOM 2535 C CA . THR A 1 331 ? 14.573 1.270 -26.089 1.00 87.75 331 THR A CA 1
ATOM 2536 C C . THR A 1 331 ? 14.699 2.306 -27.187 1.00 87.75 331 THR A C 1
ATOM 2538 O O . THR A 1 331 ? 14.282 3.449 -27.001 1.00 87.75 331 THR A O 1
ATOM 2541 N N . ALA A 1 332 ? 15.244 1.902 -28.330 1.00 83.62 332 ALA A N 1
ATOM 2542 C CA . ALA A 1 332 ? 15.238 2.717 -29.537 1.00 83.62 332 ALA A CA 1
ATOM 2543 C C . ALA A 1 332 ? 14.704 1.894 -30.711 1.00 83.62 332 ALA A C 1
ATOM 2545 O O . ALA A 1 332 ? 15.043 0.712 -30.823 1.00 83.62 332 ALA A O 1
ATOM 2546 N N . VAL A 1 333 ? 13.881 2.525 -31.543 1.00 83.31 333 VAL A N 1
ATOM 2547 C CA . VAL A 1 333 ? 13.308 1.963 -32.772 1.00 83.31 333 VAL A CA 1
ATOM 2548 C C . VAL A 1 333 ? 13.692 2.876 -33.930 1.00 83.31 333 VAL A C 1
ATOM 2550 O O . VAL A 1 333 ? 13.760 4.090 -33.743 1.00 83.31 333 VAL A O 1
ATOM 2553 N N . ASP A 1 334 ? 13.957 2.290 -35.096 1.00 81.44 334 ASP A N 1
ATOM 2554 C CA . ASP A 1 334 ? 14.447 3.023 -36.266 1.00 81.44 334 ASP A CA 1
ATOM 2555 C C . ASP A 1 334 ? 13.309 3.578 -37.145 1.00 81.44 334 ASP A C 1
ATOM 2557 O O . ASP A 1 334 ? 13.502 4.603 -37.796 1.00 81.44 334 ASP A O 1
ATOM 2561 N N . ASP A 1 335 ? 12.123 2.950 -37.137 1.00 77.75 335 ASP A N 1
ATOM 2562 C CA . ASP A 1 335 ? 10.970 3.360 -37.952 1.00 77.75 335 ASP A CA 1
ATOM 2563 C C . ASP A 1 335 ? 9.611 3.164 -37.227 1.00 77.75 335 ASP A C 1
ATOM 2565 O O . ASP A 1 335 ? 9.226 2.022 -36.956 1.00 77.75 335 ASP A O 1
ATOM 2569 N N . PRO A 1 336 ? 8.880 4.248 -36.892 1.00 80.06 336 PRO A N 1
ATOM 2570 C CA . PRO A 1 336 ? 9.372 5.624 -36.875 1.00 80.06 336 PRO A CA 1
ATOM 2571 C C . PRO A 1 336 ? 10.497 5.787 -35.830 1.00 80.06 336 PRO A C 1
ATOM 2573 O O . PRO A 1 336 ? 10.459 5.135 -34.776 1.00 80.06 336 PRO A O 1
ATOM 2576 N N . PRO A 1 337 ? 11.490 6.665 -36.080 1.00 81.56 337 PRO A N 1
ATOM 2577 C CA . PRO A 1 337 ? 12.621 6.841 -35.180 1.00 81.56 337 PRO A CA 1
ATOM 2578 C C . PRO A 1 337 ? 12.144 7.353 -33.823 1.00 81.56 337 PRO A C 1
ATOM 2580 O O . PRO A 1 337 ? 11.573 8.438 -33.712 1.00 81.56 337 PRO A O 1
ATOM 2583 N N . SER A 1 338 ? 12.373 6.567 -32.775 1.00 84.62 338 SER A N 1
ATOM 2584 C CA . SER A 1 338 ? 11.908 6.896 -31.429 1.00 84.62 338 SER A CA 1
ATOM 2585 C C . SER A 1 338 ? 12.829 6.333 -30.355 1.00 84.62 338 SER A C 1
ATOM 2587 O O . SER A 1 338 ? 13.433 5.270 -30.508 1.00 84.62 338 SER A O 1
ATOM 2589 N N . VAL A 1 339 ? 12.934 7.061 -29.242 1.00 85.31 339 VAL A N 1
ATOM 2590 C CA . VAL A 1 339 ? 13.600 6.605 -28.019 1.00 85.31 339 VAL A CA 1
ATOM 2591 C C . VAL A 1 339 ? 12.591 6.671 -26.887 1.00 85.31 339 VAL A C 1
ATOM 2593 O O . VAL A 1 339 ? 11.942 7.696 -26.689 1.00 85.31 339 VAL A O 1
ATOM 2596 N N . THR A 1 340 ? 12.471 5.589 -26.128 1.00 88.69 340 THR A N 1
ATOM 2597 C CA . THR A 1 340 ? 11.553 5.502 -24.990 1.00 88.69 340 THR A CA 1
ATOM 2598 C C . THR A 1 340 ? 12.327 5.152 -23.734 1.00 88.69 340 THR A C 1
ATOM 2600 O O . THR A 1 340 ? 13.071 4.170 -23.715 1.00 88.69 340 THR A O 1
ATOM 2603 N N . TYR A 1 341 ? 12.139 5.947 -22.682 1.00 87.69 341 TYR A N 1
ATOM 2604 C CA . TYR A 1 341 ? 12.579 5.602 -21.334 1.00 87.69 341 TYR A CA 1
ATOM 2605 C C . TYR A 1 341 ? 11.519 4.748 -20.661 1.00 87.69 341 TYR A C 1
ATOM 2607 O O . TYR A 1 341 ? 10.331 5.048 -20.747 1.00 87.69 341 TYR A O 1
ATOM 2615 N N . TRP A 1 342 ? 11.960 3.718 -19.952 1.00 87.94 342 TRP A N 1
ATOM 2616 C CA . TRP A 1 342 ? 11.093 2.798 -19.234 1.00 87.94 342 TRP A CA 1
ATOM 2617 C C . TRP A 1 342 ? 11.485 2.736 -17.766 1.00 87.94 342 TRP A C 1
ATOM 2619 O O . TRP A 1 342 ? 12.669 2.630 -17.447 1.00 87.94 342 TRP A O 1
ATOM 2629 N N . GLY A 1 343 ? 10.485 2.755 -16.889 1.00 87.19 343 GLY A N 1
ATOM 2630 C CA . GLY A 1 343 ? 10.598 2.315 -15.503 1.00 87.19 343 GLY A CA 1
ATOM 2631 C C . GLY A 1 343 ? 9.879 0.985 -15.342 1.00 87.19 343 GLY A C 1
ATOM 2632 O O . GLY A 1 343 ? 8.730 0.850 -15.767 1.00 87.19 343 GLY A O 1
ATOM 2633 N N . VAL A 1 344 ? 10.555 -0.003 -14.756 1.00 88.69 344 VAL A N 1
ATOM 2634 C CA . VAL A 1 344 ? 9.994 -1.342 -14.576 1.00 88.69 344 VAL A CA 1
ATOM 2635 C C . VAL A 1 344 ? 10.275 -1.916 -13.192 1.00 88.69 344 VAL A C 1
ATOM 2637 O O . VAL A 1 344 ? 11.364 -1.775 -12.635 1.00 88.69 344 VAL A O 1
ATOM 2640 N N . GLY A 1 345 ? 9.285 -2.609 -12.644 1.00 88.81 345 GLY A N 1
ATOM 2641 C CA . GLY A 1 345 ? 9.434 -3.523 -11.525 1.00 88.81 345 GLY A CA 1
ATOM 2642 C C . GLY A 1 345 ? 8.578 -4.762 -11.731 1.00 88.81 345 GLY A C 1
ATOM 2643 O O . GLY A 1 345 ? 7.633 -4.747 -12.505 1.00 88.81 345 GLY A O 1
ATOM 2644 N N . ARG A 1 346 ? 8.905 -5.851 -11.042 1.00 88.00 346 ARG A N 1
ATOM 2645 C CA . ARG A 1 346 ? 8.140 -7.098 -11.111 1.00 88.00 346 ARG A CA 1
ATOM 2646 C C . ARG A 1 346 ? 7.903 -7.574 -9.698 1.00 88.00 346 ARG A C 1
ATOM 2648 O O . ARG A 1 346 ? 8.859 -7.717 -8.941 1.00 88.00 346 ARG A O 1
ATOM 2655 N N . GLY A 1 347 ? 6.656 -7.815 -9.334 1.00 88.25 347 GLY A N 1
ATOM 2656 C CA . GLY A 1 347 ? 6.360 -8.276 -7.991 1.00 88.25 347 GLY A CA 1
ATOM 2657 C C . GLY A 1 347 ? 4.913 -8.119 -7.589 1.00 88.25 347 GLY A C 1
ATOM 2658 O O . GLY A 1 347 ? 4.116 -7.500 -8.294 1.00 88.25 347 GLY A O 1
ATOM 2659 N N . PHE A 1 348 ? 4.603 -8.689 -6.434 1.00 88.31 348 PHE A N 1
ATOM 2660 C CA . PHE A 1 348 ? 3.274 -8.662 -5.849 1.00 88.31 348 PHE A CA 1
ATOM 2661 C C . PHE A 1 348 ? 3.383 -8.723 -4.319 1.00 88.31 348 PHE A C 1
ATOM 2663 O O . PHE A 1 348 ? 4.329 -9.327 -3.799 1.00 88.31 348 PHE A O 1
ATOM 2670 N N . PRO A 1 349 ? 2.474 -8.082 -3.569 1.00 89.00 349 PRO A N 1
ATOM 2671 C CA . PRO A 1 349 ? 2.472 -8.186 -2.119 1.00 89.00 349 PRO A CA 1
ATOM 2672 C C . PRO A 1 349 ? 2.034 -9.581 -1.672 1.00 89.00 349 PRO A C 1
ATOM 2674 O O . PRO A 1 349 ? 1.088 -10.150 -2.217 1.00 89.00 349 PRO A O 1
ATOM 2677 N N . ARG A 1 350 ? 2.682 -10.111 -0.632 1.00 86.94 350 ARG A N 1
ATOM 2678 C CA . ARG A 1 350 ? 2.294 -11.366 0.016 1.00 86.94 350 ARG A CA 1
ATOM 2679 C C . ARG A 1 350 ? 1.933 -11.104 1.464 1.00 86.94 350 ARG A C 1
ATOM 2681 O O . ARG A 1 350 ? 2.612 -10.368 2.179 1.00 86.94 350 ARG A O 1
ATOM 2688 N N . ARG A 1 351 ? 0.855 -11.745 1.906 1.00 86.25 351 ARG A N 1
ATOM 2689 C CA . ARG A 1 351 ? 0.469 -11.789 3.316 1.00 86.25 351 ARG A CA 1
ATOM 2690 C C . ARG A 1 351 ? 0.847 -13.142 3.883 1.00 86.25 351 ARG A C 1
ATOM 2692 O O . ARG A 1 351 ? 0.245 -14.152 3.532 1.00 86.25 351 ARG A O 1
ATOM 2699 N N . HIS A 1 352 ? 1.809 -13.134 4.792 1.00 86.31 352 HIS A N 1
ATOM 2700 C CA . HIS A 1 352 ? 2.186 -14.317 5.565 1.00 86.31 352 HIS A CA 1
ATOM 2701 C C . HIS A 1 352 ? 1.298 -14.444 6.804 1.00 86.31 352 HIS A C 1
ATOM 2703 O O . HIS A 1 352 ? 0.909 -15.543 7.190 1.00 86.31 352 HIS A O 1
ATOM 2709 N N . LEU A 1 353 ? 0.881 -13.303 7.368 1.00 88.00 353 LEU A N 1
ATOM 2710 C CA . LEU A 1 353 ? -0.097 -13.226 8.447 1.00 88.00 353 LEU A CA 1
ATOM 2711 C C . LEU A 1 353 ? -1.419 -12.639 7.923 1.00 88.00 353 LEU A C 1
ATOM 2713 O O . LEU A 1 353 ? -1.603 -11.426 7.790 1.00 88.00 353 LEU A O 1
ATOM 2717 N N . MET A 1 354 ? -2.370 -13.518 7.612 1.00 88.38 354 MET A N 1
ATOM 2718 C CA . MET A 1 354 ? -3.648 -13.159 6.976 1.00 88.38 354 MET A CA 1
ATOM 2719 C C . MET A 1 354 ? -4.529 -12.248 7.839 1.00 88.38 354 MET A C 1
ATOM 2721 O O . MET A 1 354 ? -5.296 -11.444 7.325 1.00 88.38 354 MET A O 1
ATOM 2725 N N . GLN A 1 355 ? -4.382 -12.342 9.154 1.00 91.06 355 GLN A N 1
ATOM 2726 C CA . GLN A 1 355 ? -5.107 -11.574 10.163 1.00 91.06 355 GLN A CA 1
ATOM 2727 C C . GLN A 1 355 ? -4.399 -10.267 10.575 1.00 91.06 355 GLN A C 1
ATOM 2729 O O . GLN A 1 355 ? -4.864 -9.580 11.477 1.00 91.06 355 GLN A O 1
ATOM 2734 N N . ALA A 1 356 ? -3.263 -9.925 9.951 1.00 91.38 356 ALA A N 1
ATOM 2735 C CA . ALA A 1 356 ? -2.428 -8.777 10.336 1.00 91.38 356 ALA A CA 1
ATOM 2736 C C . ALA A 1 356 ? -3.119 -7.409 10.263 1.00 91.38 356 ALA A C 1
ATOM 2738 O O . ALA A 1 356 ? -2.661 -6.450 10.883 1.00 91.38 356 ALA A O 1
ATOM 2739 N N . THR A 1 357 ? -4.204 -7.320 9.499 1.00 95.19 357 THR A N 1
ATOM 2740 C CA . THR A 1 357 ? -5.006 -6.111 9.343 1.00 95.19 357 THR A CA 1
ATOM 2741 C C . THR A 1 357 ? -6.483 -6.459 9.401 1.00 95.19 357 THR A C 1
ATOM 2743 O O . THR A 1 357 ? -6.873 -7.567 9.020 1.00 95.19 357 THR A O 1
ATOM 2746 N N . ALA A 1 358 ? -7.293 -5.495 9.824 1.00 95.88 358 ALA A N 1
ATOM 2747 C CA . ALA A 1 358 ? -8.734 -5.489 9.617 1.00 95.88 358 ALA A CA 1
ATOM 2748 C C . ALA A 1 358 ? -9.115 -4.309 8.720 1.00 95.88 358 ALA A C 1
ATOM 2750 O O . ALA A 1 358 ? -8.447 -3.273 8.732 1.00 95.88 358 ALA A O 1
ATOM 2751 N N . CYS A 1 359 ? -10.186 -4.457 7.948 1.00 95.06 359 CYS A N 1
ATOM 2752 C CA . CYS A 1 359 ? -10.701 -3.405 7.086 1.00 95.06 359 CYS A CA 1
ATOM 2753 C C . CYS A 1 359 ? -12.179 -3.160 7.383 1.00 95.06 359 CYS A C 1
ATOM 2755 O O . CYS A 1 359 ? -12.975 -4.098 7.375 1.00 95.06 359 CYS A O 1
ATOM 2757 N N . LEU A 1 360 ? -12.535 -1.902 7.644 1.00 95.62 360 LEU A N 1
ATOM 2758 C CA . LEU A 1 360 ? -13.918 -1.464 7.791 1.00 95.62 360 LEU A CA 1
ATOM 2759 C C . LEU A 1 360 ? -14.356 -0.750 6.508 1.00 95.62 360 LEU A C 1
ATOM 2761 O O . LEU A 1 360 ? -13.634 0.112 6.005 1.00 95.62 360 LEU A O 1
ATOM 2765 N N . THR A 1 361 ? -15.543 -1.084 6.006 1.00 93.81 361 THR A N 1
ATOM 2766 C CA . THR A 1 361 ? -16.211 -0.365 4.909 1.00 93.81 361 THR A CA 1
ATOM 2767 C C . THR A 1 361 ? -17.246 0.571 5.508 1.00 93.81 361 THR A C 1
ATOM 2769 O O . THR A 1 361 ? -18.339 0.134 5.837 1.00 93.81 361 THR A O 1
ATOM 2772 N N . VAL A 1 362 ? -16.874 1.828 5.733 1.00 92.81 362 VAL A N 1
ATOM 2773 C CA . VAL A 1 362 ? -17.591 2.749 6.632 1.00 92.81 362 VAL A CA 1
ATOM 2774 C C . VAL A 1 362 ? -18.597 3.666 5.934 1.00 92.81 362 VAL A C 1
ATOM 2776 O O . VAL A 1 362 ? -19.301 4.413 6.605 1.00 92.81 362 VAL A O 1
ATOM 2779 N N . ALA A 1 363 ? -18.649 3.644 4.606 1.00 86.81 363 ALA A N 1
ATOM 2780 C CA . ALA A 1 363 ? -19.505 4.493 3.782 1.00 86.81 363 ALA A CA 1
ATOM 2781 C C . ALA A 1 363 ? -19.811 3.784 2.442 1.00 86.81 363 ALA A C 1
ATOM 2783 O O . ALA A 1 363 ? -19.146 2.782 2.129 1.00 86.81 363 ALA A O 1
ATOM 2784 N N . PRO A 1 364 ? -20.749 4.292 1.622 1.00 78.06 364 PRO A N 1
ATOM 2785 C CA . PRO A 1 364 ? -20.954 3.773 0.280 1.00 78.06 364 PRO A CA 1
ATOM 2786 C C . PRO A 1 364 ? -19.704 4.032 -0.563 1.00 78.06 364 PRO A C 1
ATOM 2788 O O . PRO A 1 364 ? -18.915 4.938 -0.280 1.00 78.06 364 PRO A O 1
ATOM 2791 N N . ASP A 1 365 ? -19.503 3.235 -1.609 1.00 70.69 365 ASP A N 1
ATOM 2792 C CA . ASP A 1 365 ? -18.477 3.562 -2.594 1.00 70.69 365 ASP A CA 1
ATOM 2793 C C . ASP A 1 365 ? -18.924 4.787 -3.405 1.00 70.69 365 ASP A C 1
ATOM 2795 O O . ASP A 1 365 ? -19.958 4.767 -4.071 1.00 70.69 365 ASP A O 1
ATOM 2799 N N . TYR A 1 366 ? -18.153 5.870 -3.334 1.00 60.75 366 TYR A N 1
ATOM 2800 C CA . TYR A 1 366 ? -18.437 7.129 -4.028 1.00 60.75 366 TYR A CA 1
ATOM 2801 C C . TYR A 1 366 ? -17.900 7.142 -5.466 1.00 60.75 366 TYR A C 1
ATOM 2803 O O . TYR A 1 366 ? -17.475 8.185 -5.960 1.00 60.75 366 TYR A O 1
ATOM 2811 N N . GLY A 1 367 ? -17.873 5.983 -6.131 1.00 53.03 367 GLY A N 1
ATOM 2812 C CA . GLY A 1 367 ? -17.242 5.843 -7.445 1.00 53.03 367 GLY A CA 1
ATOM 2813 C C . GLY A 1 367 ? -15.730 6.070 -7.389 1.00 53.03 367 GLY A C 1
ATOM 2814 O O . GLY A 1 367 ? -15.125 6.454 -8.383 1.00 53.03 367 GLY A O 1
ATOM 2815 N N . THR A 1 368 ? -15.119 5.858 -6.219 1.00 45.72 368 THR A N 1
ATOM 2816 C CA . THR A 1 368 ? -13.656 5.880 -6.055 1.00 45.72 368 THR A CA 1
ATOM 2817 C C . THR A 1 368 ? -13.028 4.509 -6.291 1.00 45.72 368 THR A C 1
ATOM 2819 O O . THR A 1 368 ? -11.816 4.367 -6.129 1.00 45.72 368 THR A O 1
ATOM 2822 N N . GLY A 1 369 ? -13.873 3.548 -6.679 1.00 40.22 369 GLY A N 1
ATOM 2823 C CA . GLY A 1 369 ? -13.578 2.142 -6.839 1.00 40.22 369 GLY A CA 1
ATOM 2824 C C . GLY A 1 369 ? -13.347 1.467 -5.490 1.00 40.22 369 GLY A C 1
ATOM 2825 O O . GLY A 1 369 ? -12.921 2.071 -4.495 1.00 40.22 369 GLY A O 1
ATOM 2826 N N . SER A 1 370 ? -13.399 0.142 -5.506 1.00 41.66 370 SER A N 1
ATOM 2827 C CA . SER A 1 370 ? -12.335 -0.599 -4.832 1.00 41.66 370 SER A CA 1
ATOM 2828 C C . SER A 1 370 ? -10.965 -0.075 -5.314 1.00 41.66 370 SER A C 1
ATOM 2830 O O . SER A 1 370 ? -10.844 0.883 -6.073 1.00 41.66 370 SER A O 1
ATOM 2832 N N . ILE A 1 371 ? -9.866 -0.743 -5.000 1.00 49.25 371 ILE A N 1
ATOM 2833 C CA . ILE A 1 371 ? -8.746 -0.664 -5.951 1.00 49.25 371 ILE A CA 1
ATOM 2834 C C . ILE A 1 371 ? -9.211 -1.455 -7.187 1.00 49.25 371 ILE A C 1
ATOM 2836 O O . ILE A 1 371 ? -8.894 -2.627 -7.325 1.00 49.25 371 ILE A O 1
ATOM 2840 N N . GLU A 1 372 ? -10.110 -0.846 -7.954 1.00 44.88 372 GLU A N 1
ATOM 2841 C CA . GLU A 1 372 ? -10.869 -1.317 -9.105 1.00 44.88 372 GLU A CA 1
ATOM 2842 C C . GLU A 1 372 ? -10.630 -0.249 -10.166 1.00 44.88 372 GLU A C 1
ATOM 2844 O O . GLU A 1 372 ? -11.353 0.736 -10.284 1.00 44.88 372 GLU A O 1
ATOM 2849 N N . GLU A 1 373 ? -9.536 -0.414 -10.904 1.00 44.66 373 GLU A N 1
ATOM 2850 C CA . GLU A 1 373 ? -9.445 0.158 -12.242 1.00 44.66 373 GLU A CA 1
ATOM 2851 C C . GLU A 1 373 ? -10.249 -0.783 -13.143 1.00 44.66 373 GLU A C 1
ATOM 2853 O O . GLU A 1 373 ? -9.727 -1.810 -13.575 1.00 44.66 373 GLU A O 1
ATOM 2858 N N . THR A 1 374 ? -11.527 -0.475 -13.361 1.00 34.50 374 THR A N 1
ATOM 2859 C CA . THR A 1 374 ? -12.347 -1.154 -14.370 1.00 34.50 374 THR A CA 1
ATOM 2860 C C . THR A 1 374 ? -12.355 -0.281 -15.617 1.00 34.50 374 THR A C 1
ATOM 2862 O O . THR A 1 374 ? -13.034 0.743 -15.651 1.00 34.50 374 THR A O 1
ATOM 2865 N N . ILE A 1 375 ? -11.580 -0.653 -16.637 1.00 36.25 375 ILE A N 1
ATOM 2866 C CA . ILE A 1 375 ? -11.804 -0.159 -17.998 1.00 36.25 375 ILE A CA 1
ATOM 2867 C C . ILE A 1 375 ? -12.534 -1.275 -18.731 1.00 36.25 375 ILE A C 1
ATOM 2869 O O . ILE A 1 375 ? -11.934 -2.295 -19.053 1.00 36.25 375 ILE A O 1
ATOM 2873 N N . ASP A 1 376 ? -13.830 -1.082 -18.961 1.00 32.00 376 ASP A N 1
ATOM 2874 C CA . ASP A 1 376 ? -14.644 -2.039 -19.701 1.00 32.00 376 ASP A CA 1
ATOM 2875 C C . ASP A 1 376 ? -14.157 -2.091 -21.159 1.00 32.00 376 ASP A C 1
ATOM 2877 O O . ASP A 1 376 ? -14.156 -1.088 -21.887 1.00 32.00 376 ASP A O 1
ATOM 2881 N N . PHE A 1 377 ? -13.665 -3.254 -21.576 1.00 40.09 377 PHE A N 1
ATOM 2882 C CA . PHE A 1 377 ? -13.386 -3.542 -22.975 1.00 40.09 377 PHE A CA 1
ATOM 2883 C C . PHE A 1 377 ? -14.540 -4.385 -23.495 1.00 40.09 377 PHE A C 1
ATOM 2885 O O . PHE A 1 377 ? -14.419 -5.606 -23.593 1.00 40.09 377 PHE A O 1
ATOM 2892 N N . ASP A 1 378 ? -15.644 -3.721 -23.845 1.00 31.12 378 ASP A N 1
ATOM 2893 C CA . ASP A 1 378 ? -16.662 -4.346 -24.680 1.00 31.12 378 ASP A CA 1
ATOM 2894 C C . ASP A 1 378 ? -15.982 -4.981 -25.903 1.00 31.12 378 ASP A C 1
ATOM 2896 O O . ASP A 1 378 ? -15.116 -4.379 -26.553 1.00 31.12 378 ASP A O 1
ATOM 2900 N N . GLU A 1 379 ? -16.351 -6.241 -26.125 1.00 36.44 379 GLU A N 1
ATOM 2901 C CA . GLU A 1 379 ? -15.795 -7.207 -27.065 1.00 36.44 379 GLU A CA 1
ATOM 2902 C C . GLU A 1 379 ? -15.337 -6.573 -28.386 1.00 36.44 379 GLU A C 1
ATOM 2904 O O . GLU A 1 379 ? -16.145 -6.154 -29.216 1.00 36.44 379 GLU A O 1
ATOM 2909 N N . ILE A 1 380 ? -14.024 -6.569 -28.630 1.00 33.09 380 ILE A N 1
ATOM 2910 C CA . ILE A 1 380 ? -13.506 -6.438 -29.993 1.00 33.09 380 ILE A CA 1
ATOM 2911 C C . ILE A 1 380 ? -13.305 -7.866 -30.510 1.00 33.09 380 ILE A C 1
ATOM 2913 O O . ILE A 1 380 ? -12.443 -8.576 -29.981 1.00 33.09 380 ILE A O 1
ATOM 2917 N N . PRO A 1 381 ? -14.086 -8.322 -31.506 1.00 29.55 381 PRO A N 1
ATOM 2918 C CA . PRO A 1 381 ? -13.842 -9.607 -32.136 1.00 29.55 381 PRO A CA 1
ATOM 2919 C C . PRO A 1 381 ? -12.467 -9.563 -32.805 1.00 29.55 381 PRO A C 1
ATOM 2921 O O . PRO A 1 381 ? -12.156 -8.639 -33.556 1.00 29.55 381 PRO A O 1
ATOM 2924 N N . PHE A 1 382 ? -11.632 -10.556 -32.507 1.00 31.58 382 PHE A N 1
ATOM 2925 C CA . PHE A 1 382 ? -10.433 -10.815 -33.292 1.00 31.58 382 PHE A CA 1
ATOM 2926 C C . PHE A 1 382 ? -10.880 -11.326 -34.668 1.00 31.58 382 PHE A C 1
ATOM 2928 O O . PHE A 1 382 ? -11.403 -12.439 -34.756 1.00 31.58 382 PHE A O 1
ATOM 2935 N N . GLU A 1 383 ? -10.700 -10.515 -35.713 1.00 34.91 383 GLU A N 1
ATOM 2936 C CA . GLU A 1 383 ? -10.523 -11.027 -37.080 1.00 34.91 383 GLU A CA 1
ATOM 2937 C C . GLU A 1 383 ? -9.076 -11.477 -37.297 1.00 34.91 383 GLU A C 1
ATOM 2939 O O . GLU A 1 383 ? -8.151 -10.748 -36.859 1.00 34.91 383 GLU A O 1
#

Sequence (383 aa):
MDPITLLGAVRVNKLMSSLQDKRGTPQSLLFTNRTPMVPAAEGEIMARFMGQILIADLIADGQRAGVYSAGKLFLETTNPPNLKIGTALNQTELNQLQTKMAGIQVMDDLFPYTESRIIDNLRQGVFQRIETLNIAARIGGFSYDKLGIKMEGVTFGMPSDLKITPVNEWTDASNATPVADVLMAKRLGQVKYGIVFDRMVLTLAAFNAAIATTEFQNKARTYLAPNVSFTNLNAADTDYQKNLAKNVFGLKEIEIYDARYWTETREGALESGPFLPLNKVILESTQSDNNASVIDFANGVVTEALISNIPGSTIKGQLPMNARGPVGYTTAVDDPPSVTYWGVGRGFPRRHLMQATACLTVAPDYGTGSIEETIDFDEIPFE

Secondary structure (DSSP, 8-state):
--HHHHS-HHHHHHHHHHT--TTS-SS--TTTTTS-EEE--HHHHTEEEE---PPPPP--TTPPPP-----EEEES-S-PPEEEEEEEPPHHHHHHHHHHHTTPPPTT--HHHHHHHHHHHHHHHHHHHHHHHHHHHHHT-EEEEETTEEEEEE-----GGGEE--SS-TT-TTT--HHHHHHHHHHHHHHHH-----EEEE-HHHHHHHHHSHHHHHHHGGGS-TT--GGGS-TT-HHHHHHHHHHHHT-SEEEE---EEEEE-TTS-EEEEESS-TTEEEEE-GGGTT-TTTEEEEEPBPHHHHHTTSTT-SEET---TT-BSSEEEEEEEETTEEEEEEEEEEEEEEESSTTSEEEEE-S---SS-SSEEE---------